Protein AF-A0A023F2J0-F1 (afdb_monomer_lite)

Organism: Triatoma infestans (NCBI:txid30076)

Secondary structure (DSSP, 8-state):
-----------------------------------------------------------------------------------------PPS-------------------------SSSSS-----------------------TTHHHHHHHHHHHHHHHHHHHHHHHHHHHHHHHHHHHHHHHHHHHHHHHHHHHHHHHHHHHHHHHHHHHHHHHHHHHHHHHHHHHHHHHHHHHHHHHHHHHHHHHHHHHHHHHHHHHHHHHHHHHHHHHHHHHHHHHHHHHHHHHHHHHHHHHHHHHHHHHHHHHHHHHHHHHHHHHHHHHHHHHHHHHHT-S---HHHHHHHHHHHHHHHHHHHHHHHHHHHHHHHHHHHHHHHHHHHHHS----THHHHSSSSS-S-S--

Structure (mmCIF, N/CA/C/O backbone):
data_AF-A0A023F2J0-F1
#
_entry.id   AF-A0A023F2J0-F1
#
loop_
_atom_site.group_PDB
_atom_site.id
_atom_site.type_symbol
_atom_site.label_atom_id
_atom_site.label_alt_id
_atom_site.label_comp_id
_atom_site.label_asym_id
_atom_site.label_entity_id
_atom_site.label_seq_id
_atom_site.pdbx_PDB_ins_code
_atom_site.Cartn_x
_atom_site.Cartn_y
_atom_site.Cartn_z
_atom_site.occupancy
_atom_site.B_iso_or_equiv
_atom_site.auth_seq_id
_atom_site.auth_comp_id
_atom_site.auth_asym_id
_atom_site.auth_atom_id
_atom_site.pdbx_PDB_model_num
ATOM 1 N N . MET A 1 1 ? -3.007 -18.463 68.867 1.00 36.62 1 MET A N 1
ATOM 2 C CA . MET A 1 1 ? -2.392 -19.778 69.132 1.00 36.62 1 MET A CA 1
ATOM 3 C C . MET A 1 1 ? -2.665 -20.681 67.940 1.00 36.62 1 MET A C 1
ATOM 5 O O . MET A 1 1 ? -3.804 -20.720 67.511 1.00 36.62 1 MET A O 1
ATOM 9 N N . MET A 1 2 ? -1.606 -21.325 67.440 1.00 39.84 2 MET A N 1
ATOM 10 C CA . MET A 1 2 ? -1.544 -22.595 66.693 1.00 39.84 2 MET A CA 1
ATOM 11 C C . MET A 1 2 ? -2.478 -22.838 65.484 1.00 39.84 2 MET A C 1
ATOM 13 O O . MET A 1 2 ? -3.676 -23.049 65.619 1.00 39.84 2 MET A O 1
ATOM 17 N N . ALA A 1 3 ? -1.852 -22.922 64.305 1.00 43.66 3 ALA A N 1
ATOM 18 C CA . ALA A 1 3 ? -2.261 -23.745 63.153 1.00 43.66 3 ALA A CA 1
ATOM 19 C C . ALA A 1 3 ? -1.822 -25.225 63.383 1.00 43.66 3 ALA A C 1
ATOM 21 O O . ALA A 1 3 ? -1.222 -25.480 64.430 1.00 43.66 3 ALA A O 1
ATOM 22 N N . PRO A 1 4 ? -1.855 -26.175 62.415 1.00 59.00 4 PRO A N 1
ATOM 23 C CA . PRO A 1 4 ? -2.790 -26.527 61.323 1.00 59.00 4 PRO A CA 1
ATOM 24 C C . PRO A 1 4 ? -3.103 -28.065 61.291 1.00 59.00 4 PRO A C 1
ATOM 26 O O . PRO A 1 4 ? -2.610 -28.828 62.115 1.00 59.00 4 PRO A O 1
ATOM 29 N N . SER A 1 5 ? -3.850 -28.553 60.289 1.00 49.16 5 SER A N 1
ATOM 30 C CA . SER A 1 5 ? -3.912 -29.976 59.858 1.00 49.16 5 SER A CA 1
ATOM 31 C C . SER A 1 5 ? -3.952 -29.979 58.317 1.00 49.16 5 SER A C 1
ATOM 33 O O . SER A 1 5 ? -4.808 -29.292 57.771 1.00 49.16 5 SER A O 1
ATOM 35 N N . VAL A 1 6 ? -2.982 -30.437 57.508 1.00 44.66 6 VAL A N 1
ATOM 36 C CA . VAL A 1 6 ? -2.151 -31.663 57.363 1.00 44.66 6 VAL A CA 1
ATOM 37 C C . VAL A 1 6 ? -2.809 -32.783 56.536 1.00 44.66 6 VAL A C 1
ATOM 39 O O . VAL A 1 6 ? -3.713 -33.467 56.999 1.00 44.66 6 VAL A O 1
ATOM 42 N N . GLY A 1 7 ? -2.198 -33.039 55.364 1.00 39.84 7 GLY A N 1
ATOM 43 C CA . GLY A 1 7 ? -2.160 -34.320 54.630 1.00 39.84 7 GLY A CA 1
ATOM 44 C C . GLY A 1 7 ? -2.787 -34.256 53.229 1.00 39.84 7 GLY A C 1
ATOM 45 O O . GLY A 1 7 ? -3.873 -33.719 53.096 1.00 39.84 7 GLY A O 1
ATOM 46 N N . GLN A 1 8 ? -2.215 -34.759 52.128 1.00 41.28 8 GLN A N 1
ATOM 47 C CA . GLN A 1 8 ? -1.011 -35.555 51.816 1.00 41.28 8 GLN A CA 1
ATOM 48 C C . GLN A 1 8 ? -0.715 -35.355 50.303 1.00 41.28 8 GLN A C 1
ATOM 50 O O . GLN A 1 8 ? -1.648 -35.236 49.520 1.00 41.28 8 GLN A O 1
ATOM 55 N N . ARG A 1 9 ? 0.534 -35.037 49.922 1.00 38.03 9 ARG A N 1
ATOM 56 C CA . ARG A 1 9 ? 1.520 -35.886 49.199 1.00 38.03 9 ARG A CA 1
ATOM 57 C C . ARG A 1 9 ? 1.082 -36.403 47.817 1.00 38.03 9 ARG A C 1
ATOM 59 O O . ARG A 1 9 ? 0.173 -37.208 47.731 1.00 38.03 9 ARG A O 1
ATOM 66 N N . ASP A 1 10 ? 1.824 -36.019 46.774 1.00 35.84 10 ASP A N 1
ATOM 67 C CA . ASP A 1 10 ? 2.884 -36.886 46.236 1.00 35.84 10 ASP A CA 1
ATOM 68 C C . ASP A 1 10 ? 3.881 -36.101 45.363 1.00 35.84 10 ASP A C 1
ATOM 70 O O . ASP A 1 10 ? 3.525 -35.410 44.413 1.00 35.84 10 ASP A O 1
ATOM 74 N N . VAL A 1 11 ? 5.161 -36.219 45.726 1.00 38.34 11 VAL A N 1
ATOM 75 C CA . VAL A 1 11 ? 6.333 -35.856 44.924 1.00 38.34 11 VAL A CA 1
ATOM 76 C C . VAL A 1 11 ? 7.180 -37.117 44.862 1.00 38.34 11 VAL A C 1
ATOM 78 O O . VAL A 1 11 ? 7.629 -37.603 45.898 1.00 38.34 11 VAL A O 1
ATOM 81 N N . ALA A 1 12 ? 7.422 -37.627 43.658 1.00 41.91 12 ALA A N 1
ATOM 82 C CA . ALA A 1 12 ? 8.465 -38.608 43.410 1.00 41.91 12 ALA A CA 1
ATOM 83 C C . ALA A 1 12 ? 9.635 -37.899 42.721 1.00 41.91 12 ALA A C 1
ATOM 85 O O . ALA A 1 12 ? 9.539 -37.465 41.575 1.00 41.91 12 ALA A O 1
ATOM 86 N N . ALA A 1 13 ? 10.736 -37.775 43.454 1.00 42.66 13 ALA A N 1
ATOM 87 C CA . ALA A 1 13 ? 12.055 -37.520 42.906 1.00 42.66 13 ALA A CA 1
ATOM 88 C C . ALA A 1 13 ? 12.749 -38.866 42.678 1.00 42.66 13 ALA A C 1
ATOM 90 O O . ALA A 1 13 ? 12.618 -39.768 43.501 1.00 42.66 13 ALA A O 1
ATOM 91 N N . ASN A 1 14 ? 13.557 -38.972 41.625 1.00 38.06 14 ASN A N 1
ATOM 92 C CA . ASN A 1 14 ? 14.852 -39.623 41.762 1.00 38.06 14 ASN A CA 1
ATOM 93 C C . ASN A 1 14 ? 15.835 -39.108 40.717 1.00 38.06 14 ASN A C 1
ATOM 95 O O . ASN A 1 14 ? 15.513 -38.900 39.551 1.00 38.06 14 ASN A O 1
ATOM 99 N N . ASN A 1 15 ? 17.039 -38.872 41.214 1.00 39.56 15 ASN A N 1
ATOM 100 C CA . ASN A 1 15 ? 18.187 -38.304 40.541 1.00 39.56 15 ASN A CA 1
ATOM 101 C C . ASN A 1 15 ? 19.318 -39.349 40.568 1.00 39.56 15 ASN A C 1
ATOM 103 O O . ASN A 1 15 ? 19.287 -40.258 41.398 1.00 39.56 15 ASN A O 1
ATOM 107 N N . CYS A 1 16 ? 20.358 -39.098 39.766 1.00 33.66 16 CYS A N 1
ATOM 108 C CA . CYS A 1 16 ? 21.722 -39.654 39.818 1.00 33.66 16 CYS A CA 1
ATOM 109 C C . CYS A 1 16 ? 22.094 -40.727 38.775 1.00 33.66 16 CYS A C 1
ATOM 111 O O . CYS A 1 16 ? 21.498 -41.796 38.703 1.00 33.66 16 CYS A O 1
ATOM 113 N N . GLY A 1 17 ? 23.189 -40.457 38.049 1.00 32.09 17 GLY A N 1
ATOM 114 C CA . GLY A 1 17 ? 23.973 -41.478 37.347 1.00 32.09 17 GLY A CA 1
ATOM 115 C C . GLY A 1 17 ? 24.840 -40.943 36.205 1.00 32.09 17 GLY A C 1
ATOM 116 O O . GLY A 1 17 ? 24.374 -40.827 35.083 1.00 32.09 17 GLY A O 1
ATOM 117 N N . LYS A 1 18 ? 26.105 -40.624 36.497 1.00 38.62 18 LYS A N 1
ATOM 118 C CA . LYS A 1 18 ? 27.159 -40.150 35.575 1.00 38.62 18 LYS A CA 1
ATOM 119 C C . LYS A 1 18 ? 27.796 -41.293 34.756 1.00 38.62 18 LYS A C 1
ATOM 121 O O . LYS A 1 18 ? 28.099 -42.316 35.357 1.00 38.62 18 LYS A O 1
ATOM 126 N N . SER A 1 19 ? 28.176 -41.030 33.498 1.00 30.83 19 SER A N 1
ATOM 127 C CA . SER A 1 19 ? 29.479 -41.353 32.841 1.00 30.83 19 SER A CA 1
ATOM 128 C C . SER A 1 19 ? 29.382 -40.980 31.342 1.00 30.83 19 SER A C 1
ATOM 130 O O . SER A 1 19 ? 28.407 -41.320 30.690 1.00 30.83 19 SER A O 1
ATOM 132 N N . SER A 1 20 ? 30.159 -40.029 30.808 1.00 33.47 20 SER A N 1
ATOM 133 C CA . SER A 1 20 ? 31.567 -40.079 30.354 1.00 33.47 20 SER A CA 1
ATOM 134 C C . SER A 1 20 ? 31.841 -41.066 29.208 1.00 33.47 20 SER A C 1
ATOM 136 O O . SER A 1 20 ? 31.720 -42.264 29.436 1.00 33.47 20 SER A O 1
ATOM 138 N N . ILE A 1 21 ? 32.229 -40.532 28.031 1.00 35.34 21 ILE A N 1
ATOM 139 C CA . ILE A 1 21 ? 33.192 -41.018 26.998 1.00 35.34 21 ILE A CA 1
ATOM 140 C C . ILE A 1 21 ? 33.007 -40.115 25.750 1.00 35.34 21 ILE A C 1
ATOM 142 O O . ILE A 1 21 ? 31.918 -40.088 25.192 1.00 35.34 21 ILE A O 1
ATOM 146 N N . TYR A 1 22 ? 33.863 -39.118 25.481 1.00 34.03 22 TYR A N 1
ATOM 147 C CA . TYR A 1 22 ? 35.215 -39.086 24.869 1.00 34.03 22 TYR A CA 1
ATOM 148 C C . TYR A 1 22 ? 35.240 -38.956 23.328 1.00 34.03 22 TYR A C 1
ATOM 150 O O . TYR A 1 22 ? 34.567 -39.697 22.621 1.00 34.03 22 TYR A O 1
ATOM 158 N N . MET A 1 23 ? 36.164 -38.077 22.899 1.00 36.84 23 MET A N 1
ATOM 159 C CA . MET A 1 23 ? 36.789 -37.831 21.581 1.00 36.84 23 MET A CA 1
ATOM 160 C C . MET A 1 23 ? 36.107 -36.791 20.664 1.00 36.84 23 MET A C 1
ATOM 162 O O . MET A 1 23 ? 34.995 -37.015 20.205 1.00 36.84 23 MET A O 1
ATOM 166 N N . ALA A 1 24 ? 36.643 -35.560 20.536 1.00 38.00 24 ALA A N 1
ATOM 167 C CA . ALA A 1 24 ? 37.911 -35.118 19.887 1.00 38.00 24 ALA A CA 1
ATOM 168 C C . ALA A 1 24 ? 37.712 -34.950 18.357 1.00 38.00 24 ALA A C 1
ATOM 170 O O . ALA A 1 24 ? 37.031 -35.767 17.756 1.00 38.00 24 ALA A O 1
ATOM 171 N N . ASP A 1 25 ? 38.209 -33.940 17.636 1.00 36.50 25 ASP A N 1
ATOM 172 C CA . ASP A 1 25 ? 39.303 -32.989 17.868 1.00 36.50 25 ASP A CA 1
ATOM 173 C C . ASP A 1 25 ? 39.261 -31.844 16.825 1.00 36.50 25 ASP A C 1
ATOM 175 O O . ASP A 1 25 ? 38.657 -32.002 15.763 1.00 36.50 25 ASP A O 1
ATOM 179 N N . GLY A 1 26 ? 40.008 -30.759 17.090 1.00 32.00 26 GLY A N 1
ATOM 180 C CA . GLY A 1 26 ? 40.620 -29.902 16.052 1.00 32.00 26 GLY A CA 1
ATOM 181 C C . GLY A 1 26 ? 40.132 -28.445 15.991 1.00 32.00 26 GLY A C 1
ATOM 182 O O . GLY A 1 26 ? 39.288 -28.123 15.165 1.00 32.00 26 GLY A O 1
ATOM 183 N N . HIS A 1 27 ? 40.475 -27.573 16.947 1.00 36.34 27 HIS A N 1
ATOM 184 C CA . HIS A 1 27 ? 41.681 -26.714 17.027 1.00 36.34 27 HIS A CA 1
ATOM 185 C C . HIS A 1 27 ? 41.874 -25.659 15.920 1.00 36.34 27 HIS A C 1
ATOM 187 O O . HIS A 1 27 ? 41.962 -25.980 14.740 1.00 36.34 27 HIS A O 1
ATOM 193 N N . GLY A 1 28 ? 42.074 -24.403 16.349 1.00 32.16 28 GLY A N 1
ATOM 194 C CA . GLY A 1 28 ? 42.575 -23.313 15.508 1.00 32.16 28 GLY A CA 1
ATOM 195 C C . GLY A 1 28 ? 42.415 -21.920 16.121 1.00 32.16 28 GLY A C 1
ATOM 196 O O . GLY A 1 28 ? 41.716 -21.084 15.568 1.00 32.16 28 GLY A O 1
ATOM 197 N N . GLU A 1 29 ? 43.022 -21.702 17.284 1.00 35.97 29 GLU A N 1
ATOM 198 C CA . GLU A 1 29 ? 43.067 -20.456 18.058 1.00 35.97 29 GLU A CA 1
ATOM 199 C C . GLU A 1 29 ? 44.197 -19.537 17.549 1.00 35.97 29 GLU A C 1
ATOM 201 O O . GLU A 1 29 ? 45.320 -20.007 17.386 1.00 35.97 29 GLU A O 1
ATOM 206 N N . THR A 1 30 ? 43.944 -18.235 17.372 1.00 36.41 30 THR A N 1
ATOM 207 C CA . THR A 1 30 ? 44.966 -17.194 17.589 1.00 36.41 30 THR A CA 1
ATOM 208 C C . THR A 1 30 ? 44.349 -15.968 18.260 1.00 36.41 30 THR A C 1
ATOM 210 O O . THR A 1 30 ? 43.398 -15.344 17.794 1.00 36.41 30 THR A O 1
ATOM 213 N N . THR A 1 31 ? 44.914 -15.675 19.421 1.00 40.53 31 THR A N 1
ATOM 214 C CA . THR A 1 31 ? 44.745 -14.497 20.263 1.00 40.53 31 THR A CA 1
ATOM 215 C C . THR A 1 31 ? 45.389 -13.264 19.636 1.00 40.53 31 THR A C 1
ATOM 217 O O . THR A 1 31 ? 46.448 -13.408 19.041 1.00 40.53 31 THR A O 1
ATOM 220 N N . ASP A 1 32 ? 44.852 -12.067 19.898 1.00 37.19 32 ASP A N 1
ATOM 221 C CA . ASP A 1 32 ? 45.683 -10.924 20.306 1.00 37.19 32 ASP A CA 1
ATOM 222 C C . ASP A 1 32 ? 44.863 -9.819 20.993 1.00 37.19 32 ASP A C 1
ATOM 224 O O . ASP A 1 32 ? 43.756 -9.462 20.586 1.00 37.19 32 ASP A O 1
ATOM 228 N N . LYS A 1 33 ? 45.425 -9.297 22.088 1.00 46.97 33 LYS A N 1
ATOM 229 C CA . LYS A 1 33 ? 44.942 -8.164 22.892 1.00 46.97 33 LYS A CA 1
ATOM 230 C C . LYS A 1 33 ? 45.977 -7.028 22.840 1.00 46.97 33 LYS A C 1
ATOM 232 O O . LYS A 1 33 ? 47.170 -7.300 22.824 1.00 46.97 33 LYS A O 1
ATOM 237 N N . ASN A 1 34 ? 45.476 -5.797 23.020 1.00 37.47 34 ASN A N 1
ATOM 238 C CA . ASN A 1 34 ? 46.126 -4.537 23.453 1.00 37.47 34 ASN A CA 1
ATOM 239 C C . ASN A 1 34 ? 46.695 -3.539 22.418 1.00 37.47 34 ASN A C 1
ATOM 241 O O . ASN A 1 34 ? 47.756 -3.742 21.845 1.00 37.47 34 ASN A O 1
ATOM 245 N N . SER A 1 35 ? 46.090 -2.338 22.381 1.00 35.78 35 SER A N 1
ATOM 246 C CA . SER A 1 35 ? 46.630 -1.029 22.860 1.00 35.78 35 SER A CA 1
ATOM 247 C C . SER A 1 35 ? 45.950 0.134 22.094 1.00 35.78 35 SER A C 1
ATOM 249 O O . SER A 1 35 ? 45.854 0.108 20.878 1.00 35.78 35 SER A O 1
ATOM 251 N N . ARG A 1 36 ? 45.130 0.974 22.744 1.00 40.09 36 ARG A N 1
ATOM 252 C CA . ARG A 1 36 ? 45.409 2.292 23.371 1.00 40.09 36 ARG A CA 1
ATOM 253 C C . ARG A 1 36 ? 45.899 3.426 22.431 1.00 40.09 36 ARG A C 1
ATOM 255 O O . ARG A 1 36 ? 47.037 3.406 21.993 1.00 40.09 36 ARG A O 1
ATOM 262 N N . CYS A 1 37 ? 45.056 4.476 22.368 1.00 32.16 37 CYS A N 1
ATOM 263 C CA . CYS A 1 37 ? 45.345 5.927 22.259 1.00 32.16 37 CYS A CA 1
ATOM 264 C C . CYS A 1 37 ? 45.583 6.605 20.882 1.00 32.16 37 CYS A C 1
ATOM 266 O O . CYS A 1 37 ? 46.665 6.508 20.320 1.00 32.16 37 CYS A O 1
ATOM 268 N N . SER A 1 38 ? 44.601 7.424 20.442 1.00 36.12 38 SER A N 1
ATOM 269 C CA . SER A 1 38 ? 44.633 8.918 20.407 1.00 36.12 38 SER A CA 1
ATOM 270 C C . SER A 1 38 ? 44.125 9.613 19.119 1.00 36.12 38 SER A C 1
ATOM 272 O O . SER A 1 38 ? 44.680 9.443 18.044 1.00 36.12 38 SER A O 1
ATOM 274 N N . SER A 1 39 ? 43.098 10.454 19.329 1.00 37.47 39 SER A N 1
ATOM 275 C CA . SER A 1 39 ? 42.731 11.775 18.765 1.00 37.47 39 SER A CA 1
ATOM 276 C C . SER A 1 39 ? 43.121 12.242 17.351 1.00 37.47 39 SER A C 1
ATOM 278 O O . SER A 1 39 ? 44.298 12.445 17.078 1.00 37.47 39 SER A O 1
ATOM 280 N N . ILE A 1 40 ? 42.104 12.686 16.587 1.00 35.59 40 ILE A N 1
ATOM 281 C CA . ILE A 1 40 ? 41.991 14.029 15.955 1.00 35.59 40 ILE A CA 1
ATOM 282 C C . ILE A 1 40 ? 40.492 14.248 15.609 1.00 35.59 40 ILE A C 1
ATOM 284 O O . ILE A 1 40 ? 39.884 13.405 14.963 1.00 35.59 40 ILE A O 1
ATOM 288 N N . SER A 1 41 ? 39.734 15.058 16.356 1.00 37.22 41 SER A N 1
ATOM 289 C CA . SER A 1 41 ? 39.459 16.491 16.146 1.00 37.22 41 SER A CA 1
ATOM 290 C C . SER A 1 41 ? 39.084 16.855 14.707 1.00 37.22 41 SER A C 1
ATOM 292 O O . SER A 1 41 ? 39.978 17.075 13.901 1.00 37.22 41 SER A O 1
ATOM 294 N N . ASP A 1 42 ? 37.786 17.019 14.435 1.00 40.69 42 ASP A N 1
ATOM 295 C CA . ASP A 1 42 ? 37.335 18.144 13.612 1.00 40.69 42 ASP A CA 1
ATOM 296 C C . ASP A 1 42 ? 35.941 18.590 14.064 1.00 40.69 42 ASP A C 1
ATOM 298 O O . ASP A 1 42 ? 34.950 17.863 13.956 1.00 40.69 42 ASP A O 1
ATOM 302 N N . GLY A 1 43 ? 35.916 19.752 14.706 1.00 40.12 43 GLY A N 1
ATOM 303 C CA . GLY A 1 43 ? 34.719 20.427 15.165 1.00 40.12 43 GLY A CA 1
ATOM 304 C C . GLY A 1 43 ? 34.610 21.732 14.405 1.00 40.12 43 GLY A C 1
ATOM 305 O O . GLY A 1 43 ? 35.426 22.623 14.613 1.00 40.12 43 GLY A O 1
ATOM 306 N N . GLU A 1 44 ? 33.579 21.857 13.580 1.00 40.81 44 GLU A N 1
ATOM 307 C CA . GLU A 1 44 ? 33.159 23.143 13.042 1.00 40.81 44 GLU A CA 1
ATOM 308 C C . GLU A 1 44 ? 31.779 23.475 13.606 1.00 40.81 44 GLU A C 1
ATOM 310 O O . GLU A 1 44 ? 30.727 23.044 13.134 1.00 40.81 44 GLU A O 1
ATOM 315 N N . SER A 1 45 ? 31.835 24.236 14.696 1.00 38.66 45 SER A N 1
ATOM 316 C CA . SER A 1 45 ? 30.803 25.171 15.112 1.00 38.66 45 SER A CA 1
ATOM 317 C C . SER A 1 45 ? 30.569 26.184 13.992 1.00 38.66 45 SER A C 1
ATOM 319 O O . SER A 1 45 ? 31.527 26.788 13.518 1.00 38.66 45 SER A O 1
ATOM 321 N N . PHE A 1 46 ? 29.314 26.449 13.632 1.00 35.75 46 PHE A N 1
ATOM 322 C CA . PHE A 1 46 ? 28.961 27.742 13.053 1.00 35.75 46 PHE A CA 1
ATOM 323 C C . PHE A 1 46 ? 27.792 28.353 13.808 1.00 35.75 46 PHE A C 1
ATOM 325 O O . PHE A 1 46 ? 26.770 27.722 14.080 1.00 35.75 46 PHE A O 1
ATOM 332 N N . GLU A 1 47 ? 28.049 29.585 14.215 1.00 38.66 47 GLU A N 1
ATOM 333 C CA . GLU A 1 47 ? 27.343 30.347 15.217 1.00 38.66 47 GLU A CA 1
ATOM 334 C C . GLU A 1 47 ? 26.015 30.882 14.689 1.00 38.66 47 GLU A C 1
ATOM 336 O O . GLU A 1 47 ? 25.873 31.334 13.552 1.00 38.66 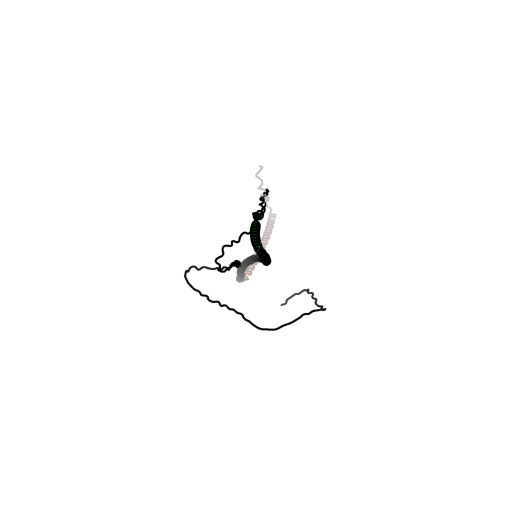47 GLU A O 1
ATOM 341 N N . CYS A 1 48 ? 25.042 30.841 15.591 1.00 37.50 48 CYS A N 1
ATOM 342 C CA . CYS A 1 48 ? 23.796 31.570 15.529 1.00 37.50 48 CYS A CA 1
ATOM 343 C C . CYS A 1 48 ? 24.111 33.074 15.541 1.00 37.50 48 CYS A C 1
ATOM 345 O O . CYS A 1 48 ? 24.634 33.579 16.533 1.00 37.50 48 CYS A O 1
ATOM 347 N N . TYR A 1 49 ? 23.783 33.792 14.467 1.00 37.94 49 TYR A N 1
ATOM 348 C CA . TYR A 1 49 ? 23.822 35.252 14.457 1.00 37.94 49 TYR A CA 1
ATOM 349 C C . TYR A 1 49 ? 22.447 35.832 14.136 1.00 37.94 49 TYR A C 1
ATOM 351 O O . TYR A 1 49 ? 21.906 35.632 13.052 1.00 37.94 49 TYR A O 1
ATOM 359 N N . GLY A 1 50 ? 21.962 36.637 15.082 1.00 33.88 50 GLY A N 1
ATOM 360 C CA . GLY A 1 50 ? 21.304 37.898 14.760 1.00 33.88 50 GLY A CA 1
ATOM 361 C C . GLY A 1 50 ? 19.794 37.851 14.601 1.00 33.88 50 GLY A C 1
ATOM 362 O O . GLY A 1 50 ? 19.272 38.050 13.510 1.00 33.88 50 GLY A O 1
ATOM 363 N N . GLN A 1 51 ? 19.103 37.704 15.727 1.00 33.97 51 GLN A N 1
ATOM 364 C CA . GLN A 1 51 ? 17.788 38.299 15.926 1.00 33.97 51 GLN A CA 1
ATOM 365 C C . GLN A 1 51 ? 17.915 39.827 15.810 1.00 33.97 51 GLN A C 1
ATOM 367 O O . GLN A 1 51 ? 18.703 40.440 16.529 1.00 33.97 51 GLN A O 1
ATOM 372 N N . VAL A 1 52 ? 17.159 40.433 14.895 1.00 35.47 52 VAL A N 1
ATOM 373 C CA . VAL A 1 52 ? 16.874 41.871 14.917 1.00 35.47 52 VAL A CA 1
ATOM 374 C C . VAL A 1 52 ? 15.364 42.013 14.833 1.00 35.47 52 VAL A C 1
ATOM 376 O O . VAL A 1 52 ? 14.768 41.929 13.760 1.00 35.47 52 VAL A O 1
ATOM 379 N N . ASP A 1 53 ? 14.768 42.172 16.009 1.00 35.25 53 ASP A N 1
ATOM 380 C CA . ASP A 1 53 ? 13.405 42.642 16.180 1.00 35.25 53 ASP A CA 1
ATOM 381 C C . ASP A 1 53 ? 13.335 44.098 15.700 1.00 35.25 53 ASP A C 1
ATOM 383 O O . ASP A 1 53 ? 14.139 44.944 16.099 1.00 35.25 53 ASP A O 1
ATOM 387 N N . MET A 1 54 ? 12.382 44.390 14.818 1.00 36.78 54 MET A N 1
ATOM 388 C CA . MET A 1 54 ? 11.992 45.757 14.488 1.00 36.78 54 MET A CA 1
ATOM 389 C C . MET A 1 54 ? 10.497 45.875 14.748 1.00 36.78 54 MET A C 1
ATOM 391 O O . MET A 1 54 ? 9.661 45.486 13.931 1.00 36.78 54 MET A O 1
ATOM 395 N N . ASP A 1 55 ? 10.187 46.383 15.937 1.00 32.41 55 ASP A N 1
ATOM 396 C CA . ASP A 1 55 ? 8.858 46.824 16.315 1.00 32.41 55 ASP A CA 1
ATOM 397 C C . ASP A 1 55 ? 8.430 47.988 15.418 1.00 32.41 55 ASP A C 1
ATOM 399 O O . ASP A 1 55 ? 9.077 49.033 15.347 1.00 32.41 55 ASP A O 1
ATOM 403 N N . THR A 1 56 ? 7.272 47.851 14.781 1.00 35.31 56 THR A N 1
ATOM 404 C CA . THR A 1 56 ? 6.442 49.011 14.454 1.00 35.31 56 THR A CA 1
ATOM 405 C C . THR A 1 56 ? 5.028 48.714 14.916 1.00 35.31 56 THR A C 1
ATOM 407 O O . THR A 1 56 ? 4.301 47.901 14.352 1.00 35.31 56 THR A O 1
ATOM 410 N N . SER A 1 57 ? 4.680 49.355 16.021 1.00 33.34 57 SER A N 1
ATOM 411 C CA . SER A 1 57 ? 3.389 49.296 16.679 1.00 33.34 57 SER A CA 1
ATOM 412 C C . SER A 1 57 ? 2.343 50.074 15.882 1.00 33.34 57 SER A C 1
ATOM 414 O O . SER A 1 57 ? 2.573 51.215 15.490 1.00 33.34 57 SER A O 1
ATOM 416 N N . LEU A 1 58 ? 1.151 49.493 15.732 1.00 31.91 58 LEU A N 1
ATOM 417 C CA . LEU A 1 58 ? -0.093 50.248 15.598 1.00 31.91 58 LEU A CA 1
ATOM 418 C C . LEU A 1 58 ? -1.228 49.487 16.291 1.00 31.91 58 LEU A C 1
ATOM 420 O O . LEU A 1 58 ? -1.563 48.353 15.961 1.00 31.91 58 LEU A O 1
ATOM 424 N N . HIS A 1 59 ? -1.750 50.157 17.314 1.00 32.22 59 HIS A N 1
ATOM 425 C CA . HIS A 1 59 ? -2.905 49.835 18.143 1.00 32.22 59 HIS A CA 1
ATOM 426 C C . HIS A 1 59 ? -4.148 49.418 17.342 1.00 32.22 59 HIS A C 1
ATOM 428 O O . HIS A 1 59 ? -4.551 50.140 16.433 1.00 32.22 59 HIS A O 1
ATOM 434 N N . ASN A 1 60 ? -4.862 48.393 17.822 1.00 34.28 60 ASN A N 1
ATOM 435 C CA . ASN A 1 60 ? -6.310 48.505 18.036 1.00 34.28 60 ASN A CA 1
ATOM 436 C C . ASN A 1 60 ? -6.797 47.471 19.078 1.00 34.28 60 ASN A C 1
ATOM 438 O O . ASN A 1 60 ? -6.516 46.284 18.904 1.00 34.28 60 ASN A O 1
ATOM 442 N N . PRO A 1 61 ? -7.514 47.866 20.148 1.00 45.81 61 PRO A N 1
ATOM 443 C CA . PRO A 1 61 ? -8.006 46.941 21.161 1.00 45.81 61 PRO A CA 1
ATOM 444 C C . PRO A 1 61 ? -9.476 46.586 20.902 1.00 45.81 61 PRO A C 1
ATOM 446 O O . PRO A 1 61 ? -10.308 47.480 20.771 1.00 45.81 61 PRO A O 1
ATOM 449 N N . ASN A 1 62 ? -9.819 45.295 20.871 1.00 33.34 62 ASN A N 1
ATOM 450 C CA . ASN A 1 62 ? -11.093 44.831 21.428 1.00 33.34 62 ASN A CA 1
ATOM 451 C C . ASN A 1 62 ? -11.207 43.303 21.503 1.00 33.34 62 ASN A C 1
ATOM 453 O O . ASN A 1 62 ? -10.840 42.592 20.573 1.00 33.34 62 ASN A O 1
ATOM 457 N N . ASN A 1 63 ? -11.857 42.876 22.587 1.00 33.47 63 ASN A N 1
ATOM 458 C CA . ASN A 1 63 ? -12.436 41.566 22.892 1.00 33.47 63 ASN A CA 1
ATOM 459 C C . ASN A 1 63 ? -11.541 40.446 23.442 1.00 33.47 63 ASN A C 1
ATOM 461 O O . ASN A 1 63 ? -10.964 39.628 22.732 1.00 33.47 63 ASN A O 1
ATOM 465 N N . SER A 1 64 ? -11.607 40.351 24.769 1.00 35.31 64 SER A N 1
ATOM 466 C CA . SER A 1 64 ? -11.526 39.136 25.575 1.00 35.31 64 SER A CA 1
ATOM 467 C C . SER A 1 64 ? -12.619 38.128 25.191 1.00 35.31 64 SER A C 1
ATOM 469 O O . SER A 1 64 ? -13.785 38.514 25.207 1.00 35.31 64 SER A O 1
ATOM 471 N N . PHE A 1 65 ? -12.270 36.855 24.949 1.00 32.34 65 PHE A N 1
ATOM 472 C CA . PHE A 1 65 ? -13.015 35.676 25.435 1.00 32.34 65 PHE A CA 1
ATOM 473 C C . PHE A 1 65 ? -12.259 34.355 25.158 1.00 32.34 65 PHE A C 1
ATOM 475 O O . PHE A 1 65 ? -11.782 34.120 24.055 1.00 32.34 65 PHE A O 1
ATOM 482 N N . GLU A 1 66 ? -12.163 33.542 26.210 1.00 33.03 66 GLU A N 1
ATOM 483 C CA . GLU A 1 66 ? -12.105 32.072 26.320 1.00 33.03 66 GLU A CA 1
ATOM 484 C C . GLU A 1 66 ? -11.494 31.153 25.232 1.00 33.03 66 GLU A C 1
ATOM 486 O O . GLU A 1 66 ? -11.995 31.010 24.126 1.00 33.03 66 GLU A O 1
ATOM 491 N N . SER A 1 67 ? -10.527 30.355 25.711 1.00 31.39 67 SER A N 1
ATOM 492 C CA . SER A 1 67 ? -10.568 28.881 25.823 1.00 31.39 67 SER A CA 1
ATOM 493 C C . SER A 1 67 ? -10.507 27.958 24.583 1.00 31.39 67 SER A C 1
ATOM 495 O O . SER A 1 67 ? -11.080 28.182 23.525 1.00 31.39 67 SER A O 1
ATOM 497 N N . ILE A 1 68 ? -9.889 26.800 24.861 1.00 30.94 68 ILE A N 1
ATOM 498 C CA . ILE A 1 68 ? -9.948 25.494 24.178 1.00 30.94 68 ILE A CA 1
ATOM 499 C C . ILE A 1 68 ? -8.938 25.255 23.044 1.00 30.94 68 ILE A C 1
ATOM 501 O O . ILE A 1 68 ? -8.903 25.905 22.003 1.00 30.94 68 ILE A O 1
ATOM 505 N N . GLY A 1 69 ? -8.111 24.233 23.287 1.00 36.22 69 GLY A N 1
ATOM 506 C CA . GLY A 1 69 ? -6.987 23.832 22.462 1.00 36.22 69 GLY A CA 1
ATOM 507 C C . GLY A 1 69 ? -7.334 23.228 21.106 1.00 36.22 69 GLY A C 1
ATOM 508 O O . GLY A 1 69 ? -8.449 22.789 20.831 1.00 36.22 69 GLY A O 1
ATOM 509 N N . ARG A 1 70 ? -6.301 23.156 20.265 1.00 31.00 70 ARG A N 1
ATOM 510 C CA . ARG A 1 70 ? -6.269 22.334 19.058 1.00 31.00 70 ARG A CA 1
ATOM 511 C C . ARG A 1 70 ? -4.882 21.725 18.895 1.00 31.00 70 ARG A C 1
ATOM 513 O O . ARG A 1 70 ? -3.871 22.416 18.869 1.00 31.00 70 ARG A O 1
ATOM 520 N N . THR A 1 71 ? -4.885 20.405 18.790 1.00 34.94 71 THR A N 1
ATOM 521 C CA . THR A 1 71 ? -3.819 19.532 18.293 1.00 34.94 71 THR A CA 1
ATOM 522 C C . THR A 1 71 ? -3.161 20.076 17.017 1.00 34.94 71 THR A C 1
ATOM 524 O O . THR A 1 71 ? -3.899 20.501 16.120 1.00 34.94 71 THR A O 1
ATOM 527 N N . PRO A 1 72 ? -1.834 19.967 16.824 1.00 36.59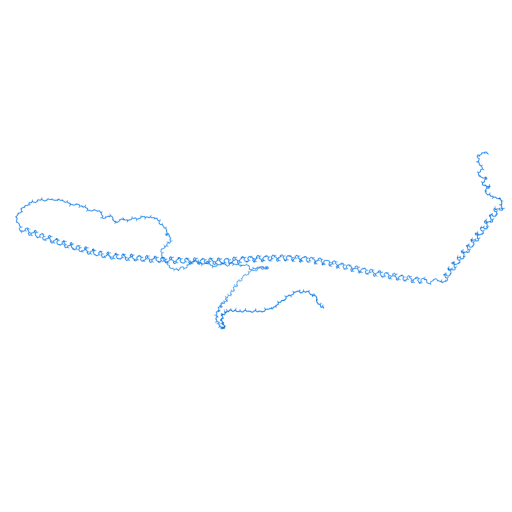 72 PRO A N 1
ATOM 528 C CA . PRO A 1 72 ? -1.247 20.190 15.516 1.00 36.59 72 PRO A CA 1
ATOM 529 C C . PRO A 1 72 ? -1.360 18.892 14.709 1.00 36.59 72 PRO A C 1
ATOM 531 O O . PRO A 1 72 ? -0.526 17.998 14.816 1.00 36.59 72 PRO A O 1
ATOM 534 N N . ASN A 1 73 ? -2.414 18.782 13.901 1.00 37.97 73 ASN A N 1
ATOM 535 C CA . ASN A 1 73 ? -2.451 17.837 12.791 1.00 37.97 73 ASN A CA 1
ATOM 536 C C . ASN A 1 73 ? -2.216 18.642 11.510 1.00 37.97 73 ASN A C 1
ATOM 538 O O . ASN A 1 73 ? -3.038 19.474 11.132 1.00 37.97 73 ASN A O 1
ATOM 542 N N . GLY A 1 74 ? -1.058 18.444 10.885 1.00 32.44 74 GLY A N 1
ATOM 543 C CA . GLY A 1 74 ? -0.613 19.257 9.758 1.00 32.44 74 GLY A CA 1
ATOM 544 C C . GLY A 1 74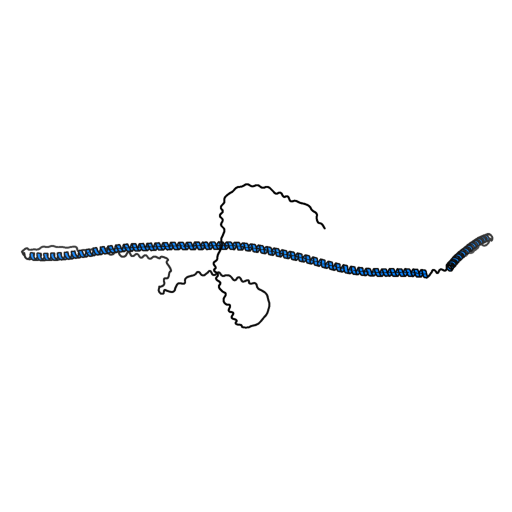 ? 0.572 18.640 9.031 1.00 32.44 74 GLY A C 1
ATOM 545 O O . GLY A 1 74 ? 1.572 19.312 8.800 1.00 32.44 74 GLY A O 1
ATOM 546 N N . ASN A 1 75 ? 0.461 17.357 8.675 1.00 43.69 75 ASN A N 1
ATOM 547 C CA . ASN A 1 75 ? 1.325 16.717 7.684 1.00 43.69 75 ASN A CA 1
ATOM 548 C C . ASN A 1 75 ? 1.157 17.425 6.328 1.00 43.69 75 ASN A C 1
ATOM 550 O O . ASN A 1 75 ? 0.350 17.025 5.489 1.00 43.69 75 ASN A O 1
ATOM 554 N N . SER A 1 76 ? 1.934 18.483 6.099 1.00 35.31 76 SER A N 1
ATOM 555 C CA . SER A 1 76 ? 2.085 19.087 4.778 1.00 35.31 76 SER A CA 1
ATOM 556 C C . SER A 1 76 ? 3.157 18.324 4.002 1.00 35.31 76 SER A C 1
ATOM 558 O O . SER A 1 76 ? 4.356 18.554 4.136 1.00 35.31 76 SER A O 1
ATOM 560 N N . LEU A 1 77 ? 2.679 17.331 3.252 1.00 40.78 77 LEU A N 1
ATOM 561 C CA . LEU A 1 77 ? 3.190 16.844 1.968 1.00 40.78 77 LEU A CA 1
ATOM 562 C C . LEU A 1 77 ? 4.601 17.338 1.585 1.00 40.78 77 LEU A C 1
ATOM 564 O O . LEU A 1 77 ? 4.763 18.355 0.906 1.00 40.78 77 LEU A O 1
ATOM 568 N N . ARG A 1 78 ? 5.622 16.535 1.919 1.00 43.09 78 ARG A N 1
ATOM 569 C CA . ARG A 1 78 ? 6.939 16.597 1.268 1.00 43.09 78 ARG A CA 1
ATOM 570 C C . ARG A 1 78 ? 6.778 16.277 -0.217 1.00 43.09 78 ARG A C 1
ATOM 572 O O . ARG A 1 78 ? 6.736 15.120 -0.629 1.00 43.09 78 ARG A O 1
ATOM 579 N N . ARG A 1 79 ? 6.668 17.324 -1.031 1.00 43.94 79 ARG A N 1
ATOM 580 C CA . ARG A 1 79 ? 6.654 17.228 -2.488 1.00 43.94 79 ARG A CA 1
ATOM 581 C C . ARG A 1 79 ? 8.103 17.048 -2.959 1.00 43.94 79 ARG A C 1
ATOM 583 O O . ARG A 1 79 ? 8.902 17.975 -2.895 1.00 43.94 79 ARG A O 1
ATOM 590 N N . ASN A 1 80 ? 8.439 15.823 -3.359 1.00 42.09 80 ASN A N 1
ATOM 591 C CA . ASN A 1 80 ? 9.761 15.424 -3.843 1.00 42.09 80 ASN A CA 1
ATOM 592 C C . ASN A 1 80 ? 10.235 16.303 -5.016 1.00 42.09 80 ASN A C 1
ATOM 594 O O . ASN A 1 80 ? 9.600 16.362 -6.067 1.00 42.09 80 ASN A O 1
ATOM 598 N N . THR A 1 81 ? 11.383 16.954 -4.837 1.00 41.31 81 THR A N 1
ATOM 599 C CA . THR A 1 81 ? 12.073 17.815 -5.807 1.00 41.31 81 THR A CA 1
ATOM 600 C C . THR A 1 81 ? 13.084 17.026 -6.649 1.00 41.31 81 THR A C 1
ATOM 602 O O . THR A 1 81 ? 14.280 17.287 -6.572 1.00 41.31 81 THR A O 1
ATOM 605 N N . TRP A 1 82 ? 12.628 16.066 -7.463 1.00 44.50 82 TRP A N 1
ATOM 606 C CA . TRP A 1 82 ? 13.508 15.298 -8.373 1.00 44.50 82 TRP A CA 1
ATOM 607 C C . TRP A 1 82 ? 13.124 15.379 -9.858 1.00 44.50 82 TRP A C 1
ATOM 609 O O . TRP A 1 82 ? 13.533 14.549 -10.661 1.00 44.50 82 TRP A O 1
ATOM 619 N N . LEU A 1 83 ? 12.395 16.421 -10.264 1.00 40.62 83 LEU A N 1
ATOM 620 C CA . LEU A 1 83 ? 12.164 16.735 -11.680 1.00 40.62 83 LEU A CA 1
ATOM 621 C C . LEU A 1 83 ? 12.912 18.013 -12.078 1.00 40.62 83 LEU A C 1
ATOM 623 O O . LEU A 1 83 ? 12.317 19.066 -12.290 1.00 40.62 83 LEU A O 1
ATOM 627 N N . ARG A 1 84 ? 14.240 17.920 -12.185 1.00 43.56 84 ARG A N 1
ATOM 628 C CA . ARG A 1 84 ? 15.059 18.859 -12.968 1.00 43.56 84 ARG A CA 1
ATOM 629 C C . ARG A 1 84 ? 16.141 18.096 -13.727 1.00 43.56 84 ARG A C 1
ATOM 631 O O . ARG A 1 84 ? 17.326 18.204 -13.446 1.00 43.56 84 ARG A O 1
ATOM 638 N N . THR A 1 85 ? 15.719 17.351 -14.738 1.00 42.94 85 THR A N 1
ATOM 639 C CA . THR A 1 85 ? 16.586 16.925 -15.838 1.00 42.94 85 THR A CA 1
ATOM 640 C C . THR A 1 85 ? 16.050 17.560 -17.111 1.00 42.94 85 THR A C 1
ATOM 642 O O . THR A 1 85 ? 15.039 17.134 -17.653 1.00 42.94 85 THR A O 1
ATOM 645 N N . SER A 1 86 ? 16.684 18.647 -17.557 1.00 38.59 86 SER A N 1
ATOM 646 C CA . SER A 1 86 ? 16.490 19.188 -18.907 1.00 38.59 86 SER A CA 1
ATOM 647 C C . SER A 1 86 ? 17.453 20.352 -19.184 1.00 38.59 86 SER A C 1
ATOM 649 O O . SER A 1 86 ? 17.192 21.496 -18.826 1.00 38.59 86 SER A O 1
ATOM 651 N N . LEU A 1 87 ? 18.531 20.001 -19.892 1.00 39.06 87 LEU A N 1
ATOM 652 C CA . LEU A 1 87 ? 19.082 20.708 -21.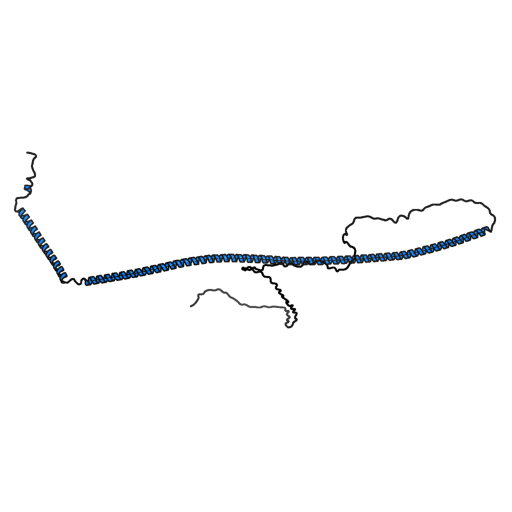056 1.00 39.06 87 LEU A CA 1
ATOM 653 C C . LEU A 1 87 ? 19.760 22.087 -20.875 1.00 39.06 87 LEU A C 1
ATOM 655 O O . LEU A 1 87 ? 19.132 23.134 -20.826 1.00 39.06 87 LEU A O 1
ATOM 659 N N . LYS A 1 88 ? 21.099 22.028 -20.958 1.00 42.97 88 LYS A N 1
ATOM 660 C CA . LYS A 1 88 ? 22.003 22.899 -21.739 1.00 42.97 88 LYS A CA 1
ATOM 661 C C . LYS A 1 88 ? 21.884 24.421 -21.561 1.00 42.97 88 LYS A C 1
ATOM 663 O O . LYS A 1 88 ? 21.101 25.093 -22.221 1.00 42.97 88 LYS A O 1
ATOM 668 N N . ARG A 1 89 ? 22.849 24.981 -20.826 1.00 36.69 89 ARG A N 1
ATOM 669 C CA . ARG A 1 89 ? 23.352 26.344 -21.042 1.00 36.69 89 ARG A CA 1
ATOM 670 C C . ARG A 1 89 ? 24.451 26.251 -22.112 1.00 36.69 89 ARG A C 1
ATOM 672 O O . ARG A 1 89 ? 25.573 25.863 -21.805 1.00 36.69 89 ARG A O 1
ATOM 679 N N . CYS A 1 90 ? 24.114 26.493 -23.378 1.00 32.00 90 CYS A N 1
ATOM 680 C CA . CYS A 1 90 ? 25.122 26.713 -24.416 1.00 32.00 90 CYS A CA 1
ATOM 681 C C . CYS A 1 90 ? 25.602 28.164 -24.327 1.00 32.00 90 CYS A C 1
ATOM 683 O O . CYS A 1 90 ? 24.800 29.083 -24.175 1.00 32.00 90 CYS A O 1
ATOM 685 N N . SER A 1 91 ? 26.921 28.325 -24.377 1.00 34.41 91 SER A N 1
ATOM 686 C CA . SER A 1 91 ? 27.626 29.600 -24.366 1.00 34.41 91 SER A CA 1
ATOM 687 C C . SER A 1 91 ? 27.186 30.493 -25.525 1.00 34.41 91 SER A C 1
ATOM 689 O O . SER A 1 91 ? 26.990 30.018 -26.643 1.00 34.41 91 SER A O 1
ATOM 691 N N . SER A 1 92 ? 27.090 31.793 -25.246 1.00 43.44 92 SER A N 1
ATOM 692 C CA . SER A 1 92 ? 27.135 32.852 -26.254 1.00 43.44 92 SER A CA 1
ATOM 693 C C . SER A 1 92 ? 28.361 32.651 -27.149 1.00 43.44 92 SER A C 1
ATOM 695 O O . SER A 1 92 ? 29.432 32.366 -26.610 1.00 43.44 92 SER A O 1
ATOM 697 N N . ASN A 1 93 ? 28.166 32.799 -28.466 1.00 44.38 93 ASN A N 1
ATOM 698 C CA . ASN A 1 93 ? 29.137 33.016 -29.559 1.00 44.38 93 ASN A CA 1
ATOM 699 C C . ASN A 1 93 ? 28.948 32.034 -30.727 1.00 44.38 93 ASN A C 1
ATOM 701 O O . ASN A 1 93 ? 29.593 30.993 -30.767 1.00 44.38 93 ASN A O 1
ATOM 705 N N . HIS A 1 94 ? 28.098 32.400 -31.694 1.00 40.88 94 HIS A N 1
ATOM 706 C CA . HIS A 1 94 ? 28.457 32.424 -33.121 1.00 40.88 94 HIS A CA 1
ATOM 707 C C . HIS A 1 94 ? 27.305 33.052 -33.924 1.00 40.88 94 HIS A C 1
ATOM 709 O O . HIS A 1 94 ? 26.292 32.408 -34.196 1.00 40.88 94 HIS A O 1
ATOM 715 N N . GLU A 1 95 ? 27.452 34.318 -34.311 1.00 47.19 95 GLU A N 1
ATOM 716 C CA . GLU A 1 95 ? 26.736 34.852 -35.471 1.00 47.19 95 GLU A CA 1
ATOM 717 C C . GLU A 1 95 ? 27.344 34.244 -36.746 1.00 47.19 95 GLU A C 1
ATOM 719 O O . GLU A 1 95 ? 28.547 33.990 -36.816 1.00 47.19 95 GLU A O 1
ATOM 724 N N . ASN A 1 96 ? 26.496 34.029 -37.754 1.00 52.06 96 ASN A N 1
ATOM 725 C CA . ASN A 1 96 ? 26.788 33.525 -39.104 1.00 52.06 96 ASN A CA 1
ATOM 726 C C . ASN A 1 96 ? 26.952 32.008 -39.288 1.00 52.06 96 ASN A C 1
ATOM 728 O O . ASN A 1 96 ? 28.061 31.528 -39.489 1.00 52.06 96 ASN A O 1
ATOM 732 N N . LEU A 1 97 ? 25.828 31.284 -39.400 1.00 52.31 97 LEU A N 1
ATOM 733 C CA . LEU A 1 97 ? 25.671 30.176 -40.361 1.00 52.31 97 LEU A CA 1
ATOM 734 C C . LEU A 1 97 ? 24.208 30.096 -40.854 1.00 52.31 97 LEU A C 1
ATOM 736 O O . LEU A 1 97 ? 23.289 30.222 -40.041 1.00 52.31 97 LEU A O 1
ATOM 740 N N . PRO A 1 98 ? 23.951 29.861 -42.158 1.00 52.00 98 PRO A N 1
ATOM 741 C CA . PRO A 1 98 ? 22.595 29.780 -42.678 1.00 52.00 98 PRO A CA 1
ATOM 742 C C . PRO A 1 98 ? 21.973 28.411 -42.365 1.00 52.00 98 PRO A C 1
ATOM 744 O O . PRO A 1 98 ? 22.446 27.363 -42.797 1.00 52.00 98 PRO A O 1
ATOM 747 N N . ASN A 1 99 ? 20.894 28.456 -41.588 1.00 49.69 99 ASN A N 1
ATOM 748 C CA . ASN A 1 99 ? 19.725 27.574 -41.595 1.00 49.69 99 ASN A CA 1
ATOM 749 C C . ASN A 1 99 ? 19.911 26.158 -42.203 1.00 49.69 99 ASN A C 1
ATOM 751 O O . ASN A 1 99 ? 19.508 25.894 -43.337 1.00 49.69 99 ASN A O 1
ATOM 755 N N . ARG A 1 100 ? 20.447 25.201 -41.429 1.00 46.88 100 ARG A N 1
ATOM 756 C CA . ARG A 1 100 ? 20.325 23.763 -41.742 1.00 46.88 100 ARG A CA 1
ATOM 757 C C . ARG A 1 100 ? 19.095 23.173 -41.058 1.00 46.88 100 ARG A C 1
ATOM 759 O O . ARG A 1 100 ? 19.134 22.740 -39.909 1.00 46.88 100 ARG A O 1
ATOM 766 N N . ARG A 1 101 ? 18.006 23.128 -41.823 1.00 51.00 101 ARG A N 1
ATOM 767 C CA . ARG A 1 101 ? 16.782 22.380 -41.533 1.00 51.00 101 ARG A CA 1
ATOM 768 C C . ARG A 1 101 ? 17.075 20.881 -41.661 1.00 51.00 101 ARG A C 1
ATOM 770 O O . ARG A 1 101 ? 17.215 20.365 -42.765 1.00 51.00 101 ARG A O 1
ATOM 777 N N . TRP A 1 102 ? 17.189 20.188 -40.533 1.00 44.44 102 TRP A N 1
ATOM 778 C CA . TRP A 1 102 ? 17.181 18.727 -40.490 1.00 44.44 102 TRP A CA 1
ATOM 779 C C . TRP A 1 102 ? 15.747 18.235 -40.676 1.00 44.44 102 TRP A C 1
ATOM 781 O O . TRP A 1 102 ? 14.868 18.560 -39.882 1.00 44.44 102 TRP A O 1
ATOM 791 N N . GLY A 1 103 ? 15.501 17.460 -41.729 1.00 39.97 103 GLY A N 1
ATOM 792 C CA . GLY A 1 103 ? 14.221 16.790 -41.910 1.00 39.97 103 GLY A CA 1
ATOM 793 C C . GLY A 1 103 ? 14.033 16.238 -43.315 1.00 39.97 103 GLY A C 1
ATOM 794 O O . GLY A 1 103 ? 13.975 16.993 -44.278 1.00 39.97 103 GLY A O 1
ATOM 795 N N . SER A 1 104 ? 13.833 14.923 -43.369 1.00 37.97 104 SER A N 1
ATOM 796 C CA . SER A 1 104 ? 13.379 14.134 -44.517 1.00 37.97 104 SER A CA 1
ATOM 797 C C . SER A 1 104 ? 14.465 13.601 -45.453 1.00 37.97 104 SER A C 1
ATOM 799 O O . SER A 1 104 ? 14.619 14.007 -46.600 1.00 37.97 104 SER A O 1
ATOM 801 N N . PHE A 1 105 ? 15.147 12.561 -44.978 1.00 42.34 105 PHE A N 1
ATOM 802 C CA . PHE A 1 105 ? 15.302 11.388 -45.827 1.00 42.34 105 PHE A CA 1
ATOM 803 C C . PHE A 1 105 ? 13.971 10.642 -45.763 1.00 42.34 105 PHE A C 1
ATOM 805 O O . PHE A 1 105 ? 13.548 10.323 -44.652 1.00 42.34 105 PHE A O 1
ATOM 812 N N . ARG A 1 106 ? 13.325 10.412 -46.916 1.00 45.16 106 ARG A N 1
ATOM 813 C CA . ARG A 1 106 ? 12.636 9.164 -47.291 1.00 45.16 106 ARG A CA 1
ATOM 814 C C . ARG A 1 106 ? 11.965 9.276 -48.678 1.00 45.16 106 ARG A C 1
ATOM 816 O O . ARG A 1 106 ? 10.939 9.919 -48.844 1.00 45.16 106 ARG A O 1
ATOM 823 N N . HIS A 1 107 ? 12.573 8.533 -49.607 1.00 39.41 107 HIS A N 1
ATOM 824 C CA . HIS A 1 107 ? 11.973 7.704 -50.665 1.00 39.41 107 HIS A CA 1
ATOM 825 C C . HIS A 1 107 ? 11.637 8.287 -52.054 1.00 39.41 107 HIS A C 1
ATOM 827 O O . HIS A 1 107 ? 10.698 9.046 -52.256 1.00 39.41 107 HIS A O 1
ATOM 833 N N . SER A 1 108 ? 12.419 7.778 -53.017 1.00 43.38 108 SER A N 1
ATOM 834 C CA . SER A 1 108 ? 12.071 7.260 -54.348 1.00 43.38 108 SER A CA 1
ATOM 835 C C . SER A 1 108 ? 10.769 7.708 -55.014 1.00 43.38 108 SER A C 1
ATOM 837 O O . SER A 1 108 ? 9.689 7.224 -54.693 1.00 43.38 108 SER A O 1
ATOM 839 N N . SER A 1 109 ? 10.918 8.409 -56.136 1.00 38.25 109 SER A N 1
ATOM 840 C CA . SER A 1 109 ? 10.161 8.083 -57.348 1.00 38.25 109 SER A CA 1
ATOM 841 C C . SER A 1 109 ? 11.019 8.394 -58.573 1.00 38.25 109 SER A C 1
ATOM 843 O O . SER A 1 109 ? 11.666 9.436 -58.670 1.00 38.25 109 SER A O 1
ATOM 845 N N . GLY A 1 110 ? 11.133 7.396 -59.444 1.00 49.94 110 GLY A N 1
ATOM 846 C CA . GLY A 1 110 ? 12.135 7.343 -60.493 1.00 49.94 110 GLY A CA 1
ATOM 847 C C . GLY A 1 110 ? 11.955 8.385 -61.588 1.00 49.94 110 GLY A C 1
ATOM 848 O O . GLY A 1 110 ? 10.847 8.685 -62.022 1.00 49.94 110 GLY A O 1
ATOM 849 N N . LYS A 1 111 ? 13.091 8.831 -62.122 1.00 48.25 111 LYS A N 1
ATOM 850 C CA . LYS A 1 111 ? 13.207 9.253 -63.515 1.00 48.25 111 LYS A CA 1
ATOM 851 C C . LYS A 1 111 ? 14.471 8.634 -64.093 1.00 48.25 111 LYS A C 1
ATOM 853 O O . LYS A 1 111 ? 15.582 8.925 -63.666 1.00 48.25 111 LYS A O 1
ATOM 858 N N . ARG A 1 112 ? 14.254 7.728 -65.044 1.00 52.03 112 ARG A N 1
ATOM 859 C CA . ARG A 1 112 ? 15.267 7.230 -65.969 1.00 52.03 112 ARG A CA 1
ATOM 860 C C . ARG A 1 112 ? 15.805 8.427 -66.755 1.00 52.03 112 ARG A C 1
ATOM 862 O O . ARG A 1 112 ? 15.032 9.079 -67.448 1.00 52.03 112 ARG A O 1
ATOM 869 N N . ALA A 1 113 ? 17.102 8.683 -66.664 1.00 44.38 113 ALA A N 1
ATOM 870 C CA . ALA A 1 113 ? 17.830 9.536 -67.592 1.00 44.38 113 ALA A CA 1
ATOM 871 C C . ALA A 1 113 ? 18.972 8.690 -68.158 1.00 44.38 113 ALA A C 1
ATOM 873 O O . ALA A 1 113 ? 20.048 8.586 -67.577 1.00 44.38 113 ALA A O 1
ATOM 874 N N . GLY A 1 114 ? 18.667 7.978 -69.242 1.00 41.69 114 GLY A N 1
ATOM 875 C CA . GLY A 1 114 ? 19.671 7.342 -70.077 1.00 41.69 114 GLY A CA 1
ATOM 876 C C . GLY A 1 114 ? 20.132 8.347 -71.121 1.00 41.69 114 GLY A C 1
ATOM 877 O O . GLY A 1 114 ? 19.330 8.759 -71.950 1.00 41.69 114 GLY A O 1
ATOM 878 N N . ASN A 1 115 ? 21.415 8.695 -71.100 1.00 45.81 115 ASN A N 1
ATOM 879 C CA . ASN A 1 115 ? 22.066 9.474 -72.150 1.00 45.81 115 ASN A CA 1
ATOM 880 C C . ASN A 1 115 ? 23.386 8.796 -72.550 1.00 45.81 115 ASN A C 1
ATOM 882 O O . ASN A 1 115 ? 24.474 9.322 -72.344 1.00 45.81 115 ASN A O 1
ATOM 886 N N . ASN A 1 116 ? 23.272 7.623 -73.180 1.00 52.59 116 ASN A N 1
ATOM 887 C CA . ASN A 1 116 ? 24.277 7.122 -74.122 1.00 52.59 116 ASN A CA 1
ATOM 888 C C . ASN A 1 116 ? 24.160 7.927 -75.428 1.00 52.59 116 ASN A C 1
ATOM 890 O O . ASN A 1 116 ? 23.623 7.433 -76.418 1.00 52.59 116 ASN A O 1
ATOM 894 N N . SER A 1 117 ? 24.594 9.188 -75.431 1.00 52.41 117 SER A N 1
ATOM 895 C CA . SER A 1 117 ? 24.405 10.087 -76.581 1.00 52.41 117 SER A CA 1
ATOM 896 C C . SER A 1 117 ? 25.695 10.625 -77.199 1.00 52.41 117 SER A C 1
ATOM 898 O O . SER A 1 117 ? 25.635 11.680 -77.819 1.00 52.41 117 SER A O 1
ATOM 900 N N . LEU A 1 118 ? 26.849 9.954 -77.061 1.00 52.91 118 LEU A N 1
ATOM 901 C CA . LEU A 1 118 ? 28.115 10.485 -77.606 1.00 52.91 118 LEU A CA 1
ATOM 902 C C . LEU A 1 118 ? 29.021 9.498 -78.374 1.00 52.91 118 LEU A C 1
ATOM 904 O O . LEU A 1 118 ? 30.149 9.857 -78.684 1.00 52.91 118 LEU A O 1
ATOM 908 N N . SER A 1 119 ? 28.564 8.302 -78.774 1.00 46.38 119 SER A N 1
ATOM 909 C CA . SER A 1 119 ? 29.453 7.333 -79.468 1.00 46.38 119 SER A CA 1
ATOM 910 C C . SER A 1 119 ? 28.983 6.789 -80.822 1.00 46.38 119 SER A C 1
ATOM 912 O O . SER A 1 119 ? 29.448 5.732 -81.228 1.00 46.38 119 SER A O 1
ATOM 914 N N . SER A 1 120 ? 28.127 7.493 -81.575 1.00 46.84 120 SER A N 1
ATOM 915 C CA . SER A 1 120 ? 27.618 6.942 -82.855 1.00 46.84 120 SER A CA 1
ATOM 916 C C . SER A 1 120 ? 27.658 7.880 -84.069 1.00 46.84 120 SER A C 1
ATOM 918 O O . SER A 1 120 ? 26.989 7.601 -85.059 1.00 46.84 120 SER A O 1
ATOM 920 N N . GLN A 1 121 ? 28.427 8.976 -84.045 1.00 48.47 121 GLN A N 1
ATOM 921 C CA . GLN A 1 121 ? 28.426 9.972 -85.137 1.00 48.47 121 GLN A CA 1
ATOM 922 C C . GLN A 1 121 ? 29.754 10.161 -85.891 1.00 48.47 121 GLN A C 1
ATOM 924 O O . GLN A 1 121 ? 29.910 11.162 -86.576 1.00 48.47 121 GLN A O 1
ATOM 929 N N . LEU A 1 122 ? 30.687 9.202 -85.850 1.00 49.06 122 LEU A N 1
ATOM 930 C CA . LEU A 1 122 ? 31.907 9.277 -86.682 1.00 49.06 122 LEU A CA 1
ATOM 931 C C . LEU A 1 122 ? 32.033 8.187 -87.755 1.00 49.06 122 LEU A C 1
ATOM 933 O O . LEU A 1 122 ? 32.974 8.212 -88.535 1.00 49.06 122 LEU A O 1
ATOM 937 N N . ASN A 1 123 ? 31.049 7.293 -87.885 1.00 51.06 123 ASN A N 1
ATOM 938 C CA . ASN A 1 123 ? 31.011 6.297 -88.961 1.00 51.06 123 ASN A CA 1
ATOM 939 C C . ASN A 1 123 ? 29.909 6.612 -89.978 1.00 51.06 123 ASN A C 1
ATOM 941 O O . ASN A 1 123 ? 28.951 5.853 -90.109 1.00 51.06 123 ASN A O 1
ATOM 945 N N . ARG A 1 124 ? 30.030 7.742 -90.687 1.00 41.34 124 ARG A N 1
ATOM 946 C CA . ARG A 1 124 ? 29.288 8.016 -91.929 1.00 41.34 124 ARG A CA 1
ATOM 947 C C . ARG A 1 124 ? 30.100 8.903 -92.884 1.00 41.34 124 ARG A C 1
ATOM 949 O O . ARG A 1 124 ? 30.141 10.113 -92.724 1.00 41.34 124 ARG A O 1
ATOM 956 N N . SER A 1 125 ? 30.627 8.249 -93.921 1.00 37.47 125 SER A N 1
ATOM 957 C CA . SER A 1 125 ? 30.628 8.724 -95.314 1.00 37.47 125 SER A CA 1
ATOM 958 C C . SER A 1 125 ? 31.633 9.801 -95.752 1.00 37.47 125 SER A C 1
ATOM 960 O O . SER A 1 125 ? 31.392 10.988 -95.577 1.00 37.47 125 SER A O 1
ATOM 962 N N . SER A 1 126 ? 32.622 9.389 -96.554 1.00 38.06 126 SER A N 1
ATOM 963 C CA . SER A 1 126 ? 32.945 10.075 -97.820 1.00 38.06 126 SER A CA 1
ATOM 964 C C . SER A 1 126 ? 33.670 9.143 -98.801 1.00 38.06 126 SER A C 1
ATOM 966 O O . SER A 1 126 ? 34.867 9.227 -99.053 1.00 38.06 126 SER A O 1
ATOM 968 N N . SER A 1 127 ? 32.894 8.249 -99.415 1.00 45.78 127 SER A N 1
ATOM 969 C CA . SER A 1 127 ? 33.185 7.780 -100.767 1.00 45.78 127 SER A CA 1
ATOM 970 C C . SER A 1 127 ? 32.765 8.884 -101.738 1.00 45.78 127 SER A C 1
ATOM 972 O O . SER A 1 127 ? 31.571 9.134 -101.894 1.00 45.78 127 SER A O 1
ATOM 974 N N . PHE A 1 128 ? 33.721 9.534 -102.400 1.00 46.03 128 PHE A N 1
ATOM 975 C CA . PHE A 1 128 ? 33.454 10.201 -103.670 1.00 46.03 128 PHE A CA 1
ATOM 976 C C . PHE A 1 128 ? 34.490 9.761 -104.698 1.00 46.03 128 PHE A C 1
ATOM 978 O O . PHE A 1 128 ? 35.694 9.940 -104.536 1.00 46.03 128 PHE A O 1
ATOM 985 N N . ASN A 1 129 ? 33.954 9.136 -105.739 1.00 41.53 129 ASN A N 1
ATOM 986 C CA . ASN A 1 129 ? 34.622 8.745 -106.961 1.00 41.53 129 ASN A CA 1
ATOM 987 C C . ASN A 1 129 ? 35.147 9.971 -107.707 1.00 41.53 129 ASN A C 1
ATOM 989 O O . ASN A 1 129 ? 34.424 10.942 -107.900 1.00 41.53 129 ASN A O 1
ATOM 993 N N . SER A 1 130 ? 36.326 9.845 -108.299 1.00 35.84 130 SER A N 1
ATOM 994 C CA . SER A 1 130 ? 36.569 10.367 -109.646 1.00 35.84 130 SER A CA 1
ATOM 995 C C . SER A 1 130 ? 37.542 9.427 -110.341 1.00 35.84 130 SER A C 1
ATOM 997 O O . SER A 1 130 ? 38.756 9.584 -110.299 1.00 35.84 130 SER A O 1
ATOM 999 N N . SER A 1 131 ? 36.963 8.379 -110.921 1.00 45.38 131 SER A N 1
ATOM 1000 C CA . SER A 1 131 ? 37.597 7.536 -111.922 1.00 45.38 131 SER A CA 1
ATOM 1001 C C . SER A 1 131 ? 37.436 8.182 -113.296 1.00 45.38 131 SER A C 1
ATOM 1003 O O . SER A 1 131 ? 36.321 8.522 -113.680 1.00 45.38 131 SER A O 1
ATOM 1005 N N . GLY A 1 132 ? 38.514 8.175 -114.076 1.00 37.59 132 GLY A N 1
ATOM 1006 C CA . GLY A 1 132 ? 38.443 7.660 -115.439 1.00 37.59 132 GLY A CA 1
ATOM 1007 C C . GLY A 1 132 ? 38.528 8.657 -116.595 1.00 37.59 132 GLY A C 1
ATOM 1008 O O . GLY A 1 132 ? 37.786 9.631 -116.652 1.00 37.59 132 GLY A O 1
ATOM 1009 N N . ARG A 1 133 ? 39.315 8.202 -117.585 1.00 41.09 133 ARG A N 1
ATOM 1010 C CA . ARG A 1 133 ? 39.334 8.524 -119.027 1.00 41.09 133 ARG A CA 1
ATOM 1011 C C . ARG A 1 133 ? 40.268 9.668 -119.438 1.00 41.09 133 ARG A C 1
ATOM 1013 O O . ARG A 1 133 ? 40.125 10.754 -118.910 1.00 41.09 133 ARG A O 1
ATOM 1020 N N . SER A 1 134 ? 41.189 9.586 -120.406 1.00 36.88 134 SER A N 1
ATOM 1021 C CA . SER A 1 134 ? 41.781 8.593 -121.346 1.00 36.88 134 SER A CA 1
ATOM 1022 C C . SER A 1 134 ? 42.072 9.341 -122.665 1.00 36.88 134 SER A C 1
ATOM 1024 O O . SER A 1 134 ? 41.351 10.289 -122.949 1.00 36.88 134 SER A O 1
ATOM 1026 N N . SER A 1 135 ? 42.992 8.799 -123.483 1.00 46.53 135 SER A N 1
ATOM 1027 C CA . SER A 1 135 ? 43.302 9.061 -124.919 1.00 46.53 135 SER A CA 1
ATOM 1028 C C . SER A 1 135 ? 44.426 10.081 -125.178 1.00 46.53 135 SER A C 1
ATOM 1030 O O . SER A 1 135 ? 44.239 11.245 -124.855 1.00 46.53 135 SER A O 1
ATOM 1032 N N . ALA A 1 136 ? 45.648 9.745 -125.622 1.00 39.38 136 ALA A N 1
ATOM 1033 C CA . ALA A 1 136 ? 46.156 8.888 -126.718 1.00 39.38 136 ALA A CA 1
ATOM 1034 C C . ALA A 1 136 ? 46.019 9.493 -128.133 1.00 39.38 136 ALA A C 1
ATOM 1036 O O . ALA A 1 136 ? 44.965 9.333 -128.738 1.00 39.38 136 ALA A O 1
ATOM 1037 N N . CYS A 1 137 ? 47.103 10.121 -128.619 1.00 40.69 137 CYS A N 1
ATOM 1038 C CA . CYS A 1 137 ? 47.674 10.135 -129.990 1.00 40.69 137 CYS A CA 1
ATOM 1039 C C . CYS A 1 137 ? 48.739 11.262 -130.032 1.00 40.69 137 CYS A C 1
ATOM 1041 O O . CYS A 1 137 ? 48.425 12.394 -129.684 1.00 40.69 137 CYS A O 1
ATOM 1043 N N . ASP A 1 138 ? 50.039 10.993 -130.170 1.00 39.34 138 ASP A N 1
ATOM 1044 C CA . ASP A 1 138 ? 50.763 10.502 -131.361 1.00 39.34 138 ASP A CA 1
ATOM 1045 C C . ASP A 1 138 ? 50.778 11.507 -132.523 1.00 39.34 138 ASP A C 1
ATOM 1047 O O . ASP A 1 138 ? 49.786 11.613 -133.238 1.00 39.34 138 ASP A O 1
ATOM 1051 N N . THR A 1 139 ? 51.885 12.250 -132.655 1.00 39.28 139 THR A N 1
ATOM 1052 C CA . THR A 1 139 ? 52.508 12.867 -133.857 1.00 39.28 139 THR A CA 1
ATOM 1053 C C . THR A 1 139 ? 53.507 13.908 -133.337 1.00 39.28 139 THR A C 1
ATOM 1055 O O . THR A 1 139 ? 53.156 14.693 -132.468 1.00 39.28 139 THR A O 1
ATOM 1058 N N . GLY A 1 140 ? 54.756 14.027 -133.754 1.00 41.78 140 GLY A N 1
ATOM 1059 C CA . GLY A 1 140 ? 55.562 13.464 -134.824 1.00 41.78 140 GLY A CA 1
ATOM 1060 C C . GLY A 1 140 ? 56.841 14.321 -134.866 1.00 41.78 140 GLY A C 1
ATOM 1061 O O . GLY A 1 140 ? 56.845 15.420 -134.312 1.00 41.78 140 GLY A O 1
ATOM 1062 N N . ASP A 1 141 ? 57.878 13.807 -135.518 1.00 42.16 141 ASP A N 1
ATOM 1063 C CA . ASP A 1 141 ? 59.147 14.476 -135.843 1.00 42.16 141 ASP A CA 1
ATOM 1064 C C . ASP A 1 141 ? 60.058 14.811 -134.646 1.00 42.16 141 ASP A C 1
ATOM 1066 O O . ASP A 1 141 ? 59.791 15.687 -133.832 1.00 42.16 141 ASP A O 1
ATOM 1070 N N . ASP A 1 142 ? 61.107 14.028 -134.379 1.00 47.94 142 ASP A N 1
ATOM 1071 C CA . ASP A 1 142 ? 62.357 13.930 -135.155 1.00 47.94 142 ASP A CA 1
ATOM 1072 C C . ASP A 1 142 ? 62.967 15.293 -135.516 1.00 47.94 142 ASP A C 1
ATOM 1074 O O . ASP A 1 142 ? 62.315 16.188 -136.041 1.00 47.94 142 ASP A O 1
ATOM 1078 N N . VAL A 1 143 ? 64.286 15.364 -135.320 1.00 58.03 143 VAL A N 1
ATOM 1079 C CA . VAL A 1 143 ? 65.216 16.442 -135.687 1.00 58.03 143 VAL A CA 1
ATOM 1080 C C . VAL A 1 143 ? 65.612 17.393 -134.546 1.00 58.03 143 VAL A C 1
ATOM 1082 O O . VAL A 1 143 ? 65.107 18.496 -134.391 1.00 58.03 143 VAL A O 1
ATOM 1085 N N . TYR A 1 144 ? 66.665 16.969 -133.841 1.00 48.62 144 TYR A N 1
ATOM 1086 C CA . TYR A 1 144 ? 67.782 17.814 -133.405 1.00 48.62 144 TYR A CA 1
ATOM 1087 C C . TYR A 1 144 ? 67.457 19.069 -132.579 1.00 48.62 144 TYR A C 1
ATOM 1089 O O . TYR A 1 144 ? 67.282 20.165 -133.104 1.00 48.62 144 TYR A O 1
ATOM 1097 N N . SER A 1 145 ? 67.629 18.944 -131.265 1.00 47.69 145 SER A N 1
ATOM 1098 C CA . SER A 1 145 ? 68.247 20.010 -130.478 1.00 47.69 145 SER A CA 1
ATOM 1099 C C . SER A 1 145 ? 68.860 19.419 -129.212 1.00 47.69 145 SER A C 1
ATOM 1101 O O . SER A 1 145 ? 68.179 19.214 -128.211 1.00 47.69 145 SER A O 1
ATOM 1103 N N . ASP A 1 146 ? 70.172 19.195 -129.240 1.00 49.75 146 ASP A N 1
ATOM 1104 C CA . ASP A 1 146 ? 71.010 18.904 -128.062 1.00 49.75 146 ASP A CA 1
ATOM 1105 C C . ASP A 1 146 ? 70.955 20.048 -127.008 1.00 49.75 146 ASP A C 1
ATOM 1107 O O . ASP A 1 146 ? 71.562 19.958 -125.951 1.00 49.75 146 ASP A O 1
ATOM 1111 N N . VAL A 1 147 ? 70.197 21.127 -127.282 1.00 56.84 147 VAL A N 1
ATOM 1112 C CA . VAL A 1 147 ? 69.925 22.269 -126.390 1.00 56.84 147 VAL A CA 1
ATOM 1113 C C . VAL A 1 147 ? 68.606 22.100 -125.603 1.00 56.84 147 VAL A C 1
ATOM 1115 O O . VAL A 1 147 ? 68.471 22.668 -124.527 1.00 56.84 147 VAL A O 1
ATOM 1118 N N . SER A 1 148 ? 67.642 21.286 -126.069 1.00 56.84 148 SER A N 1
ATOM 1119 C CA . SER A 1 148 ? 66.372 21.018 -125.347 1.00 56.84 148 SER A CA 1
ATOM 1120 C C . SER A 1 148 ? 66.532 19.977 -124.237 1.00 56.84 148 SER A C 1
ATOM 1122 O O . SER A 1 148 ? 65.882 20.064 -123.200 1.00 56.84 148 SER A O 1
ATOM 1124 N N . LEU A 1 149 ? 67.427 19.005 -124.437 1.00 60.28 149 LEU A N 1
ATOM 1125 C CA . LEU A 1 149 ? 67.770 18.015 -123.413 1.00 60.28 149 LEU A CA 1
ATOM 1126 C C . LEU A 1 149 ? 68.402 18.678 -122.185 1.00 60.28 149 LEU A C 1
ATOM 1128 O O . LEU A 1 149 ? 68.181 18.224 -121.068 1.00 60.28 149 LEU A O 1
ATOM 1132 N N . GLU A 1 150 ? 69.166 19.754 -122.377 1.00 68.12 150 GLU A N 1
ATOM 1133 C CA . GLU A 1 150 ? 69.770 20.506 -121.277 1.00 68.12 150 GLU A CA 1
ATOM 1134 C C . GLU A 1 150 ? 68.706 21.248 -120.448 1.00 68.12 150 GLU A C 1
ATOM 1136 O O . GLU A 1 150 ? 68.747 21.193 -119.220 1.00 68.12 150 GLU A O 1
ATOM 1141 N N . GLU A 1 151 ? 67.704 21.856 -121.091 1.00 71.12 151 GLU A N 1
ATOM 1142 C CA . GLU A 1 151 ? 66.573 22.516 -120.417 1.00 71.12 151 GLU A CA 1
ATOM 1143 C C . GLU A 1 151 ? 65.677 21.517 -119.662 1.00 71.12 151 GLU A C 1
ATOM 1145 O O . GLU A 1 151 ? 65.353 21.749 -118.497 1.00 71.12 151 GLU A O 1
ATOM 1150 N N . ASP A 1 152 ? 65.364 20.363 -120.260 1.00 77.31 152 ASP A N 1
ATOM 1151 C CA . ASP A 1 152 ? 64.600 19.293 -119.604 1.00 77.31 152 ASP A CA 1
ATOM 1152 C C . ASP A 1 152 ? 65.364 18.674 -118.422 1.00 77.31 152 ASP A C 1
ATOM 1154 O O . ASP A 1 152 ? 64.770 18.331 -117.397 1.00 77.31 152 ASP A O 1
ATOM 1158 N N . VAL A 1 153 ? 66.693 18.549 -118.522 1.00 81.75 153 VAL A N 1
ATOM 1159 C CA . VAL A 1 153 ? 67.552 18.098 -117.415 1.00 81.75 153 VAL A CA 1
ATOM 1160 C C . VAL A 1 153 ? 67.593 19.139 -116.295 1.00 81.75 153 VAL A C 1
ATOM 1162 O O . VAL A 1 153 ? 67.557 18.761 -115.122 1.00 81.75 153 VAL A O 1
ATOM 1165 N N . LEU A 1 154 ? 67.631 20.434 -116.621 1.00 82.50 154 LEU A N 1
ATOM 1166 C CA . LEU A 1 154 ? 67.567 21.521 -115.639 1.00 82.50 154 LEU A CA 1
ATOM 1167 C C . LEU A 1 154 ? 66.200 21.584 -114.937 1.00 82.50 154 LEU A C 1
ATOM 1169 O O . LEU A 1 154 ? 66.163 21.693 -113.710 1.00 82.50 154 LEU A O 1
ATOM 1173 N N . ASP A 1 155 ? 65.089 21.451 -115.666 1.00 85.94 155 ASP A N 1
ATOM 1174 C CA . ASP A 1 155 ? 63.735 21.400 -115.096 1.00 85.94 155 ASP A CA 1
ATOM 1175 C C . ASP A 1 155 ? 63.518 20.128 -114.263 1.00 85.94 155 ASP A C 1
ATOM 1177 O O . ASP A 1 155 ? 62.969 20.178 -113.161 1.00 85.94 155 ASP A O 1
ATOM 1181 N N . LEU A 1 156 ? 64.026 18.979 -114.719 1.00 87.25 156 LEU A N 1
ATOM 1182 C CA . LEU A 1 156 ? 64.008 17.746 -113.937 1.00 87.25 156 LEU A CA 1
ATOM 1183 C C . LEU A 1 156 ? 64.827 17.888 -112.650 1.00 87.25 156 LEU A C 1
ATOM 1185 O O . LEU A 1 156 ? 64.373 17.451 -111.596 1.00 87.25 156 LEU A O 1
ATOM 1189 N N . ASN A 1 157 ? 65.999 18.524 -112.703 1.00 88.00 157 ASN A N 1
ATOM 1190 C CA . ASN A 1 157 ? 66.821 18.787 -111.523 1.00 88.00 157 ASN A CA 1
ATOM 1191 C C . ASN A 1 157 ? 66.115 19.749 -110.554 1.00 88.00 157 ASN A C 1
ATOM 1193 O O . ASN A 1 157 ? 66.073 19.487 -109.354 1.00 88.00 157 ASN A O 1
ATOM 1197 N N . HIS A 1 158 ? 65.457 20.797 -111.060 1.00 90.00 158 HIS A N 1
ATOM 1198 C CA . HIS A 1 158 ? 64.631 21.687 -110.243 1.00 90.00 158 HIS A CA 1
ATOM 1199 C C . HIS A 1 158 ? 63.450 20.946 -109.597 1.00 90.00 158 HIS A C 1
ATOM 1201 O O . HIS A 1 158 ? 63.228 21.069 -108.395 1.00 90.00 158 HIS A O 1
ATOM 1207 N N . LYS A 1 159 ? 62.734 20.104 -110.351 1.00 91.81 159 LYS A N 1
ATOM 1208 C CA . LYS A 1 159 ? 61.659 19.245 -109.827 1.00 91.81 159 LYS A CA 1
ATOM 1209 C C . LYS A 1 159 ? 62.173 18.259 -108.782 1.00 91.81 159 LYS A C 1
ATOM 1211 O O . LYS A 1 159 ? 61.510 18.061 -107.769 1.00 91.81 159 LYS A O 1
ATOM 1216 N N . VAL A 1 160 ? 63.351 17.670 -108.984 1.00 92.31 160 VAL A N 1
ATOM 1217 C CA . VAL A 1 160 ? 64.011 16.805 -107.996 1.00 92.31 160 VAL A CA 1
ATOM 1218 C C . VAL A 1 160 ? 64.384 17.600 -106.746 1.00 92.31 160 VAL A C 1
ATOM 1220 O O . VAL A 1 160 ? 64.129 17.119 -105.648 1.00 92.31 160 VAL A O 1
ATOM 1223 N N . GLN A 1 161 ? 64.904 18.820 -106.882 1.00 91.44 161 GLN A N 1
ATOM 1224 C CA . GLN A 1 161 ? 65.222 19.697 -105.755 1.00 91.44 161 GLN A CA 1
ATOM 1225 C C . GLN A 1 161 ? 63.963 20.088 -104.964 1.00 91.44 161 GLN A C 1
ATOM 1227 O O . GLN A 1 161 ? 63.959 19.999 -103.738 1.00 91.44 161 GLN A O 1
ATOM 1232 N N . VAL A 1 162 ? 62.868 20.434 -105.648 1.00 93.06 162 VAL A N 1
ATOM 1233 C CA . VAL A 1 162 ? 61.568 20.724 -105.020 1.00 93.06 162 VAL A CA 1
ATOM 1234 C C . VAL A 1 162 ? 60.999 19.482 -104.335 1.00 93.06 162 VAL A C 1
ATOM 1236 O O . VAL A 1 162 ? 60.498 19.576 -103.218 1.00 93.06 162 VAL A O 1
ATOM 1239 N N . LEU A 1 163 ? 61.095 18.303 -104.955 1.00 94.25 163 LEU A N 1
ATOM 1240 C CA . LEU A 1 163 ? 60.672 17.045 -104.335 1.00 94.25 163 LEU A CA 1
ATOM 1241 C C . LEU A 1 163 ? 61.530 16.693 -103.117 1.00 94.25 163 LEU A C 1
ATOM 1243 O O . LEU A 1 163 ? 60.984 16.229 -102.123 1.00 94.25 163 LEU A O 1
ATOM 1247 N N . GLN A 1 164 ? 62.842 16.932 -103.157 1.00 93.44 164 GLN A N 1
ATOM 1248 C CA . GLN A 1 164 ? 63.735 16.749 -102.010 1.00 93.44 164 GLN A CA 1
ATOM 1249 C C . GLN A 1 164 ? 63.375 17.700 -100.866 1.00 93.44 164 GLN A C 1
ATOM 1251 O O . GLN A 1 164 ? 63.310 17.267 -99.718 1.00 93.44 164 GLN A O 1
ATOM 1256 N N . GLU A 1 165 ? 63.084 18.966 -101.165 1.00 94.25 165 GLU A N 1
ATOM 1257 C CA . GLU A 1 165 ? 62.636 19.946 -100.175 1.00 94.25 165 GLU A CA 1
ATOM 1258 C C . GLU A 1 165 ? 61.272 19.563 -99.583 1.00 94.25 165 GLU A C 1
ATOM 1260 O O . GLU A 1 165 ? 61.116 19.516 -98.364 1.00 94.25 165 GLU A O 1
ATOM 1265 N N . GLN A 1 166 ? 60.298 19.189 -100.418 1.00 94.88 166 GLN A N 1
ATOM 1266 C CA . GLN A 1 166 ? 58.997 18.692 -99.962 1.00 94.88 166 GLN A CA 1
ATOM 1267 C C . GLN A 1 166 ? 59.138 17.419 -99.123 1.00 94.88 166 GLN A C 1
ATOM 1269 O O . GLN A 1 166 ? 58.460 17.275 -98.108 1.00 94.88 166 GLN A O 1
ATOM 1274 N N . MET A 1 167 ? 60.036 16.510 -99.505 1.00 94.56 167 MET A N 1
ATOM 1275 C CA . MET A 1 167 ? 60.332 15.298 -98.747 1.00 94.56 167 MET A CA 1
ATOM 1276 C C . MET A 1 167 ? 61.007 15.623 -97.409 1.00 94.56 167 MET A C 1
ATOM 1278 O O . MET A 1 167 ? 60.674 14.992 -96.405 1.00 94.56 167 MET A O 1
ATOM 1282 N N . SER A 1 168 ? 61.877 16.637 -97.357 1.00 94.44 168 SER A N 1
ATOM 1283 C CA . SER A 1 168 ? 62.451 17.161 -96.110 1.00 94.44 168 SER A CA 1
ATOM 1284 C C . SER A 1 168 ? 61.360 17.715 -95.198 1.00 94.44 168 SER A C 1
ATOM 1286 O O . SER A 1 168 ? 61.246 17.287 -94.055 1.00 94.44 168 SER A O 1
ATOM 1288 N N . VAL A 1 169 ? 60.484 18.581 -95.716 1.00 94.56 169 VAL A N 1
ATOM 1289 C CA . VAL A 1 169 ? 59.371 19.166 -94.951 1.00 94.56 169 VAL A CA 1
ATOM 1290 C C . VAL A 1 169 ? 58.392 18.091 -94.468 1.00 94.56 169 VAL A C 1
ATOM 1292 O O . VAL A 1 169 ? 57.907 18.159 -93.340 1.00 94.56 169 VAL A O 1
ATOM 1295 N N . LEU A 1 170 ? 58.095 17.075 -95.284 1.00 95.25 170 LEU A N 1
ATOM 1296 C CA . LEU A 1 170 ? 57.273 15.935 -94.866 1.00 95.25 170 LEU A CA 1
ATOM 1297 C C . LEU A 1 170 ? 57.952 15.119 -93.761 1.00 95.25 170 LEU A C 1
ATOM 1299 O O . LEU A 1 170 ? 57.277 14.713 -92.817 1.00 95.25 170 LEU A O 1
ATOM 1303 N N . THR A 1 171 ? 59.268 14.919 -93.845 1.00 95.19 171 THR A N 1
ATOM 1304 C CA . THR A 1 171 ? 60.052 14.221 -92.815 1.00 95.19 171 THR A CA 1
ATOM 1305 C C . THR A 1 171 ? 60.064 15.008 -91.503 1.00 95.19 171 THR A C 1
ATOM 1307 O O . THR A 1 171 ? 59.822 14.439 -90.442 1.00 95.19 171 THR A O 1
ATOM 1310 N N . ASP A 1 172 ? 60.248 16.326 -91.561 1.00 94.31 172 ASP A N 1
ATOM 1311 C CA . ASP A 1 172 ? 60.216 17.200 -90.385 1.00 94.31 172 ASP A CA 1
ATOM 1312 C C . ASP A 1 172 ? 58.819 17.261 -89.751 1.00 94.31 172 ASP A C 1
ATOM 1314 O O . ASP A 1 172 ? 58.675 17.180 -88.529 1.00 94.31 172 ASP A O 1
ATOM 1318 N N . ASN A 1 173 ? 57.765 17.329 -90.571 1.00 96.06 173 ASN A N 1
ATOM 1319 C CA . ASN A 1 173 ? 56.384 17.250 -90.095 1.00 96.06 173 ASN A CA 1
ATOM 1320 C C . ASN A 1 173 ? 56.078 15.894 -89.441 1.00 96.06 173 ASN A C 1
ATOM 1322 O O . ASN A 1 173 ? 55.400 15.856 -88.411 1.00 96.06 173 ASN A O 1
ATOM 1326 N N . GLN A 1 174 ? 56.593 14.794 -90.002 1.00 95.75 174 GLN A N 1
ATOM 1327 C CA . GLN A 1 174 ? 56.482 13.460 -89.414 1.00 95.75 174 GLN A CA 1
ATOM 1328 C C . GLN A 1 174 ? 57.189 13.404 -88.051 1.00 95.75 174 GLN A C 1
ATOM 1330 O O . GLN A 1 174 ? 56.568 13.005 -87.067 1.00 95.75 174 GLN A O 1
ATOM 1335 N N . ASN A 1 175 ? 58.425 13.907 -87.958 1.00 96.44 175 ASN A N 1
ATOM 1336 C CA . ASN A 1 175 ? 59.175 13.987 -86.701 1.00 96.44 175 ASN A CA 1
ATOM 1337 C C . ASN A 1 175 ? 58.414 14.798 -85.638 1.00 96.44 175 ASN A C 1
ATOM 1339 O O . ASN A 1 175 ? 58.263 14.357 -84.498 1.00 96.44 175 ASN A O 1
ATOM 1343 N N . HIS A 1 176 ? 57.858 15.956 -86.008 1.00 96.81 176 HIS A N 1
ATOM 1344 C CA . HIS A 1 176 ? 57.096 16.792 -85.079 1.00 96.81 176 HIS A CA 1
ATOM 1345 C C . HIS A 1 176 ? 55.780 16.132 -84.629 1.00 96.81 176 HIS A C 1
ATOM 1347 O O . HIS A 1 176 ? 55.351 16.294 -83.482 1.00 96.81 176 HIS A O 1
ATOM 1353 N N . SER A 1 177 ? 55.132 15.368 -85.513 1.00 96.00 177 SER A N 1
ATOM 1354 C CA . SER A 1 177 ? 53.966 14.548 -85.171 1.00 96.00 177 SER A CA 1
ATOM 1355 C C . SER A 1 177 ? 54.331 13.442 -84.172 1.00 96.00 177 SER A C 1
ATOM 1357 O O . SER A 1 177 ? 53.633 13.267 -83.169 1.00 96.00 177 SER A O 1
ATOM 1359 N N . ASP A 1 178 ? 55.451 12.751 -84.384 1.00 96.88 178 ASP A N 1
ATOM 1360 C CA . ASP A 1 178 ? 55.925 11.670 -83.513 1.00 96.88 178 ASP A CA 1
ATOM 1361 C C . ASP A 1 178 ? 56.356 12.185 -82.125 1.00 96.88 178 ASP A C 1
ATOM 1363 O O . ASP A 1 178 ? 56.040 11.578 -81.094 1.00 96.88 178 ASP A O 1
ATOM 1367 N N . GLU A 1 179 ? 56.984 13.360 -82.049 1.00 97.12 179 GLU A N 1
ATOM 1368 C CA . GLU A 1 179 ? 57.279 14.046 -80.783 1.00 97.12 179 GLU A CA 1
ATOM 1369 C C . GLU A 1 179 ? 56.008 14.419 -80.009 1.00 97.12 179 GLU A C 1
ATOM 1371 O O . GLU A 1 179 ? 55.918 14.217 -78.794 1.00 97.12 179 GLU A O 1
ATOM 1376 N N . ARG A 1 180 ? 54.988 14.949 -80.696 1.00 97.06 180 ARG A N 1
ATOM 1377 C CA . ARG A 1 180 ? 53.691 15.246 -80.068 1.00 97.06 180 ARG A CA 1
ATOM 1378 C C . ARG A 1 180 ? 53.015 13.974 -79.576 1.00 97.06 180 ARG A C 1
ATOM 1380 O O . ARG A 1 180 ? 52.478 13.969 -78.469 1.00 97.06 180 ARG A O 1
ATOM 1387 N N . TYR A 1 181 ? 53.066 12.901 -80.362 1.00 97.88 181 TYR A N 1
ATOM 1388 C CA . TYR A 1 181 ? 52.499 11.611 -79.988 1.00 97.88 181 TYR A CA 1
ATOM 1389 C C . TYR A 1 181 ? 53.190 11.019 -78.754 1.00 97.88 181 TYR A C 1
ATOM 1391 O O . TYR A 1 181 ? 52.520 10.604 -77.808 1.00 97.88 181 TYR A O 1
ATOM 1399 N N . THR A 1 182 ? 54.523 11.015 -78.716 1.00 97.81 182 THR A N 1
ATOM 1400 C CA . THR A 1 182 ? 55.286 10.503 -77.567 1.00 97.81 182 THR A CA 1
ATOM 1401 C C . THR A 1 182 ? 55.057 11.335 -76.307 1.00 97.81 182 THR A C 1
ATOM 1403 O O . THR A 1 182 ? 54.835 10.753 -75.243 1.00 97.81 182 THR A O 1
ATOM 1406 N N . ARG A 1 183 ? 55.006 12.670 -76.418 1.00 98.00 183 ARG A N 1
ATOM 1407 C CA . ARG A 1 183 ? 54.655 13.562 -75.301 1.00 98.00 183 ARG A CA 1
ATOM 1408 C C . ARG A 1 183 ? 53.242 13.296 -74.789 1.00 98.00 183 ARG A C 1
ATOM 1410 O O . ARG A 1 183 ? 53.068 13.049 -73.601 1.00 98.00 183 ARG A O 1
ATOM 1417 N N . ALA A 1 184 ? 52.251 13.251 -75.679 1.00 98.00 184 ALA A N 1
ATOM 1418 C CA . ALA A 1 184 ? 50.871 12.948 -75.307 1.00 98.00 184 ALA A CA 1
ATOM 1419 C C . ALA A 1 184 ? 50.748 11.560 -74.661 1.00 98.00 184 ALA A C 1
ATOM 1421 O O . ALA A 1 184 ? 50.001 11.393 -73.702 1.00 98.00 184 ALA A O 1
ATOM 1422 N N . LYS A 1 185 ? 51.507 10.563 -75.132 1.00 98.31 185 LYS A N 1
ATOM 1423 C CA . LYS A 1 185 ? 51.548 9.220 -74.539 1.00 98.31 185 LYS A CA 1
ATOM 1424 C C . LYS A 1 185 ? 52.137 9.232 -73.125 1.00 98.31 185 LYS A C 1
ATOM 1426 O O . LYS A 1 185 ? 51.599 8.561 -72.246 1.00 98.31 185 LYS A O 1
ATOM 1431 N N . GLN A 1 186 ? 53.211 9.986 -72.895 1.00 98.31 186 GLN A N 1
ATOM 1432 C CA . GLN A 1 186 ? 53.804 10.158 -71.564 1.00 98.31 186 GLN A CA 1
ATOM 1433 C C . GLN A 1 186 ? 52.850 10.898 -70.619 1.00 98.31 186 GLN A C 1
ATOM 1435 O O . GLN A 1 186 ? 52.586 10.421 -69.516 1.00 98.31 186 GLN A O 1
ATOM 1440 N N . GLU A 1 187 ? 52.271 12.015 -71.062 1.00 97.88 187 GLU A N 1
ATOM 1441 C CA . GLU A 1 187 ? 51.266 12.768 -70.306 1.00 97.88 187 GLU A CA 1
ATOM 1442 C C . GLU A 1 187 ? 50.057 11.886 -69.971 1.00 97.88 187 GLU A C 1
ATOM 1444 O O . GLU A 1 187 ? 49.642 11.825 -68.815 1.00 97.88 187 GLU A O 1
ATOM 1449 N N . ASN A 1 188 ? 49.550 11.108 -70.931 1.00 97.88 188 ASN A N 1
ATOM 1450 C CA . ASN A 1 188 ? 48.455 10.170 -70.703 1.00 97.88 188 ASN A CA 1
ATOM 1451 C C . ASN A 1 188 ? 48.823 9.111 -69.649 1.00 97.88 188 ASN A C 1
ATOM 1453 O O . ASN A 1 188 ? 48.040 8.883 -68.733 1.00 97.88 188 ASN A O 1
ATOM 1457 N N . ALA A 1 189 ? 50.030 8.537 -69.704 1.00 98.38 189 ALA A N 1
ATOM 1458 C CA . ALA A 1 189 ? 50.501 7.582 -68.699 1.00 98.38 189 ALA A CA 1
ATOM 1459 C C . ALA A 1 189 ? 50.593 8.205 -67.291 1.00 98.38 189 ALA A C 1
ATOM 1461 O O . ALA A 1 189 ? 50.168 7.591 -66.311 1.00 98.38 189 ALA A O 1
ATOM 1462 N N . THR A 1 190 ? 51.090 9.443 -67.171 1.00 98.31 190 THR A N 1
ATOM 1463 C CA . THR A 1 190 ? 51.139 10.146 -65.874 1.00 98.31 190 THR A CA 1
ATOM 1464 C C . THR A 1 190 ? 49.748 10.465 -65.326 1.00 98.31 190 THR A C 1
ATOM 1466 O O . THR A 1 190 ? 49.503 10.290 -64.131 1.00 98.31 190 THR A O 1
ATOM 1469 N N . LEU A 1 191 ? 48.813 10.877 -66.187 1.00 98.44 191 LEU A N 1
ATOM 1470 C CA . LEU A 1 191 ? 47.422 11.105 -65.803 1.00 98.44 191 LEU A CA 1
ATOM 1471 C C . LEU A 1 191 ? 46.738 9.803 -65.381 1.00 98.44 191 LEU A C 1
ATOM 1473 O O . LEU A 1 191 ? 46.062 9.797 -64.357 1.00 98.44 191 LEU A O 1
ATOM 1477 N N . GLN A 1 192 ? 46.957 8.701 -66.101 1.00 98.69 192 GLN A N 1
ATOM 1478 C CA . GLN A 1 192 ? 46.446 7.381 -65.722 1.00 98.69 192 GLN A CA 1
ATOM 1479 C C . GLN A 1 192 ? 46.956 6.956 -64.341 1.00 98.69 192 GLN A C 1
ATOM 1481 O O . GLN A 1 192 ? 46.159 6.569 -63.490 1.00 98.69 192 GLN A O 1
ATOM 1486 N N . ALA A 1 193 ? 48.258 7.099 -64.074 1.00 98.38 193 ALA A N 1
ATOM 1487 C CA . ALA A 1 193 ? 48.819 6.811 -62.755 1.00 98.38 193 ALA A CA 1
ATOM 1488 C C . ALA A 1 193 ? 48.185 7.690 -61.661 1.00 98.38 193 ALA A C 1
ATOM 1490 O O . ALA A 1 193 ? 47.843 7.198 -60.587 1.00 98.38 193 ALA A O 1
ATOM 1491 N N . ARG A 1 194 ? 47.965 8.982 -61.941 1.00 98.44 194 ARG A N 1
ATOM 1492 C CA . ARG A 1 194 ? 47.298 9.897 -61.005 1.00 98.44 194 ARG A CA 1
ATOM 1493 C C . ARG A 1 194 ? 45.845 9.512 -60.737 1.00 98.44 194 ARG A C 1
ATOM 1495 O O . ARG A 1 194 ? 45.418 9.611 -59.590 1.00 98.44 194 ARG A O 1
ATOM 1502 N N . VAL A 1 195 ? 45.101 9.088 -61.757 1.00 98.56 195 VAL A N 1
ATOM 1503 C CA . VAL A 1 195 ? 43.727 8.589 -61.598 1.00 98.56 195 VAL A CA 1
ATOM 1504 C C . VAL A 1 195 ? 43.721 7.375 -60.673 1.00 98.56 195 VAL A C 1
ATOM 1506 O O . VAL A 1 195 ? 43.007 7.406 -59.678 1.00 98.56 195 VAL A O 1
ATOM 1509 N N . LEU A 1 196 ? 44.588 6.385 -60.912 1.00 98.31 196 LEU A N 1
ATOM 1510 C CA . LEU A 1 196 ? 44.683 5.192 -60.062 1.00 98.31 196 LEU A CA 1
ATOM 1511 C C . LEU A 1 196 ? 45.019 5.534 -58.601 1.00 98.31 196 LEU A C 1
ATOM 1513 O O . LEU A 1 196 ? 44.399 5.000 -57.686 1.00 98.31 196 LEU A O 1
ATOM 1517 N N . MET A 1 197 ? 45.954 6.461 -58.359 1.00 98.56 197 MET A N 1
ATOM 1518 C CA . MET A 1 197 ? 46.262 6.907 -56.993 1.00 98.56 197 MET A CA 1
ATOM 1519 C C . MET A 1 197 ? 45.065 7.582 -56.311 1.00 98.56 197 MET A C 1
ATOM 1521 O O . MET A 1 197 ? 44.838 7.368 -55.124 1.00 98.56 197 MET A O 1
ATOM 1525 N N . LEU A 1 198 ? 44.313 8.415 -57.037 1.00 98.44 198 LEU A N 1
ATOM 1526 C CA . LEU A 1 198 ? 43.137 9.093 -56.487 1.00 98.44 198 LEU A CA 1
ATOM 1527 C C . LEU A 1 198 ? 41.981 8.118 -56.233 1.00 98.44 198 LEU A C 1
ATOM 1529 O O . LEU A 1 198 ? 41.275 8.275 -55.241 1.00 98.44 198 LEU A O 1
ATOM 1533 N N . GLU A 1 199 ? 41.802 7.112 -57.088 1.00 98.25 199 GLU A N 1
ATOM 1534 C CA . GLU A 1 199 ? 40.829 6.034 -56.885 1.00 98.25 199 GLU A CA 1
ATOM 1535 C C . GLU A 1 199 ? 41.153 5.210 -55.634 1.00 98.25 199 GLU A C 1
ATOM 1537 O O . GLU A 1 199 ? 40.250 4.914 -54.849 1.00 98.25 199 GLU A O 1
ATOM 1542 N N . GLU A 1 200 ? 42.430 4.897 -55.404 1.00 98.25 200 GLU A N 1
ATOM 1543 C CA . GLU A 1 200 ? 42.859 4.190 -54.194 1.00 98.25 200 GLU A CA 1
ATOM 1544 C C . GLU A 1 200 ? 42.678 5.058 -52.943 1.00 98.25 200 GLU A C 1
ATOM 1546 O O . GLU A 1 200 ? 42.096 4.611 -51.959 1.00 98.25 200 GLU A O 1
ATOM 1551 N N . GLN A 1 201 ? 43.069 6.337 -52.990 1.00 98.56 201 GLN A N 1
ATOM 1552 C CA . GLN A 1 201 ? 42.837 7.268 -51.879 1.00 98.56 201 GLN A CA 1
ATOM 1553 C C . GLN A 1 201 ? 41.349 7.431 -51.559 1.00 98.56 201 GLN A C 1
ATOM 1555 O O . GLN A 1 201 ? 40.977 7.497 -50.386 1.00 98.56 201 GLN A O 1
ATOM 1560 N N . LEU A 1 202 ? 40.491 7.489 -52.581 1.00 98.31 202 LEU A N 1
ATOM 1561 C CA . LEU A 1 202 ? 39.046 7.541 -52.391 1.00 98.31 202 LEU A CA 1
ATOM 1562 C C . LEU A 1 202 ? 38.552 6.269 -51.699 1.00 98.31 202 LEU A C 1
ATOM 1564 O O . LEU A 1 202 ? 37.859 6.377 -50.689 1.00 98.31 202 LEU A O 1
ATOM 1568 N N . ARG A 1 203 ? 38.971 5.086 -52.170 1.00 98.62 203 ARG A N 1
ATOM 1569 C CA . ARG A 1 203 ? 38.642 3.808 -51.524 1.00 98.62 203 ARG A CA 1
ATOM 1570 C C . ARG A 1 203 ? 39.111 3.745 -50.075 1.00 98.62 203 ARG A C 1
ATOM 1572 O O . ARG A 1 203 ? 38.338 3.351 -49.207 1.00 98.62 203 ARG A O 1
ATOM 1579 N N . GLU A 1 204 ? 40.343 4.154 -49.785 1.00 98.56 204 GLU A N 1
ATOM 1580 C CA . GLU A 1 204 ? 40.860 4.198 -48.416 1.00 98.56 204 GLU A CA 1
ATOM 1581 C C . GLU A 1 204 ? 40.023 5.119 -47.521 1.00 98.56 204 GLU A C 1
ATOM 1583 O O . GLU A 1 204 ? 39.741 4.789 -46.368 1.00 98.56 204 GLU A O 1
ATOM 1588 N N . VAL A 1 205 ? 39.625 6.292 -48.025 1.00 98.44 205 VAL A N 1
ATOM 1589 C CA . VAL A 1 205 ? 38.782 7.236 -47.280 1.00 98.44 205 VAL A CA 1
ATOM 1590 C C . VAL A 1 205 ? 37.384 6.661 -47.056 1.00 98.44 205 VAL A C 1
ATOM 1592 O O . VAL A 1 205 ? 36.858 6.784 -45.949 1.00 98.44 205 VAL A O 1
ATOM 1595 N N . GLU A 1 206 ? 36.801 6.008 -48.060 1.00 98.31 206 GLU A N 1
ATOM 1596 C CA . GLU A 1 206 ? 35.511 5.324 -47.950 1.00 98.31 206 GLU A CA 1
ATOM 1597 C C . GLU A 1 206 ? 35.557 4.206 -46.903 1.00 98.31 206 GLU A C 1
ATOM 1599 O O . GLU A 1 206 ? 34.691 4.165 -46.027 1.00 98.31 206 GLU A O 1
ATOM 1604 N N . LEU A 1 207 ? 36.591 3.359 -46.922 1.00 98.50 207 LEU A N 1
ATOM 1605 C CA . LEU A 1 207 ? 36.790 2.300 -45.929 1.00 98.50 207 LEU A CA 1
ATOM 1606 C C . LEU A 1 207 ? 36.962 2.877 -44.519 1.00 98.50 207 LEU A C 1
ATOM 1608 O O . LEU A 1 207 ? 36.229 2.494 -43.610 1.00 98.50 207 LEU A O 1
ATOM 1612 N N . ARG A 1 208 ? 37.835 3.879 -44.337 1.00 98.56 208 ARG A N 1
ATOM 1613 C CA . ARG A 1 208 ? 38.020 4.547 -43.034 1.00 98.56 208 ARG A CA 1
ATOM 1614 C C . ARG A 1 208 ? 36.730 5.194 -42.523 1.00 98.56 208 ARG A C 1
ATOM 1616 O O . ARG A 1 208 ? 36.504 5.250 -41.315 1.00 98.56 208 ARG A O 1
ATOM 1623 N N . ALA A 1 209 ? 35.899 5.742 -43.410 1.00 98.19 209 ALA A N 1
ATOM 1624 C CA . ALA A 1 209 ? 34.611 6.315 -43.033 1.00 98.19 209 ALA A CA 1
ATOM 1625 C C . ALA A 1 209 ? 33.608 5.228 -42.612 1.00 98.19 209 ALA A C 1
ATOM 1627 O O . ALA A 1 209 ? 32.901 5.409 -41.620 1.00 98.19 209 ALA A O 1
ATOM 1628 N N . GLN A 1 210 ? 33.579 4.096 -43.321 1.00 98.50 210 GLN A N 1
ATOM 1629 C CA . GLN A 1 210 ? 32.744 2.943 -42.981 1.00 98.50 210 GLN A CA 1
ATOM 1630 C C . GLN A 1 210 ? 33.146 2.319 -41.638 1.00 98.50 210 GLN A C 1
ATOM 1632 O O . GLN A 1 210 ? 32.273 2.064 -40.813 1.00 98.50 210 GLN A O 1
ATOM 1637 N N . GLU A 1 211 ? 34.442 2.142 -41.374 1.00 98.38 211 GLU A N 1
ATOM 1638 C CA . GLU A 1 211 ? 34.950 1.634 -40.091 1.00 98.38 211 GLU A CA 1
ATOM 1639 C C . GLU A 1 211 ? 34.536 2.537 -38.923 1.00 98.38 211 GLU A C 1
ATOM 1641 O O . GLU A 1 211 ? 33.982 2.064 -37.931 1.00 98.38 211 GLU A O 1
ATOM 1646 N N . LYS A 1 212 ? 34.712 3.859 -39.067 1.00 98.44 212 LYS A N 1
ATOM 1647 C CA . LYS A 1 212 ? 34.274 4.834 -38.055 1.00 98.44 212 LYS A CA 1
ATOM 1648 C C . LYS A 1 212 ? 32.770 4.767 -37.810 1.00 98.44 212 LYS A C 1
ATOM 1650 O O . LYS A 1 212 ? 32.342 4.834 -36.662 1.00 98.44 212 LYS A O 1
ATOM 1655 N N . LEU A 1 213 ? 31.971 4.635 -38.870 1.00 98.38 213 LEU A N 1
ATOM 1656 C CA . LEU A 1 213 ? 30.523 4.498 -38.741 1.00 98.38 213 LEU A CA 1
ATOM 1657 C C . LEU A 1 213 ? 30.154 3.225 -37.967 1.00 98.38 213 LEU A C 1
ATOM 1659 O O . LEU A 1 213 ? 29.357 3.296 -37.036 1.00 98.38 213 LEU A O 1
ATOM 1663 N N . GLN A 1 214 ? 30.763 2.085 -38.298 1.00 98.50 214 GLN A N 1
ATOM 1664 C CA . GLN A 1 214 ? 30.519 0.816 -37.605 1.00 98.50 214 GLN A CA 1
ATOM 1665 C C . GLN A 1 214 ? 30.925 0.869 -36.127 1.00 98.50 214 GLN A C 1
ATOM 1667 O O . GLN A 1 214 ? 30.214 0.337 -35.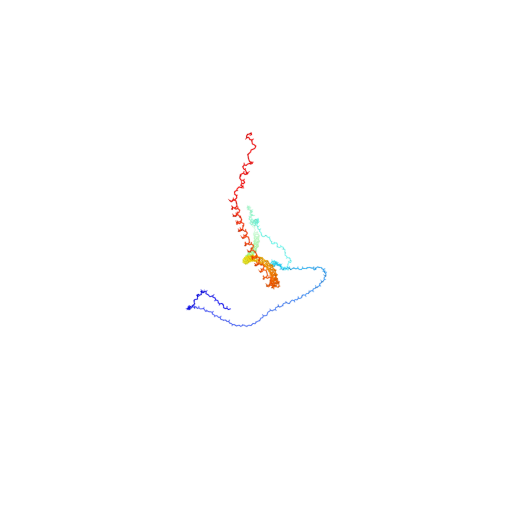269 1.00 98.50 214 GLN A O 1
ATOM 1672 N N . ASP A 1 215 ? 32.042 1.527 -35.813 1.00 98.31 215 ASP A N 1
ATOM 1673 C CA . ASP A 1 215 ? 32.486 1.731 -34.437 1.00 98.31 215 ASP A CA 1
ATOM 1674 C C . ASP A 1 215 ? 31.516 2.605 -33.639 1.00 98.31 215 ASP A C 1
ATOM 1676 O O . ASP A 1 215 ? 31.175 2.257 -32.506 1.00 98.31 215 ASP A O 1
ATOM 1680 N N . GLU A 1 216 ? 31.020 3.697 -34.222 1.00 98.44 216 GLU A N 1
ATOM 1681 C CA . GLU A 1 216 ? 29.997 4.532 -33.586 1.00 98.44 216 GLU A CA 1
ATOM 1682 C C . GLU A 1 216 ? 28.678 3.765 -33.409 1.00 98.44 216 GLU A C 1
ATOM 1684 O O . GLU A 1 216 ? 28.100 3.770 -32.323 1.00 98.44 216 GLU A O 1
ATOM 1689 N N . GLU A 1 217 ? 28.225 3.005 -34.409 1.00 98.50 217 GLU A N 1
ATOM 1690 C CA . GLU A 1 217 ? 27.041 2.144 -34.290 1.00 98.50 217 GLU A CA 1
ATOM 1691 C C . GLU A 1 217 ? 27.195 1.076 -33.200 1.00 98.50 217 GLU A C 1
ATOM 1693 O O . GLU A 1 217 ? 26.235 0.751 -32.494 1.00 98.50 217 GLU A O 1
ATOM 1698 N N . ARG A 1 218 ? 28.393 0.504 -33.045 1.00 98.69 218 ARG A N 1
ATOM 1699 C CA . ARG A 1 218 ? 28.703 -0.439 -31.965 1.00 98.69 218 ARG A CA 1
ATOM 1700 C C . ARG A 1 218 ? 28.642 0.253 -30.603 1.00 98.69 218 ARG A C 1
ATOM 1702 O O . ARG A 1 218 ? 27.936 -0.233 -29.721 1.00 98.69 218 ARG A O 1
ATOM 1709 N N . ARG A 1 219 ? 29.290 1.412 -30.450 1.00 98.62 219 ARG A N 1
ATOM 1710 C CA . ARG A 1 219 ? 29.257 2.215 -29.213 1.00 98.62 219 ARG A CA 1
ATOM 1711 C C . ARG A 1 219 ? 27.834 2.616 -28.838 1.00 98.62 219 ARG A C 1
ATOM 1713 O O . ARG A 1 219 ? 27.444 2.473 -27.682 1.00 98.62 219 ARG A O 1
ATOM 1720 N N . HIS A 1 220 ? 27.032 3.061 -29.803 1.00 98.62 220 HIS A N 1
ATOM 1721 C CA . HIS A 1 220 ? 25.630 3.404 -29.578 1.00 98.62 220 HIS A CA 1
ATOM 1722 C C . HIS A 1 220 ? 24.814 2.202 -29.100 1.00 98.62 220 HIS A C 1
ATOM 1724 O O . HIS A 1 220 ? 24.087 2.324 -28.115 1.00 98.62 220 HIS A O 1
ATOM 1730 N N . ARG A 1 221 ? 24.967 1.031 -29.734 1.00 98.75 221 ARG A N 1
ATOM 1731 C CA . ARG A 1 221 ? 24.302 -0.206 -29.288 1.00 98.75 221 ARG A CA 1
ATOM 1732 C C . ARG A 1 221 ? 24.696 -0.590 -27.863 1.00 98.75 221 ARG A C 1
ATOM 1734 O O . ARG A 1 221 ? 23.831 -0.952 -27.070 1.00 98.75 221 ARG A O 1
ATOM 1741 N N . GLU A 1 222 ? 25.974 -0.478 -27.516 1.00 98.56 222 GLU A N 1
ATOM 1742 C CA . GLU A 1 222 ? 26.458 -0.761 -26.162 1.00 98.56 222 GLU A CA 1
ATOM 1743 C C . GLU A 1 222 ? 25.905 0.221 -25.123 1.00 98.56 222 GLU A C 1
ATOM 1745 O O . GLU A 1 222 ? 25.493 -0.207 -24.045 1.00 98.56 222 GLU A O 1
ATOM 1750 N N . LEU A 1 223 ? 25.861 1.519 -25.438 1.00 98.62 223 LEU A N 1
ATOM 1751 C CA . LEU A 1 223 ? 25.289 2.543 -24.561 1.00 98.62 223 LEU A CA 1
ATOM 1752 C C . LEU A 1 223 ? 23.799 2.304 -24.316 1.00 98.62 223 LEU A C 1
ATOM 1754 O O . LEU A 1 223 ? 23.367 2.324 -23.165 1.00 98.62 223 LEU A O 1
ATOM 1758 N N . VAL A 1 224 ? 23.034 2.013 -25.370 1.00 98.69 224 VAL A N 1
ATOM 1759 C CA . VAL A 1 224 ? 21.611 1.662 -25.252 1.00 98.69 224 VAL A CA 1
ATOM 1760 C C . VAL A 1 224 ? 21.444 0.425 -24.370 1.00 98.69 224 VAL A C 1
ATOM 1762 O O . VAL A 1 224 ? 20.712 0.474 -23.388 1.00 98.69 224 VAL A O 1
ATOM 1765 N N . ALA A 1 225 ? 22.214 -0.639 -24.617 1.00 98.69 225 ALA A N 1
ATOM 1766 C CA . ALA A 1 225 ? 22.154 -1.851 -23.802 1.00 98.69 225 ALA A CA 1
ATOM 1767 C C . ALA A 1 225 ? 22.552 -1.622 -22.330 1.00 98.69 225 ALA A C 1
ATOM 1769 O O . ALA A 1 225 ? 22.094 -2.346 -21.449 1.00 98.69 225 ALA A O 1
ATOM 1770 N N . ARG A 1 226 ? 23.431 -0.657 -22.026 1.00 98.81 226 ARG A N 1
ATOM 1771 C CA . ARG A 1 226 ? 23.745 -0.274 -20.636 1.00 98.81 226 ARG A CA 1
ATOM 1772 C C . ARG A 1 226 ? 22.570 0.444 -19.982 1.00 98.81 226 ARG A C 1
ATOM 1774 O O . ARG A 1 226 ? 22.184 0.056 -18.884 1.00 98.81 226 ARG A O 1
ATOM 1781 N N . VAL A 1 227 ? 21.986 1.427 -20.666 1.00 98.75 227 VAL A N 1
ATOM 1782 C CA . VAL A 1 227 ? 20.828 2.182 -20.162 1.00 98.75 227 VAL A CA 1
ATOM 1783 C C . VAL A 1 227 ? 19.622 1.267 -19.953 1.00 98.75 227 VAL A C 1
ATOM 1785 O O . VAL A 1 227 ? 18.960 1.369 -18.925 1.00 98.75 227 VAL A O 1
ATOM 1788 N N . ASP A 1 228 ? 19.362 0.332 -20.867 1.00 98.69 228 ASP A N 1
ATOM 1789 C CA . ASP A 1 228 ? 18.258 -0.621 -20.728 1.00 98.69 228 ASP A CA 1
ATOM 1790 C C . ASP A 1 228 ? 18.450 -1.549 -19.522 1.00 98.69 228 ASP A C 1
ATOM 1792 O O . ASP A 1 228 ? 17.503 -1.780 -18.771 1.00 98.69 228 ASP A O 1
ATOM 1796 N N . ARG A 1 229 ? 19.680 -2.026 -19.277 1.00 98.75 229 ARG A N 1
ATOM 1797 C CA . ARG A 1 229 ? 20.000 -2.803 -18.066 1.00 98.75 229 ARG A CA 1
ATOM 1798 C C . ARG A 1 229 ? 19.824 -1.976 -16.796 1.00 98.75 229 ARG A C 1
ATOM 1800 O O . ARG A 1 229 ? 19.243 -2.469 -15.838 1.00 98.75 229 ARG A O 1
ATOM 1807 N N . GLU A 1 230 ? 20.299 -0.733 -16.774 1.00 98.62 230 GLU A N 1
ATOM 1808 C CA . GLU A 1 230 ? 20.151 0.145 -15.608 1.00 98.62 230 GLU A CA 1
ATOM 1809 C C . GLU A 1 230 ? 18.678 0.451 -15.319 1.00 98.62 230 GLU A C 1
ATOM 1811 O O . GLU A 1 230 ? 18.231 0.331 -14.180 1.00 98.62 230 GLU A O 1
ATOM 1816 N N . LYS A 1 231 ? 17.895 0.762 -16.357 1.00 98.75 231 LYS A N 1
ATOM 1817 C CA . LYS A 1 231 ? 16.446 0.942 -16.250 1.00 98.75 231 LYS A CA 1
ATOM 1818 C C . LYS A 1 231 ? 15.775 -0.315 -15.697 1.00 98.75 231 LYS A C 1
ATOM 1820 O O . LYS A 1 231 ? 14.926 -0.202 -14.818 1.00 98.75 231 LYS A O 1
ATOM 1825 N N . GLN A 1 232 ? 16.148 -1.493 -16.191 1.00 98.81 232 GLN A N 1
ATOM 1826 C CA . GLN A 1 232 ? 15.599 -2.762 -15.719 1.00 98.81 232 GLN A CA 1
ATOM 1827 C C . GLN A 1 232 ? 15.910 -2.988 -14.232 1.00 98.81 232 GLN A C 1
ATOM 1829 O O . GLN A 1 232 ? 14.998 -3.268 -13.458 1.00 98.81 232 GLN A O 1
ATOM 1834 N N . LEU A 1 233 ? 17.157 -2.758 -13.807 1.00 98.81 233 LEU A N 1
ATOM 1835 C CA . LEU A 1 233 ? 17.554 -2.846 -12.399 1.00 98.81 233 LEU A CA 1
ATOM 1836 C C . LEU A 1 233 ? 16.806 -1.837 -11.515 1.00 98.81 233 LEU A C 1
ATOM 1838 O O . LEU A 1 233 ? 16.414 -2.170 -10.399 1.00 98.81 233 LEU A O 1
ATOM 1842 N N . GLN A 1 234 ? 16.572 -0.613 -11.997 1.00 98.69 234 GLN A N 1
ATOM 1843 C CA . GLN A 1 234 ? 15.776 0.383 -11.271 1.00 98.69 234 GLN A CA 1
ATOM 1844 C C . GLN A 1 234 ? 14.314 -0.057 -11.126 1.00 98.69 234 GLN A C 1
ATOM 1846 O O . GLN A 1 234 ? 13.747 0.069 -10.042 1.00 98.69 234 GLN A O 1
ATOM 1851 N N . VAL A 1 235 ? 13.713 -0.609 -12.184 1.00 98.75 235 VAL A N 1
ATOM 1852 C CA . VAL A 1 235 ? 12.348 -1.154 -12.141 1.00 98.75 235 VAL A CA 1
ATOM 1853 C C . VAL A 1 235 ? 12.256 -2.307 -11.142 1.00 98.75 235 VAL A C 1
ATOM 1855 O O . VAL A 1 235 ? 11.351 -2.312 -10.311 1.00 98.75 235 VAL A O 1
ATOM 1858 N N . GLU A 1 236 ? 13.206 -3.240 -11.166 1.00 98.75 236 GLU A N 1
ATOM 1859 C CA . GLU A 1 236 ? 13.271 -4.362 -10.223 1.00 98.75 236 GLU A CA 1
ATOM 1860 C C . GLU A 1 236 ? 13.458 -3.882 -8.778 1.00 98.75 236 GLU A C 1
ATOM 1862 O O . GLU A 1 236 ? 12.752 -4.336 -7.878 1.00 98.75 236 GLU A O 1
ATOM 1867 N N . ASN A 1 237 ? 14.337 -2.904 -8.543 1.00 98.81 237 ASN A N 1
ATOM 1868 C CA . ASN A 1 237 ? 14.533 -2.316 -7.219 1.00 98.81 237 ASN A CA 1
ATOM 1869 C C . ASN A 1 237 ? 13.256 -1.643 -6.692 1.00 98.81 237 ASN A C 1
ATOM 1871 O O . ASN A 1 237 ? 12.868 -1.851 -5.539 1.00 98.81 237 ASN A O 1
ATOM 1875 N N . CYS A 1 238 ? 12.571 -0.872 -7.543 1.00 98.69 238 CYS A N 1
ATOM 1876 C CA . CYS A 1 238 ? 11.287 -0.272 -7.203 1.00 98.69 238 CYS A CA 1
ATOM 1877 C C . CYS A 1 238 ? 10.217 -1.333 -6.917 1.00 98.69 238 CYS A C 1
ATOM 1879 O O . CYS A 1 238 ? 9.461 -1.166 -5.963 1.00 98.69 238 CYS A O 1
ATOM 1881 N N . ALA A 1 239 ? 10.172 -2.421 -7.691 1.00 98.81 239 ALA A N 1
ATOM 1882 C CA . ALA A 1 239 ? 9.228 -3.517 -7.488 1.00 98.81 239 ALA A CA 1
ATOM 1883 C C . ALA A 1 239 ? 9.446 -4.220 -6.138 1.00 98.81 239 ALA A C 1
ATOM 1885 O O . ALA A 1 239 ? 8.488 -4.413 -5.394 1.00 98.81 239 ALA A O 1
ATOM 1886 N N . ILE A 1 240 ? 10.700 -4.516 -5.773 1.00 98.81 240 ILE A N 1
ATOM 1887 C CA . ILE A 1 240 ? 11.042 -5.106 -4.468 1.00 98.81 240 ILE A CA 1
ATOM 1888 C C . ILE A 1 240 ? 10.618 -4.171 -3.332 1.00 98.81 240 ILE A C 1
ATOM 1890 O O . ILE A 1 240 ? 9.985 -4.600 -2.369 1.00 98.81 240 ILE A O 1
ATOM 1894 N N . ARG A 1 241 ? 10.930 -2.873 -3.439 1.00 98.81 241 ARG A N 1
ATOM 1895 C CA . ARG A 1 241 ? 10.550 -1.895 -2.412 1.00 98.81 241 ARG A CA 1
ATOM 1896 C C . ARG A 1 241 ? 9.034 -1.777 -2.269 1.00 98.81 241 ARG A C 1
ATOM 1898 O O . ARG A 1 241 ? 8.547 -1.663 -1.147 1.00 98.81 241 ARG A O 1
ATOM 1905 N N . LEU A 1 242 ? 8.306 -1.796 -3.384 1.00 98.75 242 LEU A N 1
ATOM 1906 C CA . LEU A 1 242 ? 6.847 -1.770 -3.386 1.00 98.75 242 LEU A CA 1
ATOM 1907 C C . LEU A 1 242 ? 6.282 -3.009 -2.685 1.00 98.75 242 LEU A C 1
ATOM 1909 O O . LEU A 1 242 ? 5.491 -2.854 -1.763 1.00 98.75 242 LEU A O 1
ATOM 1913 N N . GLN A 1 243 ? 6.755 -4.204 -3.044 1.00 98.81 243 GLN A N 1
ATOM 1914 C CA . GLN A 1 243 ? 6.314 -5.456 -2.431 1.00 98.81 243 GLN A CA 1
ATOM 1915 C C . GLN A 1 243 ? 6.557 -5.471 -0.914 1.00 98.81 243 GLN A C 1
ATOM 1917 O O . GLN A 1 243 ? 5.671 -5.843 -0.147 1.00 98.81 243 GLN A O 1
ATOM 1922 N N . SER A 1 244 ? 7.733 -5.026 -0.459 1.00 98.75 244 SER A N 1
ATOM 1923 C CA . SER A 1 244 ? 8.036 -4.924 0.974 1.00 98.75 244 SER A CA 1
ATOM 1924 C C . SER A 1 244 ? 7.084 -3.971 1.702 1.00 98.75 244 SER A C 1
ATOM 1926 O O . SER A 1 244 ? 6.589 -4.302 2.778 1.00 98.75 244 SER A O 1
ATOM 1928 N N . LEU A 1 245 ? 6.789 -2.809 1.106 1.00 98.69 245 LEU A N 1
ATOM 1929 C CA . LEU A 1 245 ? 5.842 -1.844 1.671 1.00 98.69 245 LEU A CA 1
ATOM 1930 C C . LEU A 1 245 ? 4.406 -2.378 1.675 1.00 98.69 245 LEU A C 1
ATOM 1932 O O . LEU A 1 245 ? 3.663 -2.116 2.617 1.00 98.69 245 LEU A O 1
ATOM 1936 N N . GLU A 1 246 ? 3.995 -3.119 0.648 1.00 98.69 246 GLU A N 1
ATOM 1937 C CA . GLU A 1 246 ? 2.674 -3.751 0.584 1.00 98.69 246 GLU A CA 1
ATOM 1938 C C . GLU A 1 246 ? 2.499 -4.797 1.690 1.00 98.69 246 GLU A C 1
ATOM 1940 O O . GLU A 1 246 ? 1.467 -4.798 2.367 1.00 98.69 246 GLU A O 1
ATOM 1945 N N . LEU A 1 247 ? 3.527 -5.621 1.928 1.00 98.75 247 LEU A N 1
ATOM 1946 C CA . LEU A 1 247 ? 3.549 -6.597 3.019 1.00 98.75 247 LEU A CA 1
ATOM 1947 C C . LEU A 1 247 ? 3.477 -5.914 4.391 1.00 98.75 247 LEU A C 1
ATOM 1949 O O . LEU A 1 247 ? 2.619 -6.263 5.204 1.00 98.75 247 LEU A O 1
ATOM 1953 N N . GLU A 1 248 ? 4.303 -4.896 4.637 1.00 98.69 248 GLU A N 1
ATOM 1954 C CA . GLU A 1 248 ? 4.253 -4.118 5.881 1.00 98.69 248 GLU A CA 1
ATOM 1955 C C . GLU A 1 248 ? 2.869 -3.488 6.083 1.00 98.69 248 GLU A C 1
ATOM 1957 O O . GLU A 1 248 ? 2.285 -3.569 7.164 1.00 98.69 248 GLU A O 1
ATOM 1962 N N . ASN A 1 249 ? 2.279 -2.926 5.025 1.00 98.62 249 ASN A N 1
ATOM 1963 C CA . ASN A 1 249 ? 0.958 -2.320 5.108 1.00 98.62 249 ASN A CA 1
ATOM 1964 C C . ASN A 1 249 ? -0.140 -3.355 5.401 1.00 98.62 249 ASN A C 1
ATOM 1966 O O . ASN A 1 249 ? -1.059 -3.059 6.164 1.00 98.62 249 ASN A O 1
ATOM 1970 N N . SER A 1 250 ? -0.058 -4.567 4.837 1.00 98.75 250 SER A N 1
ATOM 1971 C CA . SER A 1 250 ? -0.960 -5.662 5.221 1.00 98.75 250 SER A CA 1
ATOM 1972 C C . SER A 1 250 ? -0.809 -6.048 6.695 1.00 98.75 250 SER A C 1
ATOM 1974 O O . SER A 1 250 ? -1.821 -6.095 7.393 1.00 98.75 250 SER A O 1
ATOM 1976 N N . SER A 1 251 ? 0.422 -6.182 7.204 1.00 98.75 251 SER A N 1
ATOM 1977 C CA . SER A 1 251 ? 0.682 -6.485 8.621 1.00 98.75 251 SER A CA 1
ATOM 1978 C C . SER A 1 251 ? 0.105 -5.410 9.544 1.00 98.75 251 SER A C 1
ATOM 1980 O O . SER A 1 251 ? -0.634 -5.716 10.480 1.00 98.75 251 SER A O 1
ATOM 1982 N N . LEU A 1 252 ? 0.349 -4.130 9.240 1.00 98.69 252 LEU A N 1
ATOM 1983 C CA . LEU A 1 252 ? -0.185 -3.008 10.018 1.00 98.69 252 LEU A CA 1
ATOM 1984 C C . LEU A 1 252 ? -1.719 -2.962 9.992 1.00 98.69 252 LEU A C 1
ATOM 1986 O O . LEU A 1 252 ? -2.350 -2.617 10.993 1.00 98.69 252 LEU A O 1
ATOM 1990 N N . ARG A 1 253 ? -2.355 -3.327 8.870 1.00 98.81 253 ARG A N 1
ATOM 1991 C CA . ARG A 1 253 ? -3.822 -3.438 8.796 1.00 98.81 253 ARG A CA 1
ATOM 1992 C C . ARG A 1 253 ? -4.353 -4.561 9.683 1.00 98.81 253 ARG A C 1
ATOM 1994 O O . ARG A 1 253 ? -5.366 -4.355 10.355 1.00 98.81 253 ARG A O 1
ATOM 2001 N N . GLU A 1 254 ? -3.687 -5.712 9.707 1.00 98.81 254 GLU A N 1
ATOM 2002 C CA . GLU A 1 254 ? -4.039 -6.840 10.577 1.00 98.81 254 GLU A CA 1
ATOM 2003 C C . GLU A 1 254 ? -3.842 -6.501 12.060 1.00 98.81 254 GLU A C 1
ATOM 2005 O O . GLU A 1 254 ? -4.705 -6.792 12.888 1.00 98.81 254 GLU A O 1
ATOM 2010 N N . GLU A 1 255 ? -2.744 -5.836 12.417 1.00 98.69 255 GLU A N 1
ATOM 2011 C CA . GLU A 1 255 ? -2.502 -5.317 13.768 1.00 98.69 255 GLU A CA 1
ATOM 2012 C C . GLU A 1 255 ? -3.566 -4.301 14.184 1.00 98.69 255 GLU A C 1
ATOM 2014 O O . GLU A 1 255 ? -4.164 -4.440 15.250 1.00 98.69 255 GLU A O 1
ATOM 2019 N N . ALA A 1 256 ? -3.899 -3.339 13.321 1.00 98.69 256 ALA A N 1
ATOM 2020 C CA . ALA A 1 256 ? -4.966 -2.381 13.592 1.00 98.69 256 ALA A CA 1
ATOM 2021 C C . ALA A 1 256 ? -6.330 -3.069 13.778 1.00 98.69 256 ALA A C 1
ATOM 2023 O O . ALA A 1 256 ? -7.114 -2.666 14.639 1.00 98.69 256 ALA A O 1
ATOM 2024 N N . ALA A 1 257 ? -6.629 -4.112 12.997 1.00 98.75 257 ALA A N 1
ATOM 2025 C CA . ALA A 1 257 ? -7.843 -4.907 13.164 1.00 98.75 257 ALA A CA 1
ATOM 2026 C C . ALA A 1 257 ? -7.858 -5.660 14.506 1.00 98.75 257 ALA A C 1
ATOM 2028 O O . ALA A 1 257 ? -8.873 -5.628 15.202 1.00 98.75 257 ALA A O 1
ATOM 2029 N N . ARG A 1 258 ? -6.731 -6.263 14.908 1.00 98.81 258 ARG A N 1
ATOM 2030 C CA . ARG A 1 258 ? -6.575 -6.917 16.218 1.00 98.81 258 ARG A CA 1
ATOM 2031 C C . ARG A 1 258 ? -6.762 -5.934 17.374 1.00 98.81 258 ARG A C 1
ATOM 2033 O O . ARG A 1 258 ? -7.542 -6.218 18.281 1.00 98.81 258 ARG A O 1
ATOM 2040 N N . CYS A 1 259 ? -6.128 -4.765 17.311 1.00 98.62 259 CYS A N 1
ATOM 2041 C CA . CYS A 1 259 ? -6.269 -3.715 18.320 1.00 98.62 259 CYS A CA 1
ATOM 2042 C C . CYS A 1 259 ? -7.713 -3.208 18.428 1.00 98.62 259 CYS A C 1
ATOM 2044 O O . CYS A 1 259 ? -8.217 -3.045 19.537 1.00 98.62 259 CYS A O 1
ATOM 2046 N N . ARG A 1 260 ? -8.413 -3.011 17.299 1.00 98.81 260 ARG A N 1
ATOM 2047 C CA . ARG A 1 260 ? -9.842 -2.648 17.304 1.00 98.81 260 ARG A CA 1
ATOM 2048 C C . ARG A 1 260 ? -10.698 -3.719 17.977 1.00 98.81 260 ARG A C 1
ATOM 2050 O O . ARG A 1 260 ? -11.465 -3.394 18.873 1.00 98.81 260 ARG A O 1
ATOM 2057 N N . ALA A 1 261 ? -10.502 -4.988 17.623 1.00 98.75 261 ALA A N 1
ATOM 2058 C CA . ALA A 1 261 ? -11.231 -6.089 18.247 1.00 98.75 261 ALA A CA 1
ATOM 2059 C C . ALA A 1 261 ? -10.966 -6.180 19.762 1.00 98.75 261 ALA A C 1
ATOM 2061 O O . ALA A 1 261 ? -11.874 -6.481 20.532 1.00 98.75 261 ALA A O 1
ATOM 2062 N N . GLN A 1 262 ? -9.737 -5.907 20.209 1.00 98.69 262 GLN A N 1
ATOM 2063 C CA . GLN A 1 262 ? -9.414 -5.849 21.634 1.00 98.69 262 GLN A CA 1
ATOM 2064 C C . GLN A 1 262 ? -10.082 -4.654 22.327 1.00 98.69 262 GLN A C 1
ATOM 2066 O O . GLN A 1 262 ? -10.616 -4.818 23.421 1.00 98.69 262 GLN A O 1
ATOM 2071 N N . ALA A 1 263 ? -10.101 -3.480 21.694 1.00 98.62 263 ALA A N 1
ATOM 2072 C CA . ALA A 1 263 ? -10.790 -2.305 22.220 1.00 98.62 263 ALA A CA 1
ATOM 2073 C C . ALA A 1 263 ? -12.301 -2.547 22.363 1.00 98.62 263 ALA A C 1
ATOM 2075 O O . ALA A 1 263 ? -12.877 -2.194 23.389 1.00 98.62 263 ALA A O 1
ATOM 2076 N N . ASP A 1 264 ? -12.934 -3.199 21.387 1.00 98.69 264 ASP A N 1
ATOM 2077 C CA . ASP A 1 264 ? -14.362 -3.524 21.450 1.00 98.69 264 ASP A CA 1
ATOM 2078 C C . ASP A 1 264 ? -14.665 -4.567 22.534 1.00 98.69 264 ASP A C 1
ATOM 2080 O O . ASP A 1 264 ? -15.629 -4.410 23.279 1.00 98.69 264 ASP A O 1
ATOM 2084 N N . LYS A 1 265 ? -13.802 -5.578 22.715 1.00 98.75 265 LYS A N 1
ATOM 2085 C CA . LYS A 1 265 ? -13.909 -6.515 23.850 1.00 98.75 265 LYS A CA 1
ATOM 2086 C C . LYS A 1 265 ? -13.829 -5.799 25.197 1.00 98.75 265 LYS A C 1
ATOM 2088 O O . LYS A 1 265 ? -14.636 -6.075 26.077 1.00 98.75 265 LYS A O 1
ATOM 2093 N N . LEU A 1 266 ? -12.875 -4.879 25.353 1.00 98.69 266 LEU A N 1
ATOM 2094 C CA . LEU A 1 266 ? -12.731 -4.101 26.585 1.00 98.69 266 LEU A CA 1
ATOM 2095 C C . LEU A 1 266 ? -13.931 -3.178 26.817 1.00 98.69 266 LEU A C 1
ATOM 2097 O O . LEU A 1 266 ? -14.374 -3.057 27.950 1.00 98.69 266 LEU A O 1
ATOM 2101 N N . ARG A 1 267 ? -14.499 -2.574 25.767 1.00 98.75 267 ARG A N 1
ATOM 2102 C CA . ARG A 1 267 ? -15.736 -1.783 25.874 1.00 98.75 267 ARG A CA 1
ATOM 2103 C C . ARG A 1 267 ? -16.913 -2.616 26.373 1.00 98.75 267 ARG A C 1
ATOM 2105 O O . ARG A 1 267 ? -17.639 -2.153 27.243 1.00 98.75 267 ARG A O 1
ATOM 2112 N N . ILE A 1 268 ? -17.077 -3.832 25.850 1.00 98.69 268 ILE A N 1
ATOM 2113 C CA . ILE A 1 268 ? -18.121 -4.758 26.309 1.00 98.69 268 ILE A CA 1
ATOM 2114 C C . ILE A 1 268 ? -17.902 -5.126 27.782 1.00 98.69 268 ILE A C 1
ATOM 2116 O O . ILE A 1 268 ? -18.854 -5.134 28.554 1.00 98.69 268 ILE A O 1
ATOM 2120 N N . GLU A 1 269 ? -16.660 -5.396 28.189 1.00 98.62 269 GLU A N 1
ATOM 2121 C CA . GLU A 1 269 ? -16.351 -5.728 29.583 1.00 98.62 269 GLU A CA 1
ATOM 2122 C C . GLU A 1 269 ? -16.598 -4.550 30.534 1.00 98.62 269 GLU A C 1
ATOM 2124 O O . GLU A 1 269 ? -17.146 -4.745 31.614 1.00 98.62 269 GLU A O 1
ATOM 2129 N N . VAL A 1 270 ? -16.264 -3.323 30.120 1.00 98.75 270 VAL A N 1
ATOM 2130 C CA . VAL A 1 270 ? -16.597 -2.106 30.878 1.00 98.75 270 VAL A CA 1
ATOM 2131 C C . VAL A 1 270 ? -18.107 -1.986 31.052 1.00 98.75 270 VAL A C 1
ATOM 2133 O O . VAL A 1 270 ? -18.563 -1.858 32.182 1.00 98.75 270 VAL A O 1
ATOM 2136 N N . GLN A 1 271 ? -18.883 -2.123 29.974 1.00 98.62 271 GLN A N 1
ATOM 2137 C CA . GLN A 1 271 ? -20.344 -2.082 30.056 1.00 98.62 271 GLN A CA 1
ATOM 2138 C C . GLN A 1 271 ? -20.891 -3.172 30.997 1.00 98.62 271 GLN A C 1
ATOM 2140 O O . GLN A 1 271 ? -21.767 -2.909 31.818 1.00 98.62 271 GLN A O 1
ATOM 2145 N N . ARG A 1 272 ? -20.349 -4.395 30.925 1.00 98.75 272 ARG A N 1
ATOM 2146 C CA . ARG A 1 272 ? -20.734 -5.508 31.806 1.00 98.75 272 ARG A CA 1
ATOM 2147 C C . ARG A 1 272 ? -20.480 -5.173 33.279 1.00 98.75 272 ARG A C 1
ATOM 2149 O O . ARG A 1 272 ? -21.350 -5.414 34.115 1.00 98.75 272 ARG A O 1
ATOM 2156 N N . LEU A 1 273 ? -19.307 -4.622 33.590 1.00 98.50 273 LEU A N 1
ATOM 2157 C CA . LEU A 1 273 ? -18.928 -4.223 34.947 1.00 98.50 273 LEU A CA 1
ATOM 2158 C C . LEU A 1 273 ? -19.766 -3.046 35.457 1.00 98.50 273 LEU A C 1
ATOM 2160 O O . LEU A 1 273 ? -20.164 -3.061 36.617 1.00 98.50 273 LEU A O 1
ATOM 2164 N N . GLU A 1 274 ? -20.084 -2.069 34.608 1.00 98.62 274 GLU A N 1
ATOM 2165 C CA . GLU A 1 274 ? -20.982 -0.956 34.946 1.00 98.62 274 GLU A CA 1
ATOM 2166 C C . GLU A 1 274 ? -22.391 -1.458 35.296 1.00 98.62 274 GLU A C 1
ATOM 2168 O O . GLU A 1 274 ? -22.984 -1.021 36.283 1.00 98.62 274 GLU A O 1
ATOM 2173 N N . GLU A 1 275 ? -22.923 -2.430 34.549 1.00 98.56 275 GLU A N 1
ATOM 2174 C CA . GLU A 1 275 ? -24.210 -3.047 34.877 1.00 98.56 275 GLU A CA 1
ATOM 2175 C C . GLU A 1 275 ? -24.163 -3.840 36.194 1.00 98.56 275 GLU A C 1
ATOM 2177 O O . GLU A 1 275 ? -25.112 -3.801 36.978 1.00 98.56 275 GLU A O 1
ATOM 2182 N N . GLU A 1 276 ? -23.087 -4.589 36.456 1.00 98.62 276 GLU A N 1
ATOM 2183 C CA . GLU A 1 276 ? -22.896 -5.294 37.733 1.00 98.62 276 GLU A CA 1
ATOM 2184 C C . GLU A 1 276 ? -22.767 -4.329 38.908 1.00 98.62 276 GLU A C 1
ATOM 2186 O O . GLU A 1 276 ? -23.394 -4.545 39.949 1.00 98.62 276 GLU A O 1
ATOM 2191 N N . GLN A 1 277 ? -22.024 -3.239 38.719 1.00 98.38 277 GLN A N 1
ATOM 2192 C CA . GLN A 1 277 ? -21.928 -2.160 39.686 1.00 98.38 277 GLN A CA 1
ATOM 2193 C C . GLN A 1 277 ? -23.316 -1.579 39.967 1.00 98.38 277 GLN A C 1
ATOM 2195 O O . GLN A 1 277 ? -23.723 -1.559 41.127 1.00 98.38 277 GLN A O 1
ATOM 2200 N N . GLY A 1 278 ? -24.088 -1.221 38.938 1.00 98.62 278 GLY A N 1
ATOM 2201 C CA . GLY A 1 278 ? -25.444 -0.691 39.103 1.00 98.62 278 GLY A CA 1
ATOM 2202 C C . GLY A 1 278 ? -26.388 -1.654 39.834 1.00 98.62 278 GLY A C 1
ATOM 2203 O O . GLY A 1 278 ? -27.152 -1.236 40.705 1.00 98.62 278 GLY A O 1
ATOM 2204 N N . ARG A 1 279 ? -26.300 -2.966 39.563 1.00 98.50 279 ARG A N 1
ATOM 2205 C CA . ARG A 1 279 ? -27.049 -3.987 40.322 1.00 98.50 279 ARG A CA 1
ATOM 2206 C C . ARG A 1 279 ? -26.635 -3.997 41.794 1.00 98.50 279 ARG A C 1
ATOM 2208 O O . ARG A 1 279 ? -27.501 -4.006 42.664 1.00 98.50 279 ARG A O 1
ATOM 2215 N N . SER A 1 280 ? -25.334 -3.971 42.081 1.00 98.12 280 SER A N 1
ATOM 2216 C CA . SER A 1 280 ? -24.827 -3.958 43.457 1.00 98.12 280 SER A CA 1
ATOM 2217 C C . SER A 1 280 ? -25.232 -2.686 44.214 1.00 98.12 280 SER A C 1
ATOM 2219 O O . SER A 1 280 ? -25.685 -2.769 45.355 1.00 98.12 280 SER A O 1
ATOM 2221 N N . GLU A 1 281 ? -25.188 -1.522 43.567 1.00 98.62 281 GLU A N 1
ATOM 2222 C CA . GLU A 1 281 ? -25.632 -0.249 44.137 1.00 98.62 281 GLU A CA 1
ATOM 2223 C C . GLU A 1 281 ? -27.126 -0.282 44.475 1.00 98.62 281 GLU A C 1
ATOM 2225 O O . GLU A 1 281 ? -27.506 0.106 45.581 1.00 98.62 281 GLU A O 1
ATOM 2230 N N . ALA A 1 282 ? -27.960 -0.845 43.594 1.00 98.44 282 ALA A N 1
ATOM 2231 C CA . ALA A 1 282 ? -29.380 -1.053 43.866 1.00 98.44 282 ALA A CA 1
ATOM 2232 C C . ALA A 1 282 ? -29.611 -1.983 45.071 1.00 98.44 282 ALA A C 1
ATOM 2234 O O . ALA A 1 282 ? -30.451 -1.686 45.921 1.00 98.44 282 ALA A O 1
ATOM 2235 N N . THR A 1 283 ? -28.836 -3.068 45.206 1.00 98.50 283 THR A N 1
ATOM 2236 C CA . THR A 1 283 ? -28.936 -3.939 46.393 1.00 98.50 283 THR A CA 1
ATOM 2237 C C . THR A 1 283 ? -28.526 -3.227 47.680 1.00 98.50 283 THR A C 1
ATOM 2239 O O . THR A 1 283 ? -29.185 -3.384 48.705 1.00 98.50 283 THR A O 1
ATOM 2242 N N . ILE A 1 284 ? -27.476 -2.400 47.638 1.00 98.19 284 ILE A N 1
ATOM 2243 C CA . ILE A 1 284 ? -27.040 -1.601 48.789 1.00 98.19 284 ILE A CA 1
ATOM 2244 C C . ILE A 1 284 ? -28.123 -0.592 49.176 1.00 98.19 284 ILE A C 1
ATOM 2246 O O . ILE A 1 284 ? -28.358 -0.390 50.366 1.00 98.19 284 ILE A O 1
ATOM 2250 N N . MET A 1 285 ? -28.779 0.043 48.202 1.00 98.44 285 MET A N 1
ATOM 2251 C CA . MET A 1 285 ? -29.894 0.953 48.467 1.00 98.44 285 MET A CA 1
ATOM 2252 C C . MET A 1 285 ? -31.065 0.234 49.142 1.00 98.44 285 MET A C 1
ATOM 2254 O O . MET A 1 285 ? -31.498 0.683 50.200 1.00 98.44 285 MET A O 1
ATOM 2258 N N . ALA A 1 286 ? -31.497 -0.913 48.612 1.00 98.44 286 ALA A N 1
ATOM 2259 C CA . ALA A 1 286 ? -32.577 -1.702 49.208 1.00 98.44 286 ALA A CA 1
ATOM 2260 C C . ALA A 1 286 ? -32.256 -2.125 50.655 1.00 98.44 286 ALA A C 1
ATOM 2262 O O . ALA A 1 286 ? -33.070 -1.941 51.555 1.00 98.44 286 ALA A O 1
ATOM 2263 N N . LEU A 1 287 ? -31.033 -2.602 50.915 1.00 98.00 287 LEU A N 1
ATOM 2264 C CA . LEU A 1 287 ? -30.601 -2.966 52.270 1.00 98.00 287 LEU A CA 1
ATOM 2265 C C . LEU A 1 287 ? -30.539 -1.758 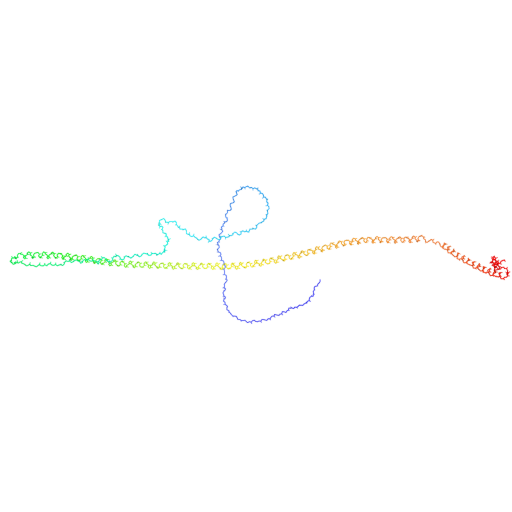53.217 1.00 98.00 287 LEU A C 1
ATOM 2267 O O . LEU A 1 287 ? -30.834 -1.888 54.404 1.00 98.00 287 LEU A O 1
ATOM 2271 N N . LYS A 1 288 ? -30.155 -0.575 52.723 1.00 98.25 288 LYS A N 1
ATOM 2272 C CA . LYS A 1 288 ? -30.182 0.662 53.520 1.00 98.25 288 LYS A CA 1
ATOM 2273 C C . LYS A 1 288 ? -31.610 1.064 53.887 1.00 98.25 288 LYS A C 1
ATOM 2275 O O . LYS A 1 288 ? -31.831 1.465 55.025 1.00 98.25 288 LYS A O 1
ATOM 2280 N N . GLU A 1 289 ? -32.554 0.942 52.958 1.00 98.25 289 GLU A N 1
ATOM 2281 C CA . GLU A 1 289 ? -33.978 1.196 53.211 1.00 98.25 289 GLU A CA 1
ATOM 2282 C C . GLU A 1 289 ? -34.546 0.204 54.236 1.00 98.25 289 GLU A C 1
ATOM 2284 O O . GLU A 1 289 ? -35.181 0.617 55.206 1.00 98.25 289 GLU A O 1
ATOM 2289 N N . GLU A 1 290 ? -34.246 -1.091 54.096 1.00 98.06 290 GLU A N 1
ATOM 2290 C CA . GLU A 1 290 ? -34.634 -2.117 55.072 1.00 98.06 290 GLU A CA 1
ATOM 2291 C C . GLU A 1 290 ? -34.061 -1.839 56.469 1.00 98.06 290 GLU A C 1
ATOM 2293 O O . GLU A 1 290 ? -34.780 -1.947 57.464 1.00 98.06 290 GLU A O 1
ATOM 2298 N N . LEU A 1 291 ? -32.788 -1.437 56.561 1.00 97.62 291 LEU A N 1
ATOM 2299 C CA . LEU A 1 291 ? -32.167 -1.050 57.829 1.00 97.62 291 LEU A CA 1
ATOM 2300 C C . LEU A 1 291 ? -32.853 0.160 58.466 1.00 97.62 291 LEU A C 1
ATOM 2302 O O . LEU A 1 291 ? -33.007 0.186 59.687 1.00 97.62 291 LEU A O 1
ATOM 2306 N N . GLU A 1 292 ? -33.270 1.149 57.677 1.00 98.12 292 GLU A N 1
ATOM 2307 C CA . GLU A 1 292 ? -33.963 2.325 58.208 1.00 98.12 292 GLU A CA 1
ATOM 2308 C C . GLU A 1 292 ? -35.358 1.964 58.732 1.00 98.12 292 GLU A C 1
ATOM 2310 O O . GLU A 1 292 ? -35.716 2.351 59.844 1.00 98.12 292 GLU A O 1
ATOM 2315 N N . ILE A 1 293 ? -36.093 1.113 58.007 1.00 98.12 293 ILE A N 1
ATOM 2316 C CA . ILE A 1 293 ? -37.376 0.560 58.465 1.00 98.12 293 ILE A CA 1
ATOM 2317 C C . ILE A 1 293 ? -37.193 -0.226 59.771 1.00 98.12 293 ILE A C 1
ATOM 2319 O O . ILE A 1 293 ? -38.002 -0.106 60.693 1.00 98.12 293 ILE A O 1
ATOM 2323 N N . LEU A 1 294 ? -36.145 -1.048 59.874 1.00 97.56 294 LEU A N 1
ATOM 2324 C CA . LEU A 1 294 ? -35.855 -1.803 61.095 1.00 97.56 294 LEU A CA 1
ATOM 2325 C C . LEU A 1 294 ? -35.499 -0.881 62.267 1.00 97.56 294 LEU A C 1
ATOM 2327 O O . LEU A 1 294 ? -35.997 -1.103 63.368 1.00 97.56 294 LEU A O 1
ATOM 2331 N N . ARG A 1 295 ? -34.714 0.177 62.039 1.00 97.81 295 ARG A N 1
ATOM 2332 C CA . ARG A 1 295 ? -34.391 1.185 63.064 1.00 97.81 295 ARG A CA 1
ATOM 2333 C C . ARG A 1 295 ? -35.614 1.959 63.539 1.00 97.81 295 ARG A C 1
ATOM 2335 O O . ARG A 1 295 ? -35.711 2.283 64.720 1.00 97.81 295 ARG A O 1
ATOM 2342 N N . GLU A 1 296 ? -36.538 2.289 62.643 1.00 97.56 296 GLU A N 1
ATOM 2343 C CA . GLU A 1 296 ? -37.792 2.951 63.011 1.00 97.56 296 GLU A CA 1
ATOM 2344 C C . GLU A 1 296 ? -38.693 2.022 63.833 1.00 97.56 296 GLU A C 1
ATOM 2346 O O . GLU A 1 296 ? -39.217 2.428 64.872 1.00 97.56 296 GLU A O 1
ATOM 2351 N N . LYS A 1 297 ? -38.795 0.745 63.440 1.00 97.25 297 LYS A N 1
ATOM 2352 C CA . LYS A 1 297 ? -39.494 -0.282 64.227 1.00 97.25 297 LYS A CA 1
ATOM 2353 C C . LYS A 1 297 ? -38.870 -0.478 65.606 1.00 97.25 297 LYS A C 1
ATOM 2355 O O . LYS A 1 297 ? -39.603 -0.596 66.581 1.00 97.25 297 LYS A O 1
ATOM 2360 N N . GLU A 1 298 ? -37.542 -0.499 65.703 1.00 97.06 298 GLU A N 1
ATOM 2361 C CA . GLU A 1 298 ? -36.829 -0.598 66.980 1.00 97.06 298 GLU A CA 1
ATOM 2362 C C . GLU A 1 298 ? -37.118 0.612 67.879 1.00 97.06 298 GLU A C 1
ATOM 2364 O O . GLU A 1 298 ? -37.445 0.429 69.052 1.00 97.06 298 GLU A O 1
ATOM 2369 N N . ARG A 1 299 ? -37.093 1.835 67.325 1.00 97.38 299 ARG A N 1
ATOM 2370 C CA . ARG A 1 299 ? -37.483 3.059 68.046 1.00 97.38 299 ARG A CA 1
ATOM 2371 C C . ARG A 1 299 ? -38.922 2.990 68.555 1.00 97.38 299 ARG A C 1
ATOM 2373 O O . ARG A 1 299 ? -39.138 3.157 69.751 1.00 97.38 299 ARG A O 1
ATOM 2380 N N . SER A 1 300 ? -39.883 2.669 67.689 1.00 97.25 300 SER A N 1
ATOM 2381 C CA . SER A 1 300 ? -41.298 2.555 68.072 1.00 97.25 300 SER A CA 1
ATOM 2382 C C . SER A 1 300 ? -41.531 1.460 69.121 1.00 97.25 300 SER A C 1
ATOM 2384 O O . SER A 1 300 ? -42.282 1.660 70.072 1.00 97.25 300 SER A O 1
ATOM 2386 N N . ASN A 1 301 ? -40.845 0.318 69.007 1.00 96.31 301 ASN A N 1
ATOM 2387 C CA . ASN A 1 301 ? -40.927 -0.754 69.997 1.00 96.31 301 ASN A CA 1
ATOM 2388 C C . ASN A 1 301 ? -40.298 -0.347 71.341 1.00 96.31 301 ASN A C 1
ATOM 2390 O O . ASN A 1 301 ? -40.829 -0.688 72.394 1.00 96.31 301 ASN A O 1
ATOM 2394 N N . SER A 1 302 ? -39.198 0.412 71.320 1.00 97.19 302 SER A N 1
ATOM 2395 C CA . SER A 1 302 ? -38.601 0.992 72.527 1.00 97.19 302 SER A CA 1
ATOM 2396 C C . SER A 1 302 ? -39.553 1.983 73.202 1.00 97.19 302 SER A C 1
ATOM 2398 O O . SER A 1 302 ? -39.729 1.919 74.415 1.00 97.19 302 SER A O 1
ATOM 2400 N N . GLU A 1 303 ? -40.198 2.870 72.441 1.00 97.12 303 GLU A N 1
ATOM 2401 C CA . GLU A 1 303 ? -41.208 3.807 72.956 1.00 97.12 303 GLU A CA 1
ATOM 2402 C C . GLU A 1 303 ? -42.414 3.066 73.554 1.00 97.12 303 GLU A C 1
ATOM 2404 O O . GLU A 1 303 ? -42.823 3.351 74.679 1.00 97.12 303 GLU A O 1
ATOM 2409 N N . ALA A 1 304 ? -42.939 2.053 72.857 1.00 96.81 304 ALA A N 1
ATOM 2410 C CA . ALA A 1 304 ? -44.021 1.209 73.362 1.00 96.81 304 ALA A CA 1
ATOM 2411 C C . ALA A 1 304 ? -43.613 0.444 74.632 1.00 96.81 304 ALA A C 1
ATOM 2413 O O . ALA A 1 304 ? -44.396 0.342 75.576 1.00 96.81 304 ALA A O 1
ATOM 2414 N N . SER A 1 305 ? -42.377 -0.061 74.693 1.00 96.44 305 SER A N 1
ATOM 2415 C CA . SER A 1 305 ? -41.836 -0.708 75.890 1.00 96.44 305 SER A CA 1
ATOM 2416 C C . SER A 1 305 ? -41.719 0.266 77.063 1.00 96.44 305 SER A C 1
ATOM 2418 O O . SER A 1 305 ? -42.006 -0.128 78.189 1.00 96.44 305 SER A O 1
ATOM 2420 N N . GLN A 1 306 ? -41.327 1.523 76.826 1.00 96.94 306 GLN A N 1
ATOM 2421 C CA . GLN A 1 306 ? -41.279 2.562 77.861 1.00 96.94 306 GLN A CA 1
ATOM 2422 C C . GLN A 1 306 ? -42.681 2.927 78.366 1.00 96.94 306 GLN A C 1
ATOM 2424 O O . GLN A 1 306 ? -42.885 3.010 79.574 1.00 96.94 306 GLN A O 1
ATOM 2429 N N . ALA A 1 307 ? -43.662 3.082 77.473 1.00 96.69 307 ALA A N 1
ATOM 2430 C CA . ALA A 1 307 ? -45.051 3.337 77.859 1.00 96.69 307 ALA A CA 1
ATOM 2431 C C . ALA A 1 307 ? -45.651 2.166 78.660 1.00 96.69 307 ALA A C 1
ATOM 2433 O O . ALA A 1 307 ? -46.287 2.373 79.692 1.00 96.69 307 ALA A O 1
ATOM 2434 N N . ASN A 1 308 ? -45.394 0.923 78.235 1.00 95.88 308 ASN A N 1
ATOM 2435 C CA . ASN A 1 308 ? -45.793 -0.268 78.987 1.00 95.88 308 ASN A CA 1
ATOM 2436 C C . ASN A 1 308 ? -45.127 -0.318 80.369 1.00 95.88 308 ASN A C 1
ATOM 2438 O O . ASN A 1 308 ? -45.781 -0.677 81.343 1.00 95.88 308 ASN A O 1
ATOM 2442 N N . GLN A 1 309 ? -43.849 0.060 80.467 1.00 97.00 309 GLN A N 1
ATOM 2443 C CA . GLN A 1 309 ? -43.126 0.132 81.737 1.00 97.00 309 GLN A CA 1
ATOM 2444 C C . GLN A 1 309 ? -43.767 1.153 82.694 1.00 97.00 309 GLN A C 1
ATOM 2446 O O . GLN A 1 309 ? -44.005 0.821 83.853 1.00 97.00 309 GLN A O 1
ATOM 2451 N N . GLN A 1 310 ? -44.130 2.344 82.205 1.00 96.88 310 GLN A N 1
ATOM 2452 C CA . GLN A 1 310 ? -44.845 3.361 82.992 1.00 96.88 310 GLN A CA 1
ATOM 2453 C C . GLN A 1 310 ? -46.205 2.853 83.484 1.00 96.88 310 GLN A C 1
ATOM 2455 O O . GLN A 1 310 ? -46.525 2.982 84.662 1.00 96.88 310 GLN A O 1
ATOM 2460 N N . LEU A 1 311 ? -46.982 2.203 82.612 1.00 96.94 311 LEU A N 1
ATOM 2461 C CA . LEU A 1 311 ? -48.265 1.612 82.997 1.00 96.94 311 LEU A CA 1
ATOM 2462 C C . LEU A 1 311 ? -48.097 0.525 84.071 1.00 96.94 311 LEU A C 1
ATOM 2464 O O . LEU A 1 311 ? -48.896 0.446 85.003 1.00 96.94 311 LEU A O 1
ATOM 2468 N N . ILE A 1 312 ? -47.062 -0.315 83.965 1.00 96.69 312 ILE A N 1
ATOM 2469 C CA . ILE A 1 312 ? -46.743 -1.318 84.992 1.00 96.69 312 ILE A CA 1
ATOM 2470 C C . ILE A 1 312 ? -46.426 -0.634 86.325 1.00 96.69 312 ILE A C 1
ATOM 2472 O O . ILE A 1 312 ? -46.889 -1.100 87.366 1.00 96.69 312 ILE A O 1
ATOM 2476 N N . GLU A 1 313 ? -45.669 0.462 86.315 1.00 96.88 313 GLU A N 1
ATOM 2477 C CA . GLU A 1 313 ? -45.345 1.234 87.519 1.00 96.88 313 GLU A CA 1
ATOM 2478 C C . GLU A 1 313 ? -46.598 1.852 88.156 1.00 96.88 313 GLU A C 1
ATOM 2480 O O . GLU A 1 313 ? -46.793 1.697 89.361 1.00 96.88 313 GLU A O 1
ATOM 2485 N N . GLU A 1 314 ? -47.488 2.462 87.371 1.00 96.88 314 GLU A N 1
ATOM 2486 C CA . GLU A 1 314 ? -48.770 3.005 87.849 1.00 96.88 314 GLU A CA 1
ATOM 2487 C C . GLU A 1 314 ? -49.671 1.917 88.447 1.00 96.88 314 GLU A C 1
ATOM 2489 O O . GLU A 1 314 ? -50.188 2.068 89.554 1.00 96.88 314 GLU A O 1
ATOM 2494 N N . LEU A 1 315 ? -49.823 0.782 87.757 1.00 96.06 315 LEU A N 1
ATOM 2495 C CA . LEU A 1 315 ? -50.595 -0.355 88.265 1.00 96.06 315 LEU A CA 1
ATOM 2496 C C . LEU A 1 315 ? -49.973 -0.941 89.536 1.00 96.06 315 LEU A C 1
ATOM 2498 O O . LEU A 1 315 ? -50.696 -1.356 90.440 1.00 96.06 315 LEU A O 1
ATOM 2502 N N . THR A 1 316 ? -48.643 -0.963 89.634 1.00 96.12 316 THR A N 1
ATOM 2503 C CA . THR A 1 316 ? -47.942 -1.413 90.843 1.00 96.12 316 THR A CA 1
ATOM 2504 C C . THR A 1 316 ? -48.215 -0.464 92.009 1.00 96.12 316 THR A C 1
ATOM 2506 O O . THR A 1 316 ? -48.568 -0.936 93.089 1.00 96.12 316 THR A O 1
ATOM 2509 N N . GLN A 1 317 ? -48.148 0.853 91.786 1.00 96.19 317 GLN A N 1
ATOM 2510 C CA . GLN A 1 317 ? -48.500 1.865 92.790 1.00 96.19 317 GLN A CA 1
ATOM 2511 C C . GLN A 1 317 ? -49.966 1.751 93.223 1.00 96.19 317 GLN A C 1
ATOM 2513 O O . GLN A 1 317 ? -50.265 1.831 94.413 1.00 96.19 317 GLN A O 1
ATOM 2518 N N . GLU A 1 318 ? -50.886 1.507 92.289 1.00 95.12 318 GLU A N 1
ATOM 2519 C CA . GLU A 1 318 ? -52.303 1.315 92.598 1.00 95.12 318 GLU A CA 1
ATOM 2520 C C . GLU A 1 318 ? -52.539 0.036 93.410 1.00 95.12 318 GLU A C 1
ATOM 2522 O O . GLU A 1 318 ? -53.272 0.054 94.397 1.00 95.12 318 GLU A O 1
ATOM 2527 N N . ILE A 1 319 ? -51.864 -1.069 93.074 1.00 94.94 319 ILE A N 1
ATOM 2528 C CA . ILE A 1 319 ? -51.888 -2.294 93.885 1.00 94.94 319 ILE A CA 1
ATOM 2529 C C . ILE A 1 319 ? -51.329 -2.022 95.287 1.00 94.94 319 ILE A C 1
ATOM 2531 O O . ILE A 1 319 ? -51.879 -2.519 96.271 1.00 94.94 319 ILE A O 1
ATOM 2535 N N . GLU A 1 320 ? -50.247 -1.255 95.415 1.00 94.06 320 GLU A N 1
ATOM 2536 C CA . GLU A 1 320 ? -49.687 -0.869 96.713 1.00 94.06 320 GLU A CA 1
ATOM 2537 C C . GLU A 1 320 ? -50.645 0.010 97.522 1.00 94.06 320 GLU A C 1
ATOM 2539 O O . GLU A 1 320 ? -50.806 -0.235 98.723 1.00 94.06 320 GLU A O 1
ATOM 2544 N N . ARG A 1 321 ? -51.326 0.962 96.872 1.00 94.38 321 ARG A N 1
ATOM 2545 C CA . ARG A 1 321 ? -52.366 1.818 97.458 1.00 94.38 321 ARG A CA 1
ATOM 2546 C C . ARG A 1 321 ? -53.553 0.994 97.940 1.00 94.38 321 ARG A C 1
ATOM 2548 O O . ARG A 1 321 ? -53.911 1.097 99.107 1.00 94.38 321 ARG A O 1
ATOM 2555 N N . LEU A 1 322 ? -54.093 0.115 97.099 1.00 93.94 322 LEU A N 1
ATOM 2556 C CA . LEU A 1 322 ? -55.182 -0.798 97.458 1.00 93.94 322 LEU A CA 1
ATOM 2557 C C . LEU A 1 322 ? -54.774 -1.748 98.586 1.00 93.94 322 LEU A C 1
ATOM 2559 O O . LEU A 1 322 ? -55.560 -2.006 99.490 1.00 93.94 322 LEU A O 1
ATOM 2563 N N . ARG A 1 323 ? -53.531 -2.247 98.591 1.00 93.06 323 ARG A N 1
ATOM 2564 C CA . ARG A 1 323 ? -52.998 -3.037 99.713 1.00 93.06 323 ARG A CA 1
ATOM 2565 C C . ARG A 1 323 ? -52.860 -2.202 100.987 1.00 93.06 323 ARG A C 1
ATOM 2567 O O . ARG A 1 323 ? -53.036 -2.748 102.072 1.00 93.06 323 ARG A O 1
ATOM 2574 N N . ALA A 1 324 ? -52.510 -0.920 100.890 1.00 90.88 324 ALA A N 1
ATOM 2575 C CA . ALA A 1 324 ? -52.446 -0.012 102.033 1.00 90.88 324 ALA A CA 1
ATOM 2576 C C . ALA A 1 324 ? -53.842 0.298 102.583 1.00 90.88 324 ALA A C 1
ATOM 2578 O O . ALA A 1 324 ? -54.042 0.160 103.782 1.00 90.88 324 ALA A O 1
ATOM 2579 N N . GLU A 1 325 ? -54.810 0.595 101.720 1.00 90.06 325 GLU A N 1
ATOM 2580 C CA . GLU A 1 325 ? -56.219 0.778 102.079 1.00 90.06 325 GLU A CA 1
ATOM 2581 C C . GLU A 1 325 ? -56.814 -0.511 102.667 1.00 90.06 325 GLU A C 1
ATOM 2583 O O . GLU A 1 325 ? -57.518 -0.483 103.672 1.00 90.06 325 GLU A O 1
ATOM 2588 N N . GLN A 1 326 ? -56.466 -1.680 102.120 1.00 89.69 326 GLN A N 1
ATOM 2589 C CA . GLN A 1 326 ? -56.828 -2.970 102.707 1.00 89.69 326 GLN A CA 1
ATOM 2590 C C . GLN A 1 326 ? -56.233 -3.138 104.116 1.00 89.69 326 GLN A C 1
ATOM 2592 O O . GLN A 1 326 ? -56.922 -3.602 105.021 1.00 89.69 326 GLN A O 1
ATOM 2597 N N . ARG A 1 327 ? -54.967 -2.760 104.340 1.00 88.94 327 ARG A N 1
ATOM 2598 C CA . ARG A 1 327 ? -54.363 -2.778 105.685 1.00 88.94 327 ARG A CA 1
ATOM 2599 C C . ARG A 1 327 ? -55.056 -1.792 106.626 1.00 88.94 327 ARG A C 1
ATOM 2601 O O . ARG A 1 327 ? -55.385 -2.174 107.742 1.00 88.94 327 ARG A O 1
ATOM 2608 N N . GLU A 1 328 ? -55.330 -0.574 106.166 1.00 85.56 328 GLU A N 1
ATOM 2609 C CA . GLU A 1 328 ? -56.008 0.460 106.948 1.00 85.56 328 GLU A CA 1
ATOM 2610 C C . GLU A 1 328 ? -57.436 0.040 107.308 1.00 85.56 328 GLU A C 1
ATOM 2612 O O . GLU A 1 328 ? -57.839 0.163 108.455 1.00 85.56 328 GLU A O 1
ATOM 2617 N N . THR A 1 329 ? -58.202 -0.523 106.373 1.00 81.62 329 THR A N 1
ATOM 2618 C CA . THR A 1 329 ? -59.547 -1.052 106.652 1.00 81.62 329 THR A CA 1
ATOM 2619 C C . THR A 1 329 ? -59.505 -2.201 107.658 1.00 81.62 329 THR A C 1
ATOM 2621 O O . THR A 1 329 ? -60.348 -2.248 108.551 1.00 81.62 329 THR A O 1
ATOM 2624 N N . ILE A 1 330 ? -58.507 -3.089 107.592 1.00 81.62 330 ILE A N 1
ATOM 2625 C CA . ILE A 1 330 ? -58.279 -4.122 108.616 1.00 81.62 330 ILE A CA 1
ATOM 2626 C C . ILE A 1 330 ? -57.945 -3.483 109.979 1.00 81.62 330 ILE A C 1
ATOM 2628 O O . ILE A 1 330 ? -58.502 -3.893 110.996 1.00 81.62 330 ILE A O 1
ATOM 2632 N N . GLU A 1 331 ? -57.094 -2.456 110.032 1.00 78.50 331 GLU A N 1
ATOM 2633 C CA . GLU A 1 331 ? -56.782 -1.707 111.261 1.00 78.50 331 GLU A CA 1
ATOM 2634 C C . GLU A 1 331 ? -57.992 -0.927 111.807 1.00 78.50 331 GLU A C 1
ATOM 2636 O O . GLU A 1 331 ? -58.218 -0.885 113.018 1.00 78.50 331 GLU A O 1
ATOM 2641 N N . GLN A 1 332 ? -58.826 -0.361 110.935 1.00 76.06 332 GLN A N 1
ATOM 2642 C CA . GLN A 1 332 ? -60.090 0.283 111.281 1.00 76.06 332 GLN A CA 1
ATOM 2643 C C . GLN A 1 332 ? -61.107 -0.730 111.816 1.00 76.06 332 GLN A C 1
ATOM 2645 O O . GLN A 1 332 ? -61.820 -0.430 112.767 1.00 76.06 332 GLN A O 1
ATOM 2650 N N . LEU A 1 333 ? -61.168 -1.944 111.264 1.00 68.88 333 LEU A N 1
ATOM 2651 C CA . LEU A 1 333 ? -61.988 -3.032 111.806 1.00 68.88 333 LEU A CA 1
ATOM 2652 C C . LEU A 1 333 ? -61.471 -3.494 113.174 1.00 68.88 333 LEU A C 1
ATOM 2654 O O . LEU A 1 333 ? -62.266 -3.683 114.093 1.00 68.88 333 LEU A O 1
ATOM 2658 N N . ASN A 1 334 ? -60.152 -3.588 113.346 1.00 65.75 334 ASN A N 1
ATOM 2659 C CA . ASN A 1 334 ? -59.534 -3.911 114.632 1.00 65.75 334 ASN A CA 1
ATOM 2660 C C . ASN A 1 334 ? -59.751 -2.800 115.682 1.00 65.75 334 ASN A C 1
ATOM 2662 O O . ASN A 1 334 ? -59.956 -3.100 116.858 1.00 65.75 334 ASN A O 1
ATOM 2666 N N . SER A 1 335 ? -59.768 -1.524 115.279 1.00 60.12 335 SER A N 1
ATOM 2667 C CA . SER A 1 335 ? -60.034 -0.381 116.171 1.00 60.12 335 SER A CA 1
ATOM 2668 C C . SER A 1 335 ? -61.527 -0.108 116.407 1.00 60.12 335 SER A C 1
ATOM 2670 O O . SER A 1 335 ? -61.885 0.376 117.480 1.00 60.12 335 SER A O 1
ATOM 2672 N N . ARG A 1 336 ? -62.424 -0.482 115.481 1.00 51.56 336 ARG A N 1
ATOM 2673 C CA . ARG A 1 336 ? -63.893 -0.428 115.648 1.00 51.56 336 ARG A CA 1
ATOM 2674 C C . ARG A 1 336 ? -64.483 -1.610 116.426 1.00 51.56 336 ARG A C 1
ATOM 2676 O O . ARG A 1 336 ? -65.704 -1.659 116.571 1.00 51.56 336 ARG A O 1
ATOM 2683 N N . GLY A 1 337 ? -63.685 -2.516 117.002 1.00 40.84 337 GLY A N 1
ATOM 2684 C CA . GLY A 1 337 ? -64.259 -3.474 117.948 1.00 40.84 337 GLY A CA 1
ATOM 2685 C C . GLY A 1 337 ? -63.390 -4.629 118.433 1.00 40.84 337 GLY A C 1
ATOM 2686 O O . GLY A 1 337 ? -63.702 -5.776 118.140 1.00 40.84 337 GLY A O 1
ATOM 2687 N N . SER A 1 338 ? -62.487 -4.357 119.378 1.00 47.25 338 SER A N 1
ATOM 2688 C CA . SER A 1 338 ? -62.479 -5.126 120.637 1.00 47.25 338 SER A CA 1
ATOM 2689 C C . SER A 1 338 ? -63.425 -4.422 121.621 1.00 47.25 338 SER A C 1
ATOM 2691 O O . SER A 1 338 ? -63.018 -3.792 122.591 1.00 47.25 338 SER A O 1
ATOM 2693 N N . GLY A 1 339 ? -64.708 -4.393 121.257 1.00 47.47 339 GLY A N 1
ATOM 2694 C CA . GLY A 1 339 ? -65.761 -3.625 121.931 1.00 47.47 339 GLY A CA 1
ATOM 2695 C C . GLY A 1 339 ? -67.034 -4.434 122.168 1.00 47.47 339 GLY A C 1
ATOM 2696 O O . GLY A 1 339 ? -68.068 -3.870 122.515 1.00 47.47 339 GLY A O 1
ATOM 2697 N N . VAL A 1 340 ? -66.981 -5.759 122.001 1.00 50.62 340 VAL A N 1
ATOM 2698 C CA . VAL A 1 340 ? -68.006 -6.634 122.569 1.00 50.62 340 VAL A CA 1
ATOM 2699 C C . VAL A 1 340 ? -67.642 -6.810 124.036 1.00 50.62 340 VAL A C 1
ATOM 2701 O O . VAL A 1 340 ? -66.849 -7.674 124.397 1.00 50.62 340 VAL A O 1
ATOM 2704 N N . SER A 1 341 ? -68.172 -5.923 124.880 1.00 50.25 341 SER A N 1
ATOM 2705 C CA . SER A 1 341 ? -68.121 -6.103 126.329 1.00 50.25 341 SER A CA 1
ATOM 2706 C C . SER A 1 341 ? -68.640 -7.511 126.658 1.00 50.25 341 SER A C 1
ATOM 2708 O O . SER A 1 341 ? -69.740 -7.852 126.212 1.00 50.25 341 SER A O 1
ATOM 2710 N N . PRO A 1 342 ? -67.909 -8.337 127.426 1.00 56.75 342 PRO A N 1
ATOM 2711 C CA . PRO A 1 342 ? -68.339 -9.698 127.753 1.00 56.75 342 PRO A CA 1
ATOM 2712 C C . PRO A 1 342 ? -69.731 -9.726 128.405 1.00 56.75 342 PRO A C 1
ATOM 2714 O O . PRO A 1 342 ? -70.496 -10.656 128.181 1.00 56.75 342 PRO A O 1
ATOM 2717 N N . THR A 1 343 ? -70.132 -8.640 129.073 1.00 58.94 343 THR A N 1
ATOM 2718 C CA . THR A 1 343 ? -71.470 -8.483 129.653 1.00 58.94 343 THR A CA 1
ATOM 2719 C C . THR A 1 343 ? -72.602 -8.376 128.628 1.00 58.94 343 THR A C 1
ATOM 2721 O O . THR A 1 343 ? -73.704 -8.825 128.921 1.00 58.94 343 THR A O 1
ATOM 2724 N N . THR A 1 344 ? -72.392 -7.817 127.429 1.00 60.59 344 THR A N 1
ATOM 2725 C CA . THR A 1 344 ? -73.461 -7.717 126.414 1.00 60.59 344 THR A CA 1
ATOM 2726 C C . THR A 1 344 ? -73.616 -9.012 125.631 1.00 60.59 344 THR A C 1
ATOM 2728 O O . THR A 1 344 ? -74.743 -9.391 125.318 1.00 60.59 344 THR A O 1
ATOM 2731 N N . HIS A 1 345 ? -72.518 -9.732 125.383 1.00 67.56 345 HIS A N 1
ATOM 2732 C CA . HIS A 1 345 ? -72.569 -11.082 124.825 1.00 67.56 345 HIS A CA 1
ATOM 2733 C C . HIS A 1 345 ? -73.227 -12.062 125.805 1.00 67.56 345 HIS A C 1
ATOM 2735 O O . HIS A 1 345 ? -74.144 -12.772 125.405 1.00 67.56 345 HIS A O 1
ATOM 2741 N N . GLU A 1 346 ? -72.870 -12.021 127.094 1.00 65.38 346 GLU A N 1
ATOM 2742 C CA . GLU A 1 346 ? -73.527 -12.821 128.138 1.00 65.38 346 GLU A CA 1
ATOM 2743 C C . GLU A 1 346 ? -75.002 -12.445 128.324 1.00 65.38 346 GLU A C 1
ATOM 2745 O O . GLU A 1 346 ? -75.833 -13.327 128.504 1.00 65.38 346 GLU A O 1
ATOM 2750 N N . GLN A 1 347 ? -75.377 -11.165 128.216 1.00 68.38 347 GLN A N 1
ATOM 2751 C CA . GLN A 1 347 ? -76.784 -10.744 128.291 1.00 68.38 347 GLN A CA 1
ATOM 2752 C C . GLN A 1 347 ? -77.603 -11.172 127.067 1.00 68.38 347 GLN A C 1
ATOM 2754 O O . GLN A 1 347 ? -78.760 -11.565 127.216 1.00 68.38 347 GLN A O 1
ATOM 2759 N N . LEU A 1 348 ? -77.033 -11.118 125.860 1.00 73.94 348 LEU A N 1
ATOM 2760 C CA . LEU A 1 348 ? -77.681 -11.637 124.651 1.00 73.94 348 LEU A CA 1
ATOM 2761 C C . LEU A 1 348 ? -77.773 -13.163 124.681 1.00 73.94 348 LEU A C 1
ATOM 2763 O O . LEU A 1 348 ? -78.805 -13.707 124.300 1.00 73.94 348 LEU A O 1
ATOM 2767 N N . GLN A 1 349 ? -76.749 -13.845 125.192 1.00 76.12 349 GLN A N 1
ATOM 2768 C CA . GLN A 1 349 ? -76.754 -15.291 125.381 1.00 76.12 349 GLN A CA 1
ATOM 2769 C C . GLN A 1 349 ? -77.771 -15.708 126.453 1.00 76.12 349 GLN A C 1
ATOM 2771 O O . GLN A 1 349 ? -78.551 -16.621 126.200 1.00 76.12 349 GLN A O 1
ATOM 2776 N N . ALA A 1 350 ? -77.860 -14.984 127.575 1.00 75.25 350 ALA A N 1
ATOM 2777 C CA . ALA A 1 350 ? -78.870 -15.182 128.615 1.00 75.25 350 ALA A CA 1
ATOM 2778 C C . ALA A 1 350 ? -80.294 -14.929 128.092 1.00 75.25 350 ALA A C 1
ATOM 2780 O O . ALA A 1 350 ? -81.207 -15.702 128.380 1.00 75.25 350 ALA A O 1
ATOM 2781 N N . LYS A 1 351 ? -80.492 -13.896 127.261 1.00 80.19 351 LYS A N 1
ATOM 2782 C CA . LYS A 1 351 ? -81.774 -13.660 126.577 1.00 80.19 351 LYS A CA 1
ATOM 2783 C C . LYS A 1 351 ? -82.102 -14.755 125.567 1.00 80.19 351 LYS A C 1
ATOM 2785 O O . LYS A 1 351 ? -83.261 -15.140 125.456 1.00 80.19 351 LYS A O 1
ATOM 2790 N N . PHE A 1 352 ? -81.110 -15.280 124.853 1.00 81.50 352 PHE A N 1
ATOM 2791 C CA . PHE A 1 352 ? -81.307 -16.384 123.917 1.00 81.50 352 PHE A CA 1
ATOM 2792 C C . PHE A 1 352 ? -81.669 -17.683 124.650 1.00 81.50 352 PHE A C 1
ATOM 2794 O O . PHE A 1 352 ? -82.574 -18.394 124.221 1.00 81.50 352 PHE A O 1
ATOM 2801 N N . THR A 1 353 ? -81.035 -17.975 125.792 1.00 81.31 353 THR A N 1
ATOM 2802 C CA . THR A 1 353 ? -81.398 -19.121 126.640 1.00 81.31 353 THR A CA 1
ATOM 2803 C C . THR A 1 353 ? -82.770 -18.945 127.284 1.00 81.31 353 THR A C 1
ATOM 2805 O O . THR A 1 353 ? -83.547 -19.894 127.288 1.00 81.31 353 THR A O 1
ATOM 2808 N N . GLN A 1 354 ? -83.113 -17.733 127.732 1.00 83.25 354 GLN A N 1
ATOM 2809 C CA . GLN A 1 354 ? -84.425 -17.420 128.301 1.00 83.25 354 GLN A CA 1
ATOM 2810 C C . GLN A 1 354 ? -85.542 -17.580 127.261 1.00 83.25 354 GLN A C 1
ATOM 2812 O O . GLN A 1 354 ? -86.520 -18.270 127.519 1.00 83.25 354 GLN A O 1
ATOM 2817 N N . LEU A 1 355 ? -85.365 -17.051 126.045 1.00 82.25 355 LEU A N 1
ATOM 2818 C CA . LEU A 1 355 ? -86.321 -17.236 124.944 1.00 82.25 355 LEU A CA 1
ATOM 2819 C C . LEU A 1 355 ? -86.479 -18.705 124.533 1.00 82.25 355 LEU A C 1
ATOM 2821 O O . LEU A 1 355 ? -87.539 -19.103 124.043 1.00 82.25 355 LEU A O 1
ATOM 2825 N N . ARG A 1 356 ? -85.435 -19.517 124.725 1.00 85.44 356 ARG A N 1
ATOM 2826 C CA . ARG A 1 356 ? -85.479 -20.956 124.463 1.00 85.44 356 ARG A CA 1
ATOM 2827 C C . ARG A 1 356 ? -86.229 -21.715 125.559 1.00 85.44 356 ARG A C 1
ATOM 2829 O O . ARG A 1 356 ? -86.985 -22.628 125.241 1.00 85.44 356 ARG A O 1
ATOM 2836 N N . GLU A 1 357 ? -86.057 -21.335 126.825 1.00 84.12 357 GLU A N 1
ATOM 2837 C CA . GLU A 1 357 ? -86.834 -21.886 127.942 1.00 84.12 357 GLU A CA 1
ATOM 2838 C C . GLU A 1 357 ? -88.302 -21.465 127.896 1.00 84.12 357 GLU A C 1
ATOM 2840 O O . GLU A 1 357 ? -89.169 -22.306 128.119 1.00 84.12 357 GLU A O 1
ATOM 2845 N N . ASP A 1 358 ? -88.591 -20.214 127.539 1.00 87.06 358 ASP A N 1
ATOM 2846 C CA . ASP A 1 358 ? -89.961 -19.727 127.379 1.00 87.06 358 ASP A CA 1
ATOM 2847 C C . ASP A 1 358 ? -90.659 -20.407 126.193 1.00 87.06 358 ASP A C 1
ATOM 2849 O O . ASP A 1 358 ? -91.817 -20.796 126.319 1.00 87.06 358 ASP A O 1
ATOM 2853 N N . ASN A 1 359 ? -89.954 -20.661 125.079 1.00 83.75 359 ASN A N 1
ATOM 2854 C CA . ASN A 1 359 ? -90.482 -21.505 123.997 1.00 83.75 359 ASN A CA 1
ATOM 2855 C C . ASN A 1 359 ? -90.776 -22.929 124.472 1.00 83.75 359 ASN A C 1
ATOM 2857 O O . ASN A 1 359 ? -91.828 -23.470 124.152 1.00 83.75 359 ASN A O 1
ATOM 2861 N N . ARG A 1 360 ? -89.878 -23.531 125.262 1.00 86.75 360 ARG A N 1
ATOM 2862 C CA . ARG A 1 360 ? -90.102 -24.868 125.821 1.00 86.75 360 ARG A CA 1
ATOM 2863 C C . ARG A 1 360 ? -91.332 -24.898 126.733 1.00 86.75 360 ARG A C 1
ATOM 2865 O O . ARG A 1 360 ? -92.143 -25.801 126.598 1.00 86.75 360 ARG A O 1
ATOM 2872 N N . ARG A 1 361 ? -91.516 -23.892 127.592 1.00 85.62 361 ARG A N 1
ATOM 2873 C CA . ARG A 1 361 ? -92.698 -23.770 128.465 1.00 85.62 361 ARG A CA 1
ATOM 2874 C C . ARG A 1 361 ? -93.987 -23.529 127.686 1.00 85.62 361 ARG A C 1
ATOM 2876 O O . ARG A 1 361 ? -95.016 -24.096 128.027 1.00 85.62 361 ARG A O 1
ATOM 2883 N N . LEU A 1 362 ? -93.941 -22.704 126.641 1.00 84.25 362 LEU A N 1
ATOM 2884 C CA . LEU A 1 362 ? -95.075 -22.503 125.734 1.00 84.25 362 LEU A CA 1
ATOM 2885 C C . LEU A 1 362 ? -95.447 -23.798 125.013 1.00 84.25 362 LEU A C 1
ATOM 2887 O O . LEU A 1 362 ? -96.629 -24.063 124.816 1.00 84.25 362 LEU A O 1
ATOM 2891 N N . GLN A 1 363 ? -94.454 -24.610 124.660 1.00 85.94 363 GLN A N 1
ATOM 2892 C CA . GLN A 1 363 ? -94.672 -25.904 124.034 1.00 85.94 363 GLN A CA 1
ATOM 2893 C C . GLN A 1 363 ? -95.230 -26.935 125.026 1.00 85.94 363 GLN A C 1
ATOM 2895 O O . GLN A 1 363 ? -96.196 -27.611 124.702 1.00 85.94 363 GLN A O 1
ATOM 2900 N N . GLU A 1 364 ? -94.731 -26.973 126.264 1.00 84.88 364 GLU A N 1
ATOM 2901 C CA . GLU A 1 364 ? -95.296 -27.793 127.349 1.00 84.88 364 GLU A CA 1
ATOM 2902 C C . GLU A 1 364 ? -96.752 -27.394 127.669 1.00 84.88 364 GLU A C 1
ATOM 2904 O O . GLU A 1 364 ? -97.615 -28.260 127.781 1.00 84.88 364 GLU A O 1
ATOM 2909 N N . ALA A 1 365 ? -97.062 -26.093 127.729 1.00 85.12 365 ALA A N 1
ATOM 2910 C CA . ALA A 1 365 ? -98.425 -25.599 127.938 1.00 85.12 365 ALA A CA 1
ATOM 2911 C C . ALA A 1 365 ? -99.348 -25.886 126.742 1.00 85.12 365 ALA A C 1
ATOM 2913 O O . ALA A 1 365 ? -100.529 -26.175 126.927 1.00 85.12 365 ALA A O 1
ATOM 2914 N N . HIS A 1 366 ? -98.825 -25.814 125.514 1.00 85.75 366 HIS A N 1
ATOM 2915 C CA . HIS A 1 366 ? -99.547 -26.230 124.313 1.00 85.75 366 HIS A CA 1
ATOM 2916 C C . HIS A 1 366 ? -99.884 -27.725 124.371 1.00 85.75 366 HIS A C 1
ATOM 2918 O O . HIS A 1 366 ? -101.033 -28.095 124.129 1.00 85.75 366 HIS A O 1
ATOM 2924 N N . ASP A 1 367 ? -98.923 -28.564 124.752 1.00 84.81 367 ASP A N 1
ATOM 2925 C CA . ASP A 1 367 ? -99.106 -30.011 124.858 1.00 84.81 367 ASP A CA 1
ATOM 2926 C C . ASP A 1 367 ? -100.078 -30.379 125.997 1.00 84.81 367 ASP A C 1
ATOM 2928 O O . ASP A 1 367 ? -100.936 -31.247 125.820 1.00 84.81 367 ASP A O 1
ATOM 2932 N N . GLU A 1 368 ? -100.049 -29.663 127.128 1.00 83.62 368 GLU A N 1
ATOM 2933 C CA . GLU A 1 368 ? -101.047 -29.787 128.202 1.00 83.62 368 GLU A CA 1
ATOM 2934 C C . GLU A 1 368 ? -102.445 -29.351 127.753 1.00 83.62 368 GLU A C 1
ATOM 2936 O O . GLU A 1 368 ? -103.429 -30.043 128.026 1.00 83.62 368 GLU A O 1
ATOM 2941 N N . MET A 1 369 ? -102.569 -28.237 127.025 1.00 82.06 369 MET A N 1
ATOM 2942 C CA . MET A 1 369 ? -103.863 -27.802 126.495 1.00 82.06 369 MET A CA 1
ATOM 2943 C C . MET A 1 369 ? -104.399 -28.792 125.462 1.00 82.06 369 MET A C 1
ATOM 2945 O O . MET A 1 369 ? -105.595 -29.071 125.435 1.00 82.06 369 MET A O 1
ATOM 2949 N N . GLN A 1 370 ? -103.524 -29.353 124.627 1.00 84.38 370 GLN A N 1
ATOM 2950 C CA . GLN A 1 370 ? -103.882 -30.382 123.661 1.00 84.38 370 GLN A CA 1
ATOM 2951 C C . GLN A 1 370 ? -104.330 -31.670 124.372 1.00 84.38 370 GLN A C 1
ATOM 2953 O O . GLN A 1 370 ? -105.316 -32.281 123.952 1.00 84.38 370 GLN A O 1
ATOM 2958 N N . ALA A 1 371 ? -103.708 -32.034 125.499 1.00 80.12 371 ALA A N 1
ATOM 2959 C CA . ALA A 1 371 ? -104.149 -33.133 126.359 1.00 80.12 371 ALA A CA 1
ATOM 2960 C C . ALA A 1 371 ? -105.502 -32.850 127.043 1.00 80.12 371 ALA A C 1
ATOM 2962 O O . ALA A 1 371 ? -106.369 -33.727 127.082 1.00 80.12 371 ALA A O 1
ATOM 2963 N N . LEU A 1 372 ? -105.741 -31.621 127.513 1.00 80.81 372 LEU A N 1
ATOM 2964 C CA . LEU A 1 372 ? -107.036 -31.200 128.063 1.00 80.81 372 LEU A CA 1
ATOM 2965 C C . LEU A 1 372 ? -108.131 -31.182 126.995 1.00 80.81 372 LEU A C 1
ATOM 2967 O O . LEU A 1 372 ? -109.253 -31.603 127.259 1.00 80.81 372 LEU A O 1
ATOM 2971 N N . LEU A 1 373 ? -107.818 -30.754 125.773 1.00 80.19 373 LEU A N 1
ATOM 2972 C CA . LEU A 1 373 ? -108.759 -30.742 124.655 1.00 80.19 373 LEU A CA 1
ATOM 2973 C C . LEU A 1 373 ? -109.104 -32.166 124.202 1.00 80.19 373 LEU A C 1
ATOM 2975 O O . LEU A 1 373 ? -110.262 -32.440 123.892 1.00 80.19 373 LEU A O 1
ATOM 2979 N N . LEU A 1 374 ? -108.143 -33.096 124.236 1.00 77.62 374 LEU A N 1
ATOM 2980 C CA . LEU A 1 374 ? -108.406 -34.526 124.051 1.00 77.62 374 LEU A CA 1
ATOM 2981 C C . LEU A 1 374 ? -109.278 -35.089 125.180 1.00 77.62 374 LEU A C 1
ATOM 2983 O O . LEU A 1 374 ? -110.251 -35.783 124.895 1.00 77.62 374 LEU A O 1
ATOM 2987 N N . THR A 1 375 ? -108.997 -34.738 126.436 1.00 78.62 375 THR A N 1
ATOM 2988 C CA . THR A 1 375 ? -109.814 -35.145 127.594 1.00 78.62 375 THR A CA 1
ATOM 2989 C C . THR A 1 375 ? -111.250 -34.633 127.464 1.00 78.62 375 THR A C 1
ATOM 2991 O O . THR A 1 375 ? -112.194 -35.413 127.571 1.00 78.62 375 THR A O 1
ATOM 2994 N N . LYS A 1 376 ? -111.425 -33.358 127.097 1.00 76.88 376 LYS A N 1
ATOM 2995 C CA . LYS A 1 376 ? -112.734 -32.743 126.872 1.00 76.88 376 LYS A CA 1
ATOM 2996 C C . LYS A 1 376 ? -113.474 -33.380 125.697 1.00 76.88 376 LYS A C 1
ATOM 2998 O O . LYS A 1 376 ? -114.662 -33.637 125.812 1.00 76.88 376 LYS A O 1
ATOM 3003 N N . ARG A 1 377 ? -112.797 -33.706 124.589 1.00 73.06 377 ARG A N 1
ATOM 3004 C CA . ARG A 1 377 ? -113.426 -34.435 123.470 1.00 73.06 377 ARG A CA 1
ATOM 3005 C C . ARG A 1 377 ? -113.815 -35.869 123.841 1.00 73.06 377 ARG A C 1
ATOM 3007 O O . ARG A 1 377 ? -114.824 -36.362 123.345 1.00 73.06 377 ARG A O 1
ATOM 3014 N N . VAL A 1 378 ? -113.066 -36.531 124.724 1.00 76.56 378 VAL A N 1
ATOM 3015 C CA . VAL A 1 378 ? -113.431 -37.848 125.280 1.00 76.56 378 VAL A CA 1
ATOM 3016 C C . VAL A 1 378 ? -114.637 -37.736 126.224 1.00 76.56 378 VAL A C 1
ATOM 3018 O O . VAL A 1 378 ? -115.518 -38.595 126.192 1.00 76.56 378 VAL A O 1
ATOM 3021 N N . GLU A 1 379 ? -114.727 -36.676 127.027 1.00 71.56 379 GLU A N 1
ATOM 3022 C CA . GLU A 1 379 ? -115.869 -36.390 127.910 1.00 71.56 379 GLU A CA 1
ATOM 3023 C C . GLU A 1 379 ? -117.123 -35.924 127.150 1.00 71.56 379 GLU A C 1
ATOM 3025 O O . GLU A 1 379 ? -118.228 -36.346 127.487 1.00 71.56 379 GLU A O 1
ATOM 3030 N N . GLU A 1 380 ? -116.971 -35.128 126.089 1.00 68.19 380 GLU A N 1
ATOM 3031 C CA . GLU A 1 380 ? -118.039 -34.752 125.152 1.00 68.19 380 GLU A CA 1
ATOM 3032 C C . GLU A 1 380 ? -118.521 -35.986 124.370 1.00 68.19 380 GLU A C 1
ATOM 3034 O O . GLU A 1 380 ? -119.724 -36.195 124.243 1.00 68.19 380 GLU A O 1
ATOM 3039 N N . GLY A 1 381 ? -117.615 -36.881 123.954 1.00 65.62 381 GLY A N 1
ATOM 3040 C CA . GLY A 1 381 ? -117.965 -38.188 123.385 1.00 65.62 381 GLY A CA 1
ATOM 3041 C C . GLY A 1 381 ? -118.692 -39.110 124.374 1.00 65.62 381 GLY A C 1
ATOM 3042 O O . GLY A 1 381 ? -119.640 -39.797 123.997 1.00 65.62 381 GLY A O 1
ATOM 3043 N N . ARG A 1 382 ? -118.316 -39.090 125.660 1.00 66.62 382 ARG A N 1
ATOM 3044 C CA . ARG A 1 382 ? -119.048 -39.790 126.733 1.00 66.62 382 ARG A CA 1
ATOM 3045 C C . ARG A 1 382 ? -120.414 -39.167 127.017 1.00 66.62 382 ARG A C 1
ATOM 3047 O O . ARG A 1 382 ? -121.371 -39.909 127.214 1.00 66.62 382 ARG A O 1
ATOM 3054 N N . SER A 1 383 ? -120.532 -37.842 127.000 1.00 56.78 383 SER A N 1
ATOM 3055 C CA . SER A 1 383 ? -121.812 -37.145 127.187 1.00 56.78 383 SER A CA 1
ATOM 3056 C C . SER A 1 383 ? -122.761 -37.384 126.009 1.00 56.78 383 SER A C 1
ATOM 3058 O O . SER A 1 383 ? -123.941 -37.646 126.223 1.00 56.78 383 SER A O 1
ATOM 3060 N N . LEU A 1 384 ? -122.254 -37.434 124.773 1.00 57.75 384 LEU A N 1
ATOM 3061 C CA . LEU A 1 384 ? -123.034 -37.823 123.589 1.00 57.75 384 LEU A CA 1
ATOM 3062 C C . LEU A 1 384 ? -123.535 -39.282 123.638 1.00 57.75 384 LEU A C 1
ATOM 3064 O O . LEU A 1 384 ? -124.527 -39.601 122.990 1.00 57.75 384 LEU A O 1
ATOM 3068 N N . LEU A 1 385 ? -122.891 -40.157 124.420 1.00 54.94 385 LEU A N 1
ATOM 3069 C CA . LEU A 1 385 ? -123.311 -41.551 124.625 1.00 54.94 385 LEU A CA 1
ATOM 3070 C C . LEU A 1 385 ? -124.227 -41.757 125.849 1.00 54.94 385 LEU A C 1
ATOM 3072 O O . LEU A 1 385 ? -124.999 -42.713 125.853 1.00 54.94 385 LEU A O 1
ATOM 3076 N N . LEU A 1 386 ? -124.159 -40.901 126.880 1.00 56.41 386 LEU A N 1
ATOM 3077 C CA . LEU A 1 386 ? -124.969 -41.035 128.106 1.00 56.41 386 LEU A CA 1
ATOM 3078 C C . LEU A 1 386 ? -126.260 -40.198 128.109 1.00 56.41 386 LEU A C 1
ATOM 3080 O O . LEU A 1 386 ? -127.244 -40.616 128.717 1.00 56.41 386 LEU A O 1
ATOM 3084 N N . THR A 1 387 ? -126.294 -39.051 127.429 1.00 50.22 387 THR A N 1
ATOM 3085 C CA . THR A 1 387 ? -127.518 -38.248 127.249 1.00 50.22 387 THR A CA 1
ATOM 3086 C C . THR A 1 387 ? -128.128 -38.533 125.884 1.00 50.22 387 THR A C 1
ATOM 3088 O O . THR A 1 387 ? -127.925 -37.809 124.914 1.00 50.22 387 THR A O 1
ATOM 3091 N N . GLY A 1 388 ? -128.872 -39.637 125.805 1.00 57.94 388 GLY A N 1
ATOM 3092 C CA . GLY A 1 388 ? -129.755 -39.908 124.678 1.00 57.94 388 GLY A CA 1
ATOM 3093 C C . GLY A 1 388 ? -130.810 -38.807 124.530 1.00 57.94 388 GLY A C 1
ATOM 3094 O O . GLY A 1 388 ? -131.341 -38.321 125.529 1.00 57.94 388 GLY A O 1
ATOM 3095 N N . HIS A 1 389 ? -131.143 -38.514 123.270 1.00 48.47 389 HIS A N 1
ATOM 3096 C CA . HIS A 1 389 ? -132.173 -37.590 122.767 1.00 48.47 389 HIS A CA 1
ATOM 3097 C C . HIS A 1 389 ? -131.723 -36.144 122.507 1.00 48.47 389 HIS A C 1
ATOM 3099 O O . HIS A 1 389 ? -132.022 -35.233 123.276 1.00 48.47 389 HIS A O 1
ATOM 3105 N N . GLN A 1 390 ? -131.087 -35.944 121.347 1.00 54.91 390 GLN A N 1
ATOM 3106 C CA . GLN A 1 390 ? -131.568 -35.072 120.254 1.00 54.91 390 GLN A CA 1
ATOM 3107 C C . GLN A 1 390 ? -130.497 -35.044 119.152 1.00 54.91 390 GLN A C 1
ATOM 3109 O O . GLN A 1 390 ? -129.558 -34.256 119.197 1.00 54.91 390 GLN A O 1
ATOM 3114 N N . SER A 1 391 ? -130.598 -35.970 118.190 1.00 46.53 391 SER A N 1
ATOM 3115 C CA . SER A 1 391 ? -129.709 -36.005 117.026 1.00 46.53 391 SER A CA 1
ATOM 3116 C C . SER A 1 391 ? -130.436 -35.461 115.799 1.00 46.53 391 SER A C 1
ATOM 3118 O O . SER A 1 391 ? -131.498 -35.955 115.420 1.00 46.53 391 SER A O 1
ATOM 3120 N N . LEU A 1 392 ? -129.786 -34.462 115.202 1.00 51.91 392 LEU A N 1
ATOM 3121 C CA . LEU A 1 392 ? -130.065 -33.656 114.007 1.00 51.91 392 LEU A CA 1
ATOM 3122 C C . LEU A 1 392 ? -130.587 -34.428 112.769 1.00 51.91 392 LEU A C 1
ATOM 3124 O O . LEU A 1 392 ? -131.064 -33.822 111.817 1.00 51.91 392 LEU A O 1
ATOM 3128 N N . ALA A 1 393 ? -130.510 -35.761 112.768 1.00 57.31 393 ALA A N 1
ATOM 3129 C CA . ALA A 1 393 ? -131.029 -36.615 111.701 1.00 57.31 393 ALA A CA 1
ATOM 3130 C C . ALA A 1 393 ? -132.569 -36.695 111.685 1.00 57.31 393 ALA A C 1
ATOM 3132 O O . ALA A 1 393 ? -133.149 -36.797 110.611 1.00 57.31 393 ALA A O 1
ATOM 3133 N N . ALA A 1 394 ? -133.234 -36.579 112.842 1.00 56.28 394 ALA A N 1
ATOM 3134 C CA . ALA A 1 394 ? -134.701 -36.548 112.908 1.00 56.28 394 ALA A CA 1
ATOM 3135 C C . ALA A 1 394 ? -135.299 -35.204 112.440 1.00 56.28 394 ALA A C 1
ATOM 3137 O O . ALA A 1 394 ? -136.469 -35.136 112.080 1.00 56.28 394 ALA A O 1
ATOM 3138 N N . GLU A 1 395 ? -134.498 -34.134 112.432 1.00 53.59 395 GLU A N 1
ATOM 3139 C CA . GLU A 1 395 ? -134.933 -32.777 112.072 1.00 53.59 395 GLU A CA 1
ATOM 3140 C C . GLU A 1 395 ? -134.795 -32.497 110.561 1.00 53.59 395 GLU A C 1
ATOM 3142 O O . GLU A 1 395 ? -135.499 -31.650 110.017 1.00 53.59 395 GLU A O 1
ATOM 3147 N N . LEU A 1 396 ? -133.950 -33.256 109.850 1.00 51.75 396 LEU A N 1
ATOM 3148 C CA . LEU A 1 396 ? -133.746 -33.119 108.400 1.00 51.75 396 LEU A CA 1
ATOM 3149 C C . LEU A 1 396 ? -134.708 -33.959 107.541 1.00 51.75 396 LEU A C 1
ATOM 3151 O O . LEU A 1 396 ? -134.846 -33.682 106.351 1.00 51.75 396 LEU A O 1
ATOM 3155 N N . GLU A 1 397 ? -135.418 -34.930 108.121 1.00 56.91 397 GLU A N 1
ATOM 3156 C CA . GLU A 1 397 ? -136.438 -35.717 107.405 1.00 56.91 397 GLU A CA 1
ATOM 3157 C C . GLU A 1 397 ? -137.827 -35.034 107.416 1.00 56.91 397 GLU A C 1
ATOM 3159 O O . GLU A 1 397 ? -138.668 -35.334 106.577 1.00 56.91 397 GLU A O 1
ATOM 3164 N N . ALA A 1 398 ? -138.050 -34.033 108.282 1.00 50.38 398 ALA A N 1
ATOM 3165 C CA . ALA A 1 398 ? -139.330 -33.322 108.424 1.00 50.38 398 ALA A CA 1
ATOM 3166 C C . ALA A 1 398 ? -139.471 -32.024 107.591 1.00 50.38 398 ALA A C 1
ATOM 3168 O O . ALA A 1 398 ? -140.483 -31.338 107.713 1.00 50.38 398 ALA A O 1
ATOM 3169 N N . MET A 1 399 ? -138.491 -31.657 106.753 1.00 49.12 399 MET A N 1
ATOM 3170 C CA . MET A 1 399 ? -138.553 -30.420 105.944 1.00 49.12 399 MET A CA 1
ATOM 3171 C C . MET A 1 399 ? -138.347 -30.601 104.431 1.00 49.12 399 MET A C 1
ATOM 3173 O O . MET A 1 399 ? -138.263 -29.598 103.724 1.00 49.12 399 MET A O 1
ATOM 3177 N N . SER A 1 400 ? -138.281 -31.829 103.898 1.00 56.28 400 SER A N 1
ATOM 3178 C CA . SER A 1 400 ? -138.032 -32.031 102.453 1.00 56.28 400 SER A CA 1
ATOM 3179 C C . SER A 1 400 ? -139.166 -32.661 101.631 1.00 56.28 400 SER A C 1
ATOM 3181 O O . SER A 1 400 ? -139.007 -32.769 100.419 1.00 56.28 400 SER A O 1
ATOM 3183 N N . GLN A 1 401 ? -140.318 -32.982 102.231 1.00 52.28 401 GLN A N 1
ATOM 3184 C CA . GLN A 1 401 ? -141.536 -33.481 101.561 1.00 52.28 401 GLN A CA 1
ATOM 3185 C C . GLN A 1 401 ? -142.748 -32.995 102.387 1.00 52.28 401 GLN A C 1
ATOM 3187 O O . GLN A 1 401 ? -142.802 -33.286 103.575 1.00 52.28 401 GLN A O 1
ATOM 3192 N N . ASP A 1 402 ? -143.720 -32.204 101.925 1.00 41.31 402 ASP A N 1
ATOM 3193 C CA . ASP A 1 402 ? -144.207 -31.953 100.568 1.00 41.31 402 ASP A CA 1
ATOM 3194 C C . ASP A 1 402 ? -145.059 -30.655 100.513 1.00 41.31 402 ASP A C 1
ATOM 3196 O O . ASP A 1 402 ? -145.904 -30.431 101.376 1.00 41.31 402 ASP A O 1
ATOM 3200 N N . GLU A 1 403 ? -144.921 -29.857 99.446 1.00 38.94 403 GLU A N 1
ATOM 3201 C CA . GLU A 1 403 ? -146.086 -29.439 98.637 1.00 38.94 403 GLU A CA 1
ATOM 3202 C C . GLU A 1 403 ? -145.920 -30.138 97.273 1.00 38.94 403 GLU A C 1
ATOM 3204 O O . GLU A 1 403 ? -145.150 -29.704 96.420 1.00 38.94 403 GLU A O 1
ATOM 3209 N N . VAL A 1 404 ? -146.296 -31.418 97.207 1.00 45.47 404 VAL A N 1
ATOM 3210 C CA . VAL A 1 404 ? -147.602 -31.957 96.775 1.00 45.47 404 VAL A CA 1
ATOM 3211 C C . VAL A 1 404 ? -147.788 -31.934 95.248 1.00 45.47 404 VAL A C 1
ATOM 3213 O O . VAL A 1 404 ? -148.289 -30.988 94.650 1.00 45.47 404 VAL A O 1
ATOM 3216 N N . GLY A 1 405 ? -147.495 -33.078 94.625 1.00 39.06 405 GLY A N 1
ATOM 3217 C CA . GLY A 1 405 ? -148.578 -33.926 94.115 1.00 39.06 405 GLY A CA 1
ATOM 3218 C C . GLY A 1 405 ? -148.673 -35.139 95.053 1.00 39.06 405 GLY A C 1
ATOM 3219 O O . GLY A 1 405 ? -147.653 -35.772 95.285 1.00 39.06 405 GLY A O 1
ATOM 3220 N N . PHE A 1 406 ? -149.798 -35.497 95.672 1.00 41.66 406 PHE A N 1
ATOM 3221 C CA . PHE A 1 406 ? -151.204 -35.168 95.431 1.00 41.66 406 PHE A CA 1
ATOM 3222 C C . PHE A 1 406 ? -151.971 -35.006 96.765 1.00 41.66 406 PHE A C 1
ATOM 3224 O O . PHE A 1 406 ? -151.840 -35.871 97.624 1.00 41.66 406 PHE A O 1
ATOM 3231 N N . PHE A 1 407 ? -152.806 -33.952 96.801 1.00 34.03 407 PHE A N 1
ATOM 3232 C CA . PHE A 1 407 ? -153.906 -33.567 97.716 1.00 34.03 407 PHE A CA 1
ATOM 3233 C C . PHE A 1 407 ? -153.665 -33.383 99.216 1.00 34.03 407 PHE A C 1
ATOM 3235 O O . PHE A 1 407 ? -153.387 -34.374 99.921 1.00 34.03 407 PHE A O 1
#

InterPro domains:
  IPR051977 Rab11-interacting regulator of endocytosis and ciliogenesis [PTHR15726] (27-404)
  IPR057316 Rab11-FIP3/4 domain [PF25450] (180-301)

Radius of gyration: 97.54 Å; chains: 1; bounding box: 225×92×266 Å

Sequence (407 aa):
MMAPSVGQRDVAANNCGKSSIYMADGHGETTDKNSRCSSISDGESFECYGQVDMDTSLHNPNNSFESIGRTPNGNSLRRNTWLRTSLKRCSSNHENLPNRRWGSFRHSSGKRAGNNSLSSQLNRSSSFNSSGRSSACDTGDDVYSDVSLEEDVLDLNHKVQVLQEQMSVLTDNQNHSDERYTRAKQENATLQARVLMLEEQLREVELRAQEKLQDEERRHRELVARVDREKQLQVENCAIRLQSLELENSSLREEAARCRAQADKLRIEVQRLEEEQGRSEATIMALKEELEILREKERSNSEASQANQQLIEELTQEIERLRAEQRETIEQLNSRGSGVSPTTHEQLQAKFTQLREDNRRLQEAHDEMQALLLTKRVEEGRSLLLTGHQSLAAELEAMSQDEVGFF

Foldseek 3Di:
DDDDDDDDDDDDDDDDDDDDDDDDDDDDDDDDDDDDDDDDDDDDDDDDDDDDDDDDDDDDDDDDDDDDDDDPDDPDDPDDPPPPDDDDDDDDDDDDDDDDDDDDDDDDDDDDDDPPDPPDPPPDDDDDDDDDDDDDDDDDDDDDDPPVVVVVVVVVVVVVVVVVVVVVVVVVVVVVVVVVVVVVVVVVVVVVVVVVVVVVVVVVVVVVVVVVVVVVVVVVVVVVVVVVVVVVVVVVVVVVVVVVVVVVVVVVVVVVVVVVVVVVVVVVVVVVVVVVVVVVVVVVVVVVVVVVVVVVVVVVVVVVVVVVVVVVVVVVVVVVVVVVVVVVVVVVVVVVDVPPDVVNVVVVVVVVVVVVVVVVVVVVVVVVVVVVVVVVVVVVVVCPVPDDDDDPPVVVVVPPDDPDDPD

pLDDT: mean 70.28, std 26.35, range [30.83, 98.81]